Protein 9BCM (pdb70)

B-factor: mean 54.6, std 18.91, range [27.5, 192.97]

Foldseek 3Di:
DAPFEEEEEWDPDPPTPLLRLLVQVLLCVVRHQYEYEEAQVCVVVDDVCSPVVDNSGYYDHQHDDVVCPSVLVSVLVVLVPDPDDQGLAYEYELVRLVSVVSVVVVVHAYEYEYLFALLQVLQQQQQQVQQCVPDDAPDWAARPQDDRLSIDHPVQQDFLVDTGNDDDSSLVSCPRHQEYEYLAFCLQCVSRQVSVCVVNVHHYAYQHVSDDPVLLDDKPDDQVVVVVLLVVADFLQEEEEDAPEDDDDDPVQVQLVLVLVLPDQTQYEHEDEPDDSPPSCVSCPSSYHYMYDDDPLLVQLQRRSHQEYAYLQGRVSLVSNLLRLRAYAHDHRHRSSVSSQSSRCPPLNLYYYQDPVHDGSVSNNVRVVCRSPPVVSSVSSVVSNVQNNPHTRPRSSVRSVVVVVVSSD

Sequence (409 aa):
KATGEIFVVPFFGQGHLFPAMELCKNISAHNYNVTLIIPSHLSSSIPSTFSNHSSFIHVTEISVAAQNLQMGKGIKSFLSARSGTRPTCVVIDVMMSWSKEIFVDHEIPVVSFSTSGATASAVGYGMWKAEVGNMKPGEIREIPGLPKEMAVTFADLSRGSPGPGQKPRWVDEVDGSIALLINTCDDLEHVFINYMAEQTKLPVWGVGPLLPEQFWHKSNYTEDEVVQWLESKPRESVIYISFGSEVGPTIEEYKELAKALEESDQPFIWVIQPYYPDGLDVTVGNRGLIITGWAPQLLILSHPSTGGFLSHCGWNSTAEAIGRGVPILGWPIRGDQFDNAKLVAYHLKIGHVMSRGKFTKDDITSGIEKLMKDEKVHKQAKELSKEFEGGFPVSSVKALGAFVEFISQ

InterPro domains:
  IPR002213 UDP-glucuronosyl/UDP-glucosyltransferase [PF00201] (322-519)
  IPR002213 UDP-glucuronosyl/UDP-glucosyltransferase [cd03784] (25-540)
  IPR035595 UDP-glycosyltransferase family, conserved site [PS00375] (419-462)

Structure (mmCIF, N/CA/C/O backbone):
data_9BCM
#
_entry.id   9BCM
#
_cell.length_a   62.518
_cell.length_b   92.221
_cell.length_c   92.643
_cell.angle_alpha   90.000
_cell.angle_beta   90.000
_cell.angle_gamma   90.000
#
_symmetry.space_group_name_H-M   'P 2 21 21'
#
loop_
_entity.id
_entity.type
_entity.pdbx_description
1 polymer Glycosyltransferase
2 water water
#
loop_
_atom_site.group_PDB
_atom_site.id
_atom_site.type_symbol
_atom_site.label_atom_id
_atom_site.label_alt_id
_atom_site.label_comp_id
_atom_site.label_asym_id
_atom_site.label_entity_id
_atom_site.label_seq_id
_atom_site.pdbx_PDB_ins_code
_atom_site.Cartn_x
_atom_site.Cartn_y
_atom_site.Cartn_z
_atom_site.occupancy
_atom_site.B_iso_or_equiv
_atom_site.auth_seq_id
_atom_site.auth_comp_id
_atom_site.auth_asym_id
_atom_site.auth_atom_id
_atom_site.pdbx_PDB_model_num
ATOM 1 N N . LYS A 1 23 ? -7.64000 52.40200 40.14300 1.000 84.56803 23 LYS A N 1
ATOM 2 C CA . LYS A 1 23 ? -7.43300 50.96300 40.01700 1.000 84.39433 23 LYS A CA 1
ATOM 3 C C . LYS A 1 23 ? -7.77700 50.48100 38.60400 1.000 83.08365 23 LYS A C 1
ATOM 4 O O . LYS A 1 23 ? -8.78300 50.89200 38.02400 1.000 86.65513 23 LYS A O 1
ATOM 22 N N . ALA A 1 24 ? -6.93400 49.60100 38.06000 1.000 78.63838 24 ALA A N 1
ATOM 23 C CA . ALA A 1 24 ? -7.13300 49.06200 36.72000 1.000 75.59854 24 ALA A CA 1
ATOM 24 C C . ALA A 1 24 ? -7.25300 50.19200 35.70600 1.000 73.39038 24 ALA A C 1
ATOM 25 O O . ALA A 1 24 ? -8.36100 50.54600 35.28700 1.000 73.60619 24 ALA A O 1
ATOM 32 N N . THR A 1 25 ? -6.11700 50.77700 35.31600 1.000 69.93207 25 THR A N 1
ATOM 33 C CA . THR A 1 25 ? -6.14000 51.82300 34.29900 1.000 68.96880 25 THR A CA 1
ATOM 34 C C . THR A 1 25 ? -6.72700 51.32000 32.98500 1.000 67.99236 25 THR A C 1
ATOM 35 O O . THR A 1 25 ? -7.31400 52.10000 32.22600 1.000 64.35245 25 THR A O 1
ATOM 46 N N . GLY A 1 26 ? -6.56100 50.03800 32.68700 1.000 63.96556 26 GLY A N 1
ATOM 47 C CA . GLY A 1 26 ? -7.10000 49.49100 31.45700 1.000 59.10182 26 GLY A CA 1
ATOM 48 C C . GLY A 1 26 ? -6.86300 48.00000 31.39400 1.000 57.81219 26 GLY A C 1
ATOM 49 O O . GLY A 1 26 ? -6.24900 47.40300 32.28500 1.000 56.13568 26 GLY A O 1
ATOM 53 N N . GLU A 1 27 ? -7.35900 47.40600 30.31300 1.000 54.34862 27 GLU A N 1
ATOM 54 C CA . GLU A 1 27 ? -7.24500 45.97800 30.05800 1.000 50.29814 27 GLU A CA 1
ATOM 55 C C . GLU A 1 27 ? -6.30200 45.77200 28.88300 1.000 51.08507 27 GLU A C 1
ATOM 56 O O . GLU A 1 27 ? -6.44100 46.43100 27.84700 1.000 48.90060 27 GLU A O 1
ATOM 68 N N . ILE A 1 28 ? -5.33200 44.88000 29.05700 1.000 47.73730 28 ILE A N 1
ATOM 69 C CA . ILE A 1 28 ? -4.38500 44.51600 28.01100 1.000 46.53979 28 ILE A CA 1
ATOM 70 C C . ILE A 1 28 ? -4.41500 43.00300 27.88300 1.000 46.19238 28 ILE A C 1
ATOM 71 O O . ILE A 1 28 ? -4.24600 42.29100 28.88100 1.000 45.54230 28 ILE A O 1
ATOM 87 N N . PHE A 1 29 ? -4.65000 42.51300 26.67200 1.000 43.48679 29 PHE A N 1
ATOM 88 C CA . PHE A 1 29 ? -4.66400 41.08000 26.42000 1.000 41.08387 29 PHE A CA 1
ATOM 89 C C . PHE A 1 29 ? -3.29400 40.65700 25.91400 1.000 39.92058 29 PHE A C 1
ATOM 90 O O . PHE A 1 29 ? -2.55600 41.46200 25.34000 1.000 38.78360 29 PHE A O 1
ATOM 107 N N . VAL A 1 30 ? -2.95500 39.38800 26.13300 1.000 37.67294 30 VAL A N 1
ATOM 108 C CA . VAL A 1 30 ? -1.69100 38.82500 25.67100 1.000 36.99654 30 VAL A CA 1
ATOM 109 C C . VAL A 1 30 ? -1.97700 37.45400 25.09300 1.000 37.52818 30 VAL A C 1
ATOM 110 O O . VAL A 1 30 ? -2.66100 36.64800 25.72900 1.000 40.43906 30 VAL A O 1
ATOM 123 N N . VAL A 1 31 ? -1.47000 37.19800 23.89100 1.000 34.15146 31 VAL A N 1
ATOM 124 C CA . VAL A 1 31 ? -1.66100 35.92100 23.20600 1.000 37.08076 31 VAL A CA 1
ATOM 125 C C . VAL A 1 31 ? -0.30200 35.23500 23.09300 1.000 39.64949 31 VAL A C 1
ATOM 126 O O . VAL A 1 31 ? 0.45500 35.51200 22.14700 1.000 36.66755 31 VAL A O 1
ATOM 139 N N . PRO A 1 32 ? 0.05400 34.34900 24.01800 1.000 38.23353 32 PRO A N 1
ATOM 140 C CA . PRO A 1 32 ? 1.36500 33.69200 23.94700 1.000 38.84413 32 PRO A CA 1
ATOM 141 C C . PRO A 1 32 ? 1.39700 32.60500 22.87500 1.000 40.14692 32 PRO A C 1
ATOM 142 O O . PRO A 1 32 ? 0.37600 32.19300 22.32000 1.000 38.92046 32 PRO A O 1
ATOM 153 N N . PHE A 1 33 ? 2.61300 32.15400 22.58300 1.000 38.63095 33 PHE A N 1
ATOM 154 C CA . PHE A 1 33 ? 2.85000 30.96400 21.78000 1.000 40.35221 33 PHE A CA 1
ATOM 155 C C . PHE A 1 33 ? 3.33900 29.87400 22.71400 1.000 40.13376 33 PHE A C 1
ATOM 156 O O . PHE A 1 33 ? 4.20000 30.13500 23.55900 1.000 40.68909 33 PHE A O 1
ATOM 173 N N . PHE A 1 34 ? 2.78300 28.66700 22.56800 1.000 43.41836 34 PHE A N 1
ATOM 174 C CA . PHE A 1 34 ? 3.12600 27.51600 23.40000 1.000 46.77929 34 PHE A CA 1
ATOM 175 C C . PHE A 1 34 ? 4.18300 26.69100 22.67400 1.000 48.16104 34 PHE A C 1
ATOM 176 O O . PHE A 1 34 ? 3.92600 26.14100 21.59600 1.000 53.43535 34 PHE A O 1
ATOM 193 N N . GLY A 1 35 ? 5.36100 26.59800 23.26800 1.000 47.49254 35 GLY A N 1
ATOM 194 C CA . GLY A 1 35 ? 6.42200 25.81300 22.68000 1.000 53.35903 35 GLY A CA 1
ATOM 195 C C . GLY A 1 35 ? 7.64400 26.64300 22.35900 1.000 52.50366 35 GLY A C 1
ATOM 196 O O . GLY A 1 35 ? 7.56100 27.86700 22.26100 1.000 52.74580 35 GLY A O 1
ATOM 200 N N . GLN A 1 36 ? 8.79200 25.98900 22.21700 1.000 56.97262 36 GLN A N 1
ATOM 201 C CA . GLN A 1 36 ? 10.05500 26.64400 21.88700 1.000 60.08878 36 GLN A CA 1
ATOM 202 C C . GLN A 1 36 ? 10.45200 27.68800 22.92100 1.000 54.59076 36 GLN A C 1
ATOM 203 O O . GLN A 1 36 ? 11.32300 28.52000 22.66400 1.000 56.01724 36 GLN A O 1
ATOM 217 N N . GLY A 1 37 ? 9.83900 27.65500 24.09700 1.000 54.18808 37 GLY A N 1
ATOM 218 C CA . GLY A 1 37 ? 10.20700 28.59300 25.13500 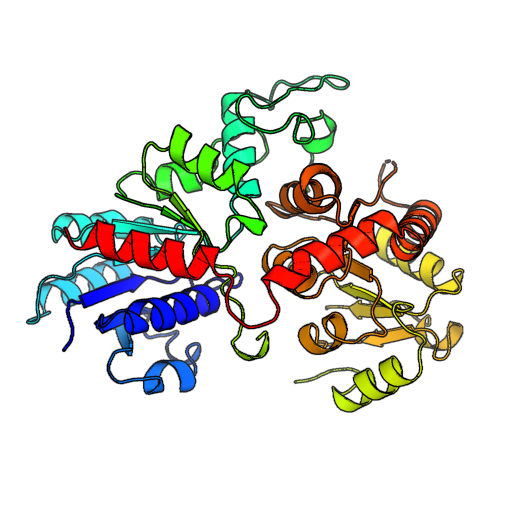1.000 50.56922 37 GLY A CA 1
ATOM 219 C C . GLY A 1 37 ? 9.60500 29.96600 24.97300 1.000 48.80848 37 GLY A C 1
ATOM 220 O O . GLY A 1 37 ? 10.23000 30.95900 25.36200 1.000 50.45342 37 GLY A O 1
ATOM 224 N N . HIS A 1 38 ? 8.40100 30.05500 24.40600 1.000 46.76877 38 HIS A N 1
ATOM 225 C CA . HIS A 1 38 ? 7.72900 31.33500 24.22900 1.000 43.89474 38 HIS A CA 1
ATOM 226 C C . HIS A 1 38 ? 6.75200 31.65600 25.34700 1.000 43.56575 38 HIS A C 1
ATOM 227 O O . HIS A 1 38 ? 6.41600 32.83100 25.53200 1.000 43.74735 38 HIS A O 1
ATOM 241 N N . LEU A 1 39 ? 6.28500 30.64500 26.08300 1.000 40.07059 39 LEU A N 1
ATOM 242 C CA . LEU A 1 39 ? 5.23000 30.85700 27.06600 1.000 42.54457 39 LEU A CA 1
ATOM 243 C C . LEU A 1 39 ? 5.73400 31.64700 28.26300 1.000 43.52627 39 LEU A C 1
ATOM 244 O O . LEU A 1 39 ? 5.13400 32.65500 28.65000 1.000 41.29969 39 LEU A O 1
ATOM 260 N N . PHE A 1 40 ? 6.83000 31.19900 28.87200 1.000 43.99738 40 PHE A N 1
ATOM 261 C CA . PHE A 1 40 ? 7.30300 31.84800 30.09100 1.000 46.80035 40 PHE A CA 1
ATOM 262 C C . PHE A 1 40 ? 7.67200 33.30100 29.86000 1.000 44.81064 40 PHE A C 1
ATOM 263 O O . PHE A 1 40 ? 7.23100 34.15900 30.64600 1.000 41.88397 40 PHE A O 1
ATOM 280 N N . PRO A 1 41 ? 8.45900 33.65400 28.83700 1.000 42.77355 41 PRO A N 1
ATOM 281 C CA . PRO A 1 41 ? 8.65500 35.08800 28.53400 1.000 41.20757 41 PRO A CA 1
ATOM 282 C C . PRO A 1 41 ? 7.35300 35.86300 28.51900 1.000 38.64411 41 PRO A C 1
ATOM 283 O O . PRO A 1 41 ? 7.27300 36.95200 29.09600 1.000 38.38618 41 PRO A O 1
ATOM 294 N N . ALA A 1 42 ? 6.31900 35.31800 27.87900 1.000 38.06772 42 ALA A N 1
ATOM 295 C CA . ALA A 1 42 ? 5.02700 36.00000 27.83600 1.000 40.10218 42 ALA A CA 1
ATOM 296 C C . ALA A 1 42 ? 4.42400 36.15500 29.23200 1.000 41.25231 42 ALA A C 1
ATOM 297 O O . ALA A 1 42 ? 3.85500 37.20500 29.56200 1.000 40.26535 42 ALA A O 1
ATOM 304 N N . MET A 1 43 ? 4.51100 35.11100 30.05700 1.000 42.21032 43 MET A N 1
ATOM 305 C CA . MET A 1 43 ? 4.00000 35.21500 31.42000 1.000 43.92895 43 MET A CA 1
ATOM 306 C C . MET A 1 43 ? 4.75100 36.28000 32.20800 1.000 39.99690 43 MET A C 1
ATOM 307 O O . MET A 1 43 ? 4.15100 37.01200 33.00100 1.000 40.42064 43 MET A O 1
ATOM 321 N N . GLU A 1 44 ? 6.06500 36.38300 32.00600 1.000 39.35998 44 GLU A N 1
ATOM 322 C CA . GLU A 1 44 ? 6.82400 37.42900 32.68600 1.000 41.72606 44 GLU A CA 1
ATOM 323 C C . GLU A 1 44 ? 6.43800 38.81400 32.17200 1.000 41.12072 44 GLU A C 1
ATOM 324 O O . GLU A 1 44 ? 6.32600 39.76400 32.95600 1.000 40.56539 44 GLU A O 1
ATOM 336 N N . LEU A 1 45 ? 6.20900 38.94500 30.86300 1.000 38.69411 45 LEU A N 1
ATOM 337 C CA . LEU A 1 45 ? 5.75000 40.22000 30.32900 1.000 38.34407 45 LEU A CA 1
ATOM 338 C C . LEU A 1 45 ? 4.39200 40.59300 30.90700 1.000 39.77056 45 LEU A C 1
ATOM 339 O O . LEU A 1 45 ? 4.11200 41.77300 31.13300 1.000 39.17049 45 LEU A O 1
ATOM 355 N N . CYS A 1 46 ? 3.52900 39.60300 31.14100 1.000 41.26547 46 CYS A N 1
ATOM 356 C CA . CYS A 1 46 ? 2.24400 39.88400 31.77400 1.000 42.26823 46 CYS A CA 1
ATOM 357 C C . CYS A 1 46 ? 2.44500 40.48900 33.16100 1.000 41.71816 46 CYS A C 1
ATOM 358 O O . CYS A 1 46 ? 1.88300 41.54100 33.48500 1.000 40.80489 46 CYS A O 1
ATOM 366 N N . LYS A 1 47 ? 3.26800 39.84300 33.98900 1.000 42.32350 47 LYS A N 1
ATOM 367 C CA . LYS A 1 47 ? 3.51400 40.35900 35.33400 1.000 45.66074 47 LYS A CA 1
ATOM 368 C C . LYS A 1 47 ? 4.07600 41.77800 35.29700 1.000 44.40796 47 LYS A C 1
ATOM 369 O O . LYS A 1 47 ? 3.66900 42.63700 36.09200 1.000 47.70046 47 LYS A O 1
ATOM 388 N N . ASN A 1 48 ? 5.00100 42.04900 34.37200 1.000 42.47351 48 ASN A N 1
ATOM 389 C CA . ASN A 1 48 ? 5.61000 43.37200 34.31100 1.000 44.33163 48 ASN A CA 1
ATOM 390 C C . ASN A 1 48 ? 4.60600 44.41800 33.85400 1.000 46.14501 48 ASN A C 1
ATOM 391 O O . ASN A 1 48 ? 4.62500 45.55000 34.34400 1.000 49.21643 48 ASN A O 1
ATOM 402 N N . ILE A 1 49 ? 3.72700 44.06400 32.91400 1.000 43.78420 49 ILE A N 1
ATOM 403 C CA . ILE A 1 49 ? 2.72900 45.02100 32.44700 1.000 45.54757 49 ILE A CA 1
ATOM 404 C C . ILE A 1 49 ? 1.72400 45.32100 33.55300 1.000 47.46885 49 ILE A C 1
ATOM 405 O O . ILE A 1 49 ? 1.34200 46.47900 33.76700 1.000 50.96137 49 ILE A O 1
ATOM 421 N N . SER A 1 50 ? 1.28100 44.28600 34.27100 1.000 43.73156 50 SER A N 1
ATOM 422 C CA . SER A 1 50 ? 0.31300 44.49400 35.34300 1.000 48.68478 50 SER A CA 1
ATOM 423 C C . SER A 1 50 ? 0.86900 45.41100 36.42400 1.000 51.01664 50 SER A C 1
ATOM 424 O O . SER A 1 50 ? 0.10400 46.10400 37.10400 1.000 51.05612 50 SER A O 1
ATOM 432 N N . ALA A 1 51 ? 2.19300 45.43100 36.59900 1.000 48.47423 51 ALA A N 1
ATOM 433 C CA . ALA A 1 51 ? 2.79900 46.31500 37.58800 1.000 48.04260 51 ALA A CA 1
ATOM 434 C C . ALA A 1 51 ? 2.55600 47.78200 37.26200 1.000 51.44827 51 ALA A C 1
ATOM 435 O O . ALA A 1 51 ? 2.63300 48.63100 38.15900 1.000 50.58238 51 ALA A O 1
ATOM 442 N N . HIS A 1 52 ? 2.27200 48.10100 36.00100 1.000 50.29287 52 HIS A N 1
ATOM 443 C CA . HIS A 1 52 ? 1.89100 49.44800 35.60400 1.000 50.34814 52 HIS A CA 1
ATOM 444 C C . HIS A 1 52 ? 0.38800 49.70000 35.74200 1.000 53.54589 52 HIS A C 1
ATOM 445 O O . HIS A 1 52 ? -0.15700 50.56000 35.03900 1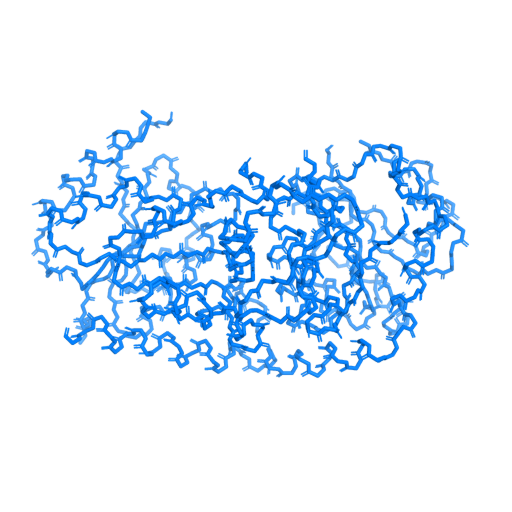.000 49.14800 52 HIS A O 1
ATOM 459 N N . ASN A 1 53 ? -0.29100 48.95400 36.61800 1.000 61.88374 53 ASN A N 1
ATOM 460 C CA . ASN A 1 53 ? -1.71900 49.13500 36.89000 1.000 60.47830 53 ASN A CA 1
ATOM 461 C C . ASN A 1 53 ? -2.56400 48.82900 35.65300 1.000 60.14669 53 ASN A C 1
ATOM 462 O O . ASN A 1 53 ? -3.37900 49.64000 35.20700 1.000 61.96796 53 ASN A O 1
ATOM 473 N N . TYR A 1 54 ? -2.36500 47.63600 35.10000 1.000 55.62509 54 TYR A N 1
ATOM 474 C CA . TYR A 1 54 ? -3.16700 47.13700 33.99300 1.000 54.44600 54 TYR A CA 1
ATOM 475 C C . TYR A 1 54 ? -3.66800 45.74100 34.33000 1.000 56.68574 54 TYR A C 1
ATOM 476 O O . TYR A 1 54 ? -2.94800 44.94300 34.93600 1.000 53.82487 54 TYR A O 1
ATOM 494 N N . ASN A 1 55 ? -4.90800 45.45700 33.94300 1.000 57.16738 55 ASN A N 1
ATOM 495 C CA . ASN A 1 55 ? -5.48400 44.12700 34.08400 1.000 53.07478 55 ASN A CA 1
ATOM 496 C C . ASN A 1 55 ? -5.08000 43.31500 32.86300 1.000 53.01162 55 ASN A C 1
ATOM 497 O O . ASN A 1 55 ? -5.58600 43.55300 31.76100 1.000 53.03004 55 ASN A O 1
ATOM 508 N N . VAL A 1 56 ? -4.15400 42.37600 33.05000 1.000 47.84258 56 VAL A N 1
ATOM 509 C CA . VAL A 1 56 ? -3.57900 41.61000 31.95100 1.000 48.01892 56 VAL A CA 1
ATOM 510 C C . VAL A 1 56 ? -4.23700 40.23900 31.91100 1.000 42.93410 56 VAL A C 1
ATOM 511 O O . VAL A 1 56 ? -4.32500 39.55100 32.93500 1.000 46.42925 56 VAL A O 1
ATOM 524 N N . THR A 1 57 ? -4.69200 39.83800 30.72700 1.000 44.66325 57 THR A N 1
ATOM 525 C CA . THR A 1 57 ? -5.35300 38.55600 30.52000 1.000 42.84724 57 THR A CA 1
ATOM 526 C C . THR A 1 57 ? -4.58000 37.76400 29.47400 1.000 39.38104 57 THR A C 1
ATOM 527 O O . THR A 1 57 ? -4.37000 38.24500 28.35700 1.000 38.75991 57 THR A O 1
ATOM 538 N N . LEU A 1 58 ? -4.14600 36.56500 29.84000 1.000 38.03877 58 LEU A N 1
ATOM 539 C CA . LEU A 1 58 ? -3.47800 35.66000 28.91500 1.000 38.66779 58 LEU A CA 1
ATOM 540 C C . LEU A 1 58 ? -4.52300 34.79500 28.21800 1.000 41.29179 58 LEU A C 1
ATOM 541 O O . LEU A 1 58 ? -5.33700 34.13700 28.87900 1.000 42.34192 58 LEU A O 1
ATOM 557 N N . ILE A 1 59 ? -4.50300 34.79700 26.88900 1.000 39.61528 59 ILE A N 1
ATOM 558 C CA . ILE A 1 59 ? -5.48500 34.07500 26.08900 1.000 44.92381 59 ILE A CA 1
ATOM 559 C C . ILE A 1 59 ? -4.83300 32.80200 25.58200 1.000 47.49254 59 ILE A C 1
ATOM 560 O O . ILE A 1 59 ? -3.85500 32.86100 24.82700 1.000 47.01880 59 ILE A O 1
ATOM 576 N N . ILE A 1 60 ? -5.37500 31.65300 25.98300 1.000 48.22683 60 ILE A N 1
ATOM 577 C CA . ILE A 1 60 ? -4.73000 30.37100 25.72100 1.000 49.39803 60 ILE A CA 1
ATOM 578 C C . ILE A 1 60 ? -5.77200 29.37500 25.20400 1.000 50.15075 60 ILE A C 1
ATOM 579 O O . ILE A 1 60 ? -6.98300 29.59000 25.34800 1.000 51.61408 60 ILE A O 1
ATOM 595 N N . PRO A 1 61 ? -5.31000 28.26800 24.62000 1.000 51.21404 61 PRO A N 1
ATOM 596 C CA . PRO A 1 61 ? -6.22900 27.15300 24.33400 1.000 56.42519 61 PRO A CA 1
ATOM 597 C C . PRO A 1 61 ? -6.49100 26.33800 25.59100 1.000 56.62258 61 PRO A C 1
ATOM 598 O O . PRO A 1 61 ? -5.58200 26.05300 26.37600 1.000 55.29610 61 PRO A O 1
ATOM 609 N N . SER A 1 62 ? -7.75700 25.95900 25.77800 1.000 60.75465 62 SER A N 1
ATOM 610 C CA . SER A 1 62 ? -8.14800 25.28900 27.01600 1.000 63.02071 62 SER A CA 1
ATOM 611 C C . SER A 1 62 ? -7.32100 24.03000 27.25900 1.000 59.36501 62 SER A C 1
ATOM 612 O O . SER A 1 62 ? -6.92600 23.75100 28.39800 1.000 56.56994 62 SER A O 1
ATOM 620 N N . HIS A 1 63 ? -7.03400 23.26600 26.20200 1.000 61.02311 63 HIS A N 1
ATOM 621 C CA . HIS A 1 63 ? -6.34400 21.99000 26.37400 1.000 63.91819 63 HIS A CA 1
ATOM 622 C C . HIS A 1 63 ? -4.90400 22.14800 26.85400 1.000 60.66780 63 HIS A C 1
ATOM 623 O O . HIS A 1 63 ? -4.26200 21.13800 27.16100 1.000 54.40916 63 HIS A O 1
ATOM 637 N N . LEU A 1 64 ? -4.38800 23.37400 26.93900 1.000 59.49134 64 LEU A N 1
ATOM 638 C CA . LEU A 1 64 ? -3.05400 23.63300 27.46900 1.000 57.44373 64 LEU A CA 1
ATOM 639 C C . LEU A 1 64 ? -3.09600 24.33700 28.82100 1.000 56.58310 64 LEU A C 1
ATOM 640 O O . LEU A 1 64 ? -2.07200 24.85300 29.28000 1.000 56.16726 64 LEU A O 1
ATOM 656 N N . SER A 1 65 ? -4.26100 24.36700 29.46900 1.000 58.62282 65 SER A N 1
ATOM 657 C CA . SER A 1 65 ? -4.40000 25.04900 30.75200 1.000 61.32051 65 SER A CA 1
ATOM 658 C C . SER A 1 65 ? -3.40000 24.54000 31.78300 1.000 61.34157 65 SER A C 1
ATOM 659 O O . SER A 1 65 ? -3.00600 25.28500 32.68900 1.000 63.69185 65 SER A O 1
ATOM 667 N N . SER A 1 66 ? -2.98900 23.27600 31.67500 1.000 58.14908 66 SER A N 1
ATOM 668 C CA . SER A 1 66 ? -2.08300 22.70900 32.66300 1.000 62.73910 66 SER A CA 1
ATOM 669 C C . SER A 1 66 ? -0.66900 23.25000 32.51900 1.000 62.16008 66 SER A C 1
ATOM 670 O O . SER A 1 66 ? 0.11000 23.16300 33.47300 1.000 64.62091 66 SER A O 1
ATOM 678 N N . SER A 1 67 ? -0.31700 23.80000 31.35200 1.000 60.10721 67 SER A N 1
ATOM 679 C CA . SER A 1 67 ? 1.03500 24.31000 31.15100 1.000 63.01808 67 SER A CA 1
ATOM 680 C C . SER A 1 67 ? 1.28900 25.62700 31.87100 1.000 60.04141 67 SER A C 1
ATOM 681 O O . SER A 1 67 ? 2.43400 26.08800 31.88000 1.000 63.73659 67 SER A O 1
ATOM 689 N N . ILE A 1 68 ? 0.27300 26.23500 32.46800 1.000 61.17576 68 ILE A N 1
ATOM 690 C CA . ILE A 1 68 ? 0.42100 27.48700 33.20600 1.000 64.04452 68 ILE A CA 1
ATOM 691 C C . ILE A 1 68 ? 0.48600 27.15700 34.69300 1.000 64.88146 68 ILE A C 1
ATOM 692 O O . ILE A 1 68 ? -0.48500 26.60600 35.23400 1.000 65.27888 68 ILE A O 1
ATOM 708 N N . PRO A 1 69 ? 1.57700 27.47500 35.38500 1.000 68.17660 69 PRO A N 1
ATOM 709 C CA . PRO A 1 69 ? 1.64200 27.17300 36.81900 1.000 71.54542 69 PRO A CA 1
ATOM 710 C C . PRO A 1 69 ? 0.67300 28.03500 37.61700 1.000 73.21141 69 PRO A C 1
ATOM 711 O O . PRO A 1 69 ? 0.28000 29.13200 37.20900 1.000 70.22947 69 PRO A O 1
ATOM 722 N N . SER A 1 70 ? 0.28700 27.51200 38.78600 1.000 69.41885 70 SER A N 1
ATOM 723 C CA . SER A 1 70 ? -0.56600 28.27300 39.69100 1.000 73.74832 70 SER A CA 1
ATOM 724 C C . SER A 1 70 ? 0.10400 29.55400 40.16700 1.000 71.61385 70 SER A C 1
ATOM 725 O O . SER A 1 70 ? -0.57700 30.44200 40.68900 1.000 70.76112 70 SER A O 1
ATOM 733 N N . THR A 1 71 ? 1.42100 29.67200 39.99800 1.000 71.01904 71 THR A N 1
ATOM 734 C CA . THR A 1 71 ? 2.10000 30.90900 40.36600 1.000 71.29802 71 THR A CA 1
ATOM 735 C C . THR A 1 71 ? 1.63200 32.07500 39.50200 1.000 71.77703 71 THR A C 1
ATOM 736 O O . THR A 1 71 ? 1.48800 33.20300 39.98700 1.000 72.73504 71 THR A O 1
ATOM 747 N N . PHE A 1 72 ? 1.39600 31.82300 38.21400 1.000 70.90061 72 PHE A N 1
ATOM 748 C CA . PHE A 1 72 ? 0.93100 32.88600 37.32800 1.000 64.03663 72 PHE A CA 1
ATOM 749 C C . PHE A 1 72 ? -0.52800 33.23700 37.59700 1.000 67.46335 72 PHE A C 1
ATOM 750 O O . PHE A 1 72 ? -0.88300 34.41700 37.68200 1.000 66.15267 72 PHE A O 1
ATOM 767 N N . SER A 1 73 ? -1.38400 32.22500 37.74900 1.000 68.86615 73 SER A N 1
ATOM 768 C CA . SER A 1 73 ? -2.80800 32.47600 37.94300 1.000 68.44242 73 SER A CA 1
ATOM 769 C C . SER A 1 73 ? -3.06500 33.24100 39.23300 1.000 73.67725 73 SER A C 1
ATOM 770 O O . SER A 1 73 ? -3.89600 34.15800 39.26500 1.000 74.12468 73 SER A O 1
ATOM 778 N N . ASN A 1 74 ? -2.35600 32.88500 40.30700 1.000 72.04811 74 ASN A N 1
ATOM 779 C CA . ASN A 1 74 ? -2.54600 33.51200 41.60900 1.000 68.99511 74 ASN A CA 1
ATOM 780 C C . ASN A 1 74 ? -1.50300 34.58100 41.91500 1.000 70.20842 74 ASN A C 1
ATOM 781 O O . ASN A 1 74 ? -1.36900 34.98500 43.07500 1.000 74.68264 74 ASN A O 1
ATOM 792 N N . HIS A 1 75 ? -0.76200 35.04600 40.91000 1.000 69.09513 75 HIS A N 1
ATOM 793 C CA . HIS A 1 75 ? 0.23100 36.08800 41.15300 1.000 68.91089 75 HIS A CA 1
ATOM 794 C C . HIS A 1 75 ? -0.41700 37.31900 41.77200 1.000 68.60033 75 HIS A C 1
ATOM 795 O O . HIS A 1 75 ? 0.02600 37.80900 42.81700 1.000 69.60835 75 HIS A O 1
ATOM 809 N N . SER A 1 76 ? -1.47200 37.82900 41.14100 1.000 69.64782 76 SER A N 1
ATOM 810 C CA . SER A 1 76 ? -2.16200 39.01200 41.63600 1.000 65.92896 76 SER A CA 1
ATOM 811 C C . SER A 1 76 ? -3.56200 39.05300 41.04000 1.000 65.73420 76 SER A C 1
ATOM 812 O O . SER A 1 76 ? -3.91600 38.25100 40.17200 1.000 66.04213 76 SER A O 1
ATOM 820 N N . SER A 1 77 ? -4.35600 40.01400 41.51500 1.000 66.15004 77 SER A N 1
ATOM 821 C CA . SER A 1 77 ? -5.67900 40.25600 40.95200 1.000 60.96520 77 SER A CA 1
ATOM 822 C C . SER A 1 77 ? -5.63000 40.98300 39.61300 1.000 61.15470 77 SER A C 1
ATOM 823 O O . SER A 1 77 ? -6.68300 41.19000 38.99800 1.000 59.39923 77 SER A O 1
ATOM 831 N N . PHE A 1 78 ? -4.44600 41.38800 39.15300 1.000 61.61791 78 PHE A N 1
ATOM 832 C CA . PHE A 1 78 ? -4.27800 42.01800 37.85000 1.000 60.34145 78 PHE A CA 1
ATOM 833 C C . PHE A 1 78 ? -3.81400 41.02300 36.78800 1.000 56.49098 78 PHE A C 1
ATOM 834 O O . PHE A 1 78 ? -3.44300 41.43200 35.68200 1.000 53.44062 78 PHE A O 1
ATOM 851 N N . ILE A 1 79 ? -3.81500 39.72900 37.10400 1.000 54.56181 79 ILE A N 1
ATOM 852 C CA . ILE A 1 79 ? -3.35500 38.68300 36.19500 1.000 56.37781 79 ILE A CA 1
ATOM 853 C C . ILE A 1 79 ? -4.47400 37.66100 36.05000 1.000 52.85897 79 ILE A C 1
ATOM 854 O O . ILE A 1 79 ? -4.95300 37.11100 37.04900 1.000 50.56396 79 ILE A O 1
ATOM 870 N N . HIS A 1 80 ? -4.88600 37.40300 34.81200 1.000 49.75597 80 HIS A N 1
ATOM 871 C CA . HIS A 1 80 ? -6.00200 36.51500 34.53900 1.000 44.98697 80 HIS A CA 1
ATOM 872 C C . HIS A 1 80 ? -5.67500 35.64200 33.33800 1.000 44.59482 80 HIS A C 1
ATOM 873 O O . HIS A 1 80 ? -4.83700 35.98400 32.50000 1.000 42.52352 80 HIS A O 1
ATOM 887 N N . VAL A 1 81 ? -6.36500 34.50800 33.26400 1.000 45.30280 81 VAL A N 1
ATOM 888 C CA . VAL A 1 81 ? -6.19500 33.53500 32.19400 1.000 44.53166 81 VAL A CA 1
ATOM 889 C C . VAL A 1 81 ? -7.57000 33.24900 31.61700 1.000 46.47136 81 VAL A C 1
ATOM 890 O O . VAL A 1 81 ? -8.48100 32.84300 32.34800 1.000 47.50043 81 VAL A O 1
ATOM 903 N N . THR A 1 82 ? -7.72100 33.47300 30.31800 1.000 46.27923 82 THR A N 1
ATOM 904 C CA . THR A 1 82 ? -8.92000 33.11400 29.58000 1.000 48.25052 82 THR A CA 1
ATOM 905 C C . THR A 1 82 ? -8.61400 31.89600 28.71600 1.000 50.81399 82 THR A C 1
ATOM 906 O O . THR A 1 82 ? -7.64600 31.89900 27.94500 1.000 49.08746 82 THR A O 1
ATOM 917 N N . GLU A 1 83 ? -9.44800 30.86900 28.83000 1.000 49.88493 83 GLU A N 1
ATOM 918 C CA . GLU A 1 83 ? -9.26300 29.62000 28.10200 1.000 53.73802 83 GLU A CA 1
ATOM 919 C C . GLU A 1 83 ? -10.25900 29.55500 26.94800 1.000 55.59614 83 GLU A C 1
ATOM 920 O O . GLU A 1 83 ? -11.47000 29.45000 27.16300 1.000 62.16008 83 GLU A O 1
ATOM 932 N N . ILE A 1 84 ? -9.74700 29.61000 25.73000 1.000 57.22791 84 ILE A N 1
ATOM 933 C CA . ILE A 1 84 ? -10.56400 29.37700 24.54800 1.000 59.30711 84 ILE A CA 1
ATOM 934 C C . ILE A 1 84 ? -10.67100 27.87500 24.32700 1.000 63.49182 84 ILE A C 1
ATOM 935 O O . ILE A 1 84 ? -9.65600 27.16700 24.28400 1.000 63.27601 84 ILE A O 1
ATOM 951 N N . SER A 1 85 ? -11.90000 27.38200 24.18800 1.000 66.96856 85 SER A N 1
ATOM 952 C CA . SER A 1 85 ? -12.13300 25.94600 24.07200 1.000 69.61098 85 SER A CA 1
ATOM 953 C C . SER A 1 85 ? -11.57700 25.42900 22.75200 1.000 70.35844 85 SER A C 1
ATOM 954 O O . SER A 1 85 ? -12.08200 25.77400 21.67800 1.000 69.70046 85 SER A O 1
ATOM 962 N N . VAL A 1 86 ? -10.54400 24.59200 22.83400 1.000 70.11104 86 VAL A N 1
ATOM 963 C CA . VAL A 1 86 ? -9.92000 23.97400 21.67100 1.000 77.05398 86 VAL A CA 1
ATOM 964 C C . VAL A 1 86 ? -9.71100 22.49700 21.96400 1.000 80.76495 86 VAL A C 1
ATOM 965 O O . VAL A 1 86 ? -9.37100 22.12100 23.09200 1.000 78.00409 86 VAL A O 1
ATOM 978 N N . ALA A 1 87 ? -9.90200 21.66100 20.94100 1.000 82.20459 87 ALA A N 1
ATOM 979 C CA . ALA A 1 87 ? -9.77000 20.21800 21.09700 1.000 89.01857 87 ALA A CA 1
ATOM 980 C C . ALA A 1 87 ? -8.33000 19.82900 21.41800 1.000 94.07970 87 ALA A C 1
ATOM 981 O O . ALA A 1 87 ? -8.00300 19.55100 22.57700 1.000 94.82979 87 ALA A O 1
ATOM 988 N N . ALA A 1 88 ? -7.47100 19.79700 20.40100 1.000 97.26166 88 ALA A N 1
ATOM 989 C CA . ALA A 1 88 ? -6.07400 19.41100 20.57100 1.000 100.19886 88 ALA A CA 1
ATOM 990 C C . ALA A 1 88 ? -5.38200 19.31300 19.20800 1.000 98.96976 88 ALA A C 1
ATOM 991 O O . ALA A 1 88 ? -5.62200 18.37500 18.43800 1.000 91.49781 88 ALA A O 1
ATOM 998 N N . GLN A 1 117 ? -7.26700 23.39000 12.49100 1.000 99.10662 117 GLN A N 1
ATOM 999 C CA . GLN A 1 117 ? -6.02500 23.42600 13.25700 1.000 97.83805 117 GLN A CA 1
ATOM 1000 C C . GLN A 1 117 ? -6.13800 24.44200 14.38100 1.000 90.72667 117 GLN A C 1
ATOM 1001 O O . GLN A 1 117 ? -6.52200 24.08600 15.50200 1.000 91.42149 117 GLN A O 1
ATOM 1014 N N . ASN A 1 118 ? -5.77500 25.69700 14.08900 1.000 83.18366 118 ASN A N 1
ATOM 1015 C CA . ASN A 1 118 ? -6.03900 26.81100 14.99500 1.000 73.82990 118 ASN A CA 1
ATOM 1016 C C . ASN A 1 118 ? -7.29900 27.58600 14.60100 1.000 72.93243 118 ASN A C 1
ATOM 1017 O O . ASN A 1 118 ? -7.54600 28.67900 15.12700 1.000 67.35808 118 ASN A O 1
ATOM 1028 N N . LEU A 1 119 ? -8.12800 27.01500 13.72100 1.000 78.53310 119 LEU A N 1
ATOM 1029 C CA . LEU A 1 119 ? -9.39800 27.64700 13.37500 1.000 75.72750 119 LEU A CA 1
ATOM 1030 C C . LEU A 1 119 ? -10.34000 27.70100 14.57300 1.000 73.44302 119 LEU A C 1
ATOM 1031 O O . LEU A 1 119 ? -11.05100 28.69300 14.76700 1.000 71.82966 119 LEU A O 1
ATOM 1047 N N . GLN A 1 120 ? -10.37100 26.63900 15.38200 1.000 71.91652 120 GLN A N 1
ATOM 1048 C CA . GLN A 1 120 ? -11.15600 26.68100 16.61300 1.000 70.64531 120 GLN A CA 1
ATOM 1049 C C . GLN A 1 120 ? -10.74200 27.85000 17.50400 1.000 67.07383 120 GLN A C 1
ATOM 1050 O O . GLN A 1 120 ? -11.60000 28.53000 18.08100 1.000 62.25483 120 GLN A O 1
ATOM 1064 N N . MET A 1 121 ? -9.43200 28.08700 17.64500 1.000 65.94212 121 MET A N 1
ATOM 1065 C CA . MET A 1 121 ? -8.95300 29.21700 18.43500 1.000 62.91017 121 MET A CA 1
ATOM 1066 C C . MET A 1 121 ? -9.60500 30.51000 17.97100 1.000 59.70453 121 MET A C 1
ATOM 1067 O O . MET A 1 121 ? -10.25300 31.21200 18.75400 1.000 57.49900 121 MET A O 1
ATOM 1081 N N . GLY A 1 122 ? -9.44400 30.83100 16.68400 1.000 61.85742 122 GLY A N 1
ATOM 1082 C CA . GLY A 1 122 ? -9.98300 32.07400 16.16400 1.000 59.13077 122 GLY A CA 1
ATOM 1083 C C . GLY A 1 122 ? -11.46700 32.20600 16.41500 1.000 58.60176 122 GLY A C 1
ATOM 1084 O O . GLY A 1 122 ? -11.95400 33.28300 16.76300 1.000 58.37279 122 GLY A O 1
ATOM 1088 N N . LYS A 1 123 ? -12.20700 31.10900 16.24200 1.000 61.15733 123 LYS A N 1
ATOM 1089 C CA . LYS A 1 123 ? -13.62900 31.11000 16.57000 1.000 62.84964 123 LYS A CA 1
ATOM 1090 C C . LYS A 1 123 ? -13.85200 31.48300 18.03300 1.000 58.02275 123 LYS A C 1
ATOM 1091 O O . LYS A 1 123 ? -14.62800 32.39300 18.34700 1.000 54.42758 123 LYS A O 1
ATOM 1110 N N . GLY A 1 124 ? -13.17300 30.78600 18.94600 1.000 57.43847 124 GLY A N 1
ATOM 1111 C CA . GLY A 1 124 ? -13.33900 31.07900 20.36000 1.000 54.87763 124 GLY A CA 1
ATOM 1112 C C . GLY A 1 124 ? -12.90500 32.48500 20.72700 1.000 54.54338 124 GLY A C 1
ATOM 1113 O O . GLY A 1 124 ? -13.54100 33.14600 21.55100 1.000 57.72008 124 GLY A O 1
ATOM 1117 N N . ILE A 1 125 ? -11.81000 32.95900 20.13500 1.000 55.14345 125 ILE A N 1
ATOM 1118 C CA . ILE A 1 125 ? -11.38200 34.33100 20.38500 1.000 55.53561 125 ILE A CA 1
ATOM 1119 C C . ILE A 1 125 ? -12.45800 35.30800 19.93200 1.000 52.69316 125 ILE A C 1
ATOM 1120 O O . ILE A 1 125 ? -12.71700 36.32000 20.59000 1.000 49.69806 125 ILE A O 1
ATOM 1136 N N . LYS A 1 126 ? -13.10700 35.02000 18.80500 1.000 52.40102 126 LYS A N 1
ATOM 1137 C CA . LYS A 1 126 ? -14.20200 35.86700 18.34600 1.000 58.37542 126 LYS A CA 1
ATOM 1138 C C . LYS A 1 126 ? -15.32500 35.91500 19.37900 1.000 54.84079 126 LYS A C 1
ATOM 1139 O O . LYS A 1 126 ? -15.78200 36.99400 19.77300 1.000 53.22480 126 LYS A O 1
ATOM 1158 N N . SER A 1 127 ? -15.78200 34.74700 19.83100 1.000 51.87201 127 SER A N 1
ATOM 1159 C CA . SER A 1 127 ? -16.86600 34.71500 20.80800 1.000 55.06186 127 SER A CA 1
ATOM 1160 C C . SER A 1 127 ? -16.44700 35.36500 22.11900 1.000 52.21942 127 SER A C 1
ATOM 1161 O O . SER A 1 127 ? -17.26000 36.01700 22.78600 1.000 51.51407 127 SER A O 1
ATOM 1169 N N . PHE A 1 128 ? -15.18500 35.19300 22.51100 1.000 50.13233 128 PHE A N 1
ATOM 1170 C CA . PHE A 1 128 ? -14.72400 35.77900 23.76400 1.000 51.94833 128 PHE A CA 1
ATOM 1171 C C . PHE A 1 128 ? -14.73100 37.30400 23.69800 1.000 52.04308 128 PHE A C 1
ATOM 1172 O O . PHE A 1 128 ? -15.20000 37.97200 24.62800 1.000 53.83277 128 PHE A O 1
ATOM 1189 N N . LEU A 1 129 ? -14.22000 37.87300 22.60200 1.000 47.38989 129 LEU A N 1
ATOM 1190 C CA . LEU A 1 129 ? -14.22200 39.32300 22.46000 1.000 49.70859 129 LEU A CA 1
ATOM 1191 C C . LEU A 1 129 ? -15.64000 39.87000 22.37500 1.000 50.61923 129 LEU A C 1
ATOM 1192 O O . LEU A 1 129 ? -15.91200 40.95900 22.89000 1.000 50.70608 129 LEU A O 1
ATOM 1208 N N . SER A 1 130 ? -16.55900 39.12700 21.73900 1.000 50.85083 130 SER A N 1
ATOM 1209 C CA . SER A 1 130 ? -17.92800 39.60900 21.56900 1.000 53.08531 130 SER A CA 1
ATOM 1210 C C . SER A 1 130 ? -18.74800 39.45400 22.84100 1.000 52.36154 130 SER A C 1
ATOM 1211 O O . SER A 1 130 ? -19.71800 40.19300 23.03800 1.000 56.20937 130 SER A O 1
ATOM 1219 N N . ALA A 1 131 ? -18.38400 38.50800 23.70700 1.000 55.34611 131 ALA A N 1
ATOM 1220 C CA . ALA A 1 131 ? -19.11500 38.31000 24.95100 1.000 51.51670 131 ALA A CA 1
ATOM 1221 C C . ALA A 1 131 ? -18.63300 39.23100 26.06300 1.000 51.91675 131 ALA A C 1
ATOM 1222 O O . ALA A 1 131 ? -19.37700 39.44900 27.02400 1.000 49.00061 131 ALA A O 1
ATOM 1229 N N . ARG A 1 132 ? -17.42100 39.77800 25.94300 1.000 53.49326 132 ARG A N 1
ATOM 1230 C CA . ARG A 1 132 ? -16.87100 40.64900 26.97200 1.000 52.25363 132 ARG A CA 1
ATOM 1231 C C . ARG A 1 132 ? -17.81100 41.81200 27.25300 1.000 56.90156 132 ARG A C 1
ATOM 1232 O O . ARG A 1 132 ? -18.32300 42.45300 26.32900 1.000 59.49924 132 ARG A O 1
ATOM 1253 N N . SER A 1 133 ? -18.03100 42.08400 28.53800 1.000 56.95946 133 SER A N 1
ATOM 1254 C CA . SER A 1 133 ? -18.81000 43.23600 28.96900 1.000 55.57772 133 SER A CA 1
ATOM 1255 C C . SER A 1 133 ? -17.95400 44.29900 29.64600 1.000 56.56204 133 SER A C 1
ATOM 1256 O O . SER A 1 133 ? -18.49500 45.24900 30.22200 1.000 57.28318 133 SER A O 1
ATOM 1264 N N . GLY A 1 134 ? -16.63800 44.16700 29.59200 1.000 59.06234 134 GLY A N 1
ATOM 1265 C CA . GLY A 1 134 ? -15.74200 45.08700 30.25600 1.000 62.40485 134 GLY A CA 1
ATOM 1266 C C . GLY A 1 134 ? -15.41900 46.30500 29.42000 1.000 63.79975 134 GLY A C 1
ATOM 1267 O O . GLY A 1 134 ? -16.15900 46.68800 28.51000 1.000 62.14692 134 GLY A O 1
ATOM 1271 N N . THR A 1 135 ? -14.29800 46.93700 29.75800 1.000 67.41598 135 THR A N 1
ATOM 1272 C CA . THR A 1 135 ? -13.81700 48.08600 29.00800 1.000 68.61612 135 THR A CA 1
ATOM 1273 C C . THR A 1 135 ? -13.06400 47.60700 27.77400 1.000 66.76853 135 THR A C 1
ATOM 1274 O O . THR A 1 135 ? -12.45400 46.53500 27.77800 1.000 64.42351 135 THR A O 1
ATOM 1285 N N . ARG A 1 136 ? -13.11700 48.40300 26.70800 1.000 66.48166 136 ARG A N 1
ATOM 1286 C CA . ARG A 1 136 ? -12.35100 48.07500 25.51500 1.000 67.75286 136 ARG A CA 1
ATOM 1287 C C . ARG A 1 136 ? -10.88100 47.93400 25.88200 1.000 60.02825 136 ARG A C 1
ATOM 1288 O O . ARG A 1 136 ? -10.32400 48.82400 26.53600 1.000 61.63897 136 ARG A O 1
ATOM 1309 N N . PRO A 1 137 ? -10.22600 46.83800 25.51500 1.000 54.74077 137 PRO A N 1
ATOM 1310 C CA . PRO A 1 137 ? -8.81200 46.68200 25.87900 1.000 54.15649 137 PRO A CA 1
ATOM 1311 C C . PRO A 1 137 ? -7.94400 47.74000 25.20500 1.000 49.83755 137 PRO A C 1
ATOM 1312 O O . PRO A 1 137 ? -8.19700 48.15700 24.07100 1.000 43.71840 137 PRO A O 1
ATOM 1323 N N . THR A 1 138 ? -6.92900 48.19800 25.94000 1.000 50.76135 138 THR A N 1
ATOM 1324 C CA . THR A 1 138 ? -6.02400 49.20600 25.40000 1.000 46.68191 138 THR A CA 1
ATOM 1325 C C . THR A 1 138 ? -5.24600 48.65000 24.22000 1.000 44.14740 138 THR A C 1
ATOM 1326 O O . THR A 1 138 ? -4.97500 49.36600 23.25300 1.000 44.70536 138 THR A O 1
ATOM 1337 N N . CYS A 1 139 ? -4.88500 47.37300 24.27800 1.000 46.07921 139 CYS A N 1
ATOM 1338 C CA . CYS A 1 139 ? -4.18300 46.72200 23.18200 1.000 40.61540 139 CYS A CA 1
ATOM 1339 C C . CYS A 1 139 ? -4.13600 45.23100 23.47100 1.000 40.86279 139 CYS A C 1
ATOM 1340 O O . CYS A 1 139 ? -4.51100 44.77800 24.55500 1.000 44.29215 139 CYS A O 1
ATOM 1348 N N . VAL A 1 140 ? -3.68600 44.47400 22.48000 1.000 38.97309 140 VAL A N 1
ATOM 1349 C CA . VAL A 1 140 ? -3.35500 43.06800 22.64500 1.000 37.19920 140 VAL A CA 1
ATOM 1350 C C . VAL A 1 140 ? -1.90100 42.88300 22.23700 1.000 37.87559 140 VAL A C 1
ATOM 1351 O O . VAL A 1 140 ? -1.45900 43.44200 21.22800 1.000 35.17790 140 VAL A O 1
ATOM 1364 N N . VAL A 1 141 ? -1.15700 42.12200 23.03400 1.000 35.12790 141 VAL A N 1
ATOM 1365 C CA . VAL A 1 141 ? 0.22200 41.76500 22.72600 1.000 36.30435 141 VAL A CA 1
ATOM 1366 C C . VAL A 1 141 ? 0.21500 40.35300 22.16800 1.000 36.01748 141 VAL A C 1
ATOM 1367 O O . VAL A 1 141 ? -0.18200 39.41200 22.86400 1.000 36.75441 141 VAL A O 1
ATOM 1380 N N . ILE A 1 142 ? 0.64100 40.20000 20.91600 1.000 34.45939 142 ILE A N 1
ATOM 1381 C CA . ILE A 1 142 ? 0.59000 38.92400 20.21400 1.000 35.01736 142 ILE A CA 1
ATOM 1382 C C . ILE A 1 142 ? 2.01100 38.50100 19.89500 1.000 34.04092 142 ILE A C 1
ATOM 1383 O O . ILE A 1 142 ? 2.74900 39.25100 19.24500 1.000 35.34108 142 ILE A O 1
ATOM 1399 N N . ASP A 1 143 ? 2.39600 37.30900 20.35600 1.000 33.79616 143 ASP A N 1
ATOM 1400 C CA . ASP A 1 143 ? 3.63200 36.69300 19.89900 1.000 36.33330 143 ASP A CA 1
ATOM 1401 C C . ASP A 1 143 ? 3.60500 36.63700 18.37900 1.000 36.74125 143 ASP A C 1
ATOM 1402 O O . ASP A 1 143 ? 2.58000 36.29700 17.78400 1.000 35.17001 143 ASP A O 1
ATOM 1411 N N . VAL A 1 144 ? 4.73000 36.99000 17.74600 1.000 34.68837 144 VAL A N 1
ATOM 1412 C CA . VAL A 1 144 ? 4.76100 37.03700 16.28400 1.000 36.86231 144 VAL A CA 1
ATOM 1413 C C . VAL A 1 144 ? 4.35100 35.69300 15.69400 1.000 39.06521 144 VAL A C 1
ATOM 1414 O O . VAL A 1 144 ? 3.81200 35.63200 14.58000 1.000 39.88636 144 VAL A O 1
ATOM 1427 N N . MET A 1 145 ? 4.58200 34.59700 16.42400 1.000 38.13878 145 MET A N 1
ATOM 1428 C CA . MET A 1 145 ? 4.20600 33.27100 15.93400 1.000 42.99200 145 MET A CA 1
ATOM 1429 C C . MET A 1 145 ? 2.71500 32.99700 16.07700 1.000 39.64949 145 MET A C 1
ATOM 1430 O O . MET A 1 145 ? 2.24600 31.94700 15.62600 1.000 45.06856 145 MET A O 1
ATOM 1444 N N . MET A 1 146 ? 1.96300 33.90800 16.69200 1.000 41.13125 146 MET A N 1
ATOM 1445 C CA . MET A 1 146 ? 0.51300 33.81800 16.77300 1.000 39.98901 146 MET A CA 1
ATOM 1446 C C . MET A 1 146 ? -0.16100 34.89700 15.93800 1.000 41.92345 146 MET A C 1
ATOM 1447 O O . MET A 1 146 ? -1.33800 35.19800 16.15700 1.000 41.34969 146 MET A O 1
ATOM 1461 N N . SER A 1 147 ? 0.57200 35.49200 14.98800 1.000 43.79736 147 SER A N 1
ATOM 1462 C CA . SER A 1 147 ? 0.06300 36.63800 14.24200 1.000 44.14740 147 SER A CA 1
ATOM 1463 C C . SER A 1 147 ? -1.09400 36.27300 13.31800 1.000 43.63418 147 SER A C 1
ATOM 1464 O O . SER A 1 147 ? -1.80400 37.17200 12.85300 1.000 45.99236 147 SER A O 1
ATOM 1472 N N . TRP A 1 148 ? -1.30100 34.98400 13.03600 1.000 44.38690 148 TRP A N 1
ATOM 1473 C CA . TRP A 1 148 ? -2.46100 34.58700 12.24300 1.000 47.16355 148 TRP A CA 1
ATOM 1474 C C . TRP A 1 148 ? -3.76000 35.11900 12.84500 1.000 49.08746 148 TRP A C 1
ATOM 1475 O O . TRP A 1 148 ? -4.72800 35.36400 12.11600 1.000 52.91687 148 TRP A O 1
ATOM 1496 N N . SER A 1 149 ? -3.79800 35.32400 14.16200 1.000 45.87919 149 SER A N 1
ATOM 1497 C CA . SER A 1 149 ? -5.00700 35.80100 14.82700 1.000 47.85837 149 SER A CA 1
ATOM 1498 C C . SER A 1 149 ? -5.14100 37.31600 14.80600 1.000 46.94247 149 SER A C 1
ATOM 1499 O O . SER A 1 149 ? -6.13600 37.84300 15.31300 1.000 44.38164 149 SER A O 1
ATOM 1507 N N . LYS A 1 150 ? -4.17500 38.02500 14.22900 1.000 47.28198 150 LYS A N 1
ATOM 1508 C CA . LYS A 1 150 ? -4.20500 39.48200 14.26800 1.000 48.34527 150 LYS A CA 1
ATOM 1509 C C . LYS A 1 150 ? -5.52000 40.03200 13.72500 1.000 49.61648 150 LYS A C 1
ATOM 1510 O O . LYS A 1 150 ? -6.13600 40.91000 14.33700 1.000 50.64291 150 LYS A O 1
ATOM 1529 N N . GLU A 1 151 ? -5.97600 39.51600 12.58000 1.000 50.66660 151 GLU A N 1
ATOM 1530 C CA . GLU A 1 151 ? -7.16000 40.09200 11.94700 1.000 53.88804 151 GLU A CA 1
ATOM 1531 C C . GLU A 1 151 ? -8.38600 40.01500 12.85200 1.000 52.96161 151 GLU A C 1
ATOM 1532 O O . GLU A 1 151 ? -9.30800 40.82500 12.71200 1.000 54.93290 151 GLU A O 1
ATOM 1544 N N . ILE A 1 152 ? -8.42000 39.06800 13.78800 1.000 52.58262 152 ILE A N 1
ATOM 1545 C CA . ILE A 1 152 ? -9.56900 38.96900 14.68500 1.000 50.17707 152 ILE A CA 1
ATOM 1546 C C . ILE A 1 152 ? -9.62700 40.17700 15.61500 1.000 52.17204 152 ILE A C 1
ATOM 1547 O O . ILE A 1 152 ? -10.68700 40.78400 15.80700 1.000 56.12515 152 ILE A O 1
ATOM 1563 N N . PHE A 1 153 ? -8.48800 40.54500 16.21100 1.000 47.07670 153 PHE A N 1
ATOM 1564 C CA . PHE A 1 153 ? -8.45200 41.70000 17.10000 1.000 46.98458 153 PHE A CA 1
ATOM 1565 C C . PHE A 1 153 ? -8.57100 43.01300 16.33600 1.000 50.94032 153 PHE A C 1
ATOM 1566 O O . PHE A 1 153 ? -8.99700 44.01900 16.91200 1.000 49.44014 153 PHE A O 1
ATOM 1583 N N . VAL A 1 154 ? -8.21800 43.02400 15.05000 1.000 53.90646 154 VAL A N 1
ATOM 1584 C CA . VAL A 1 154 ? -8.35800 44.24100 14.25700 1.000 52.67474 154 VAL A CA 1
ATOM 1585 C C . VAL A 1 154 ? -9.82900 44.52400 13.97100 1.000 55.84354 154 VAL A C 1
ATOM 1586 O O . VAL A 1 154 ? -10.26000 45.68600 13.93400 1.000 54.69077 154 VAL A O 1
ATOM 1599 N N . ASP A 1 155 ? -10.62100 43.47100 13.74700 1.000 54.15386 155 ASP A N 1
ATOM 1600 C CA . ASP A 1 155 ? -12.04500 43.67300 13.50200 1.000 60.96784 155 ASP A CA 1
ATOM 1601 C C . ASP A 1 155 ? -12.72000 44.27200 14.72700 1.000 59.38080 155 ASP A C 1
ATOM 1602 O O . ASP A 1 155 ? -13.63900 45.08900 14.60100 1.000 60.94678 155 ASP A O 1
ATOM 1611 N N . HIS A 1 156 ? -12.27500 43.88400 15.91900 1.000 57.13843 156 HIS A N 1
ATOM 1612 C CA . HIS A 1 156 ? -12.79800 44.44300 17.16000 1.000 57.71745 156 HIS A CA 1
ATOM 1613 C C . HIS A 1 156 ? -12.14500 45.77100 17.53600 1.000 54.32757 156 HIS A C 1
ATOM 1614 O O . HIS A 1 156 ? -12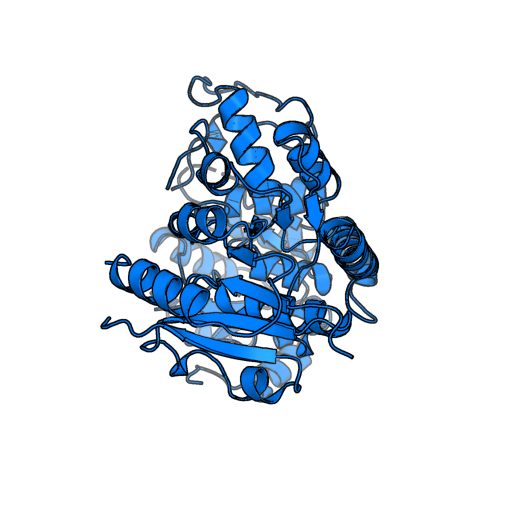.39400 46.29200 18.63000 1.000 56.63047 156 HIS A O 1
ATOM 1628 N N . GLU A 1 157 ? -11.31600 46.32300 16.65700 1.000 58.50438 157 GLU A N 1
ATOM 1629 C CA . GLU A 1 157 ? -10.72700 47.64400 16.85500 1.000 59.05445 157 GLU A CA 1
ATOM 1630 C C . GLU A 1 157 ? -9.84800 47.68700 18.10000 1.000 52.58525 157 GLU A C 1
ATOM 1631 O O . GLU A 1 157 ? -9.90800 48.63300 18.88600 1.000 56.21463 157 GLU A O 1
ATOM 1643 N N . ILE A 1 158 ? -9.02100 46.66500 18.27200 1.000 48.80585 158 ILE A N 1
ATOM 1644 C CA . ILE A 1 158 ? -8.08100 46.57000 19.38600 1.000 44.45533 158 ILE A CA 1
ATOM 1645 C C . ILE A 1 158 ? -6.68100 46.75600 18.82200 1.000 43.95264 158 ILE A C 1
ATOM 1646 O O . ILE A 1 158 ? -6.24400 45.94000 17.99700 1.000 46.30555 158 ILE A O 1
ATOM 1662 N N . PRO A 1 159 ? -5.94000 47.79600 19.21900 1.000 47.18197 159 PRO A N 1
ATOM 1663 C CA . PRO A 1 159 ? -4.57900 47.96300 18.68500 1.000 42.41824 159 PRO A CA 1
ATOM 1664 C C . PRO A 1 159 ? -3.74400 46.72900 18.98200 1.000 44.25004 159 PRO A C 1
ATOM 1665 O O . PRO A 1 159 ? -3.80100 46.16400 20.07800 1.000 39.16259 159 PRO A O 1
ATOM 1676 N N . VAL A 1 160 ? -2.96100 46.31300 17.99200 1.000 43.03937 160 VAL A N 1
ATOM 1677 C CA . VAL A 1 160 ? -2.17300 45.09200 18.06800 1.000 40.63382 160 VAL A CA 1
ATOM 1678 C C . VAL A 1 160 ? -0.71100 45.47300 18.22800 1.000 38.82834 160 VAL A C 1
ATOM 1679 O O . VAL A 1 160 ? -0.16500 46.24400 17.42900 1.000 38.91519 160 VAL A O 1
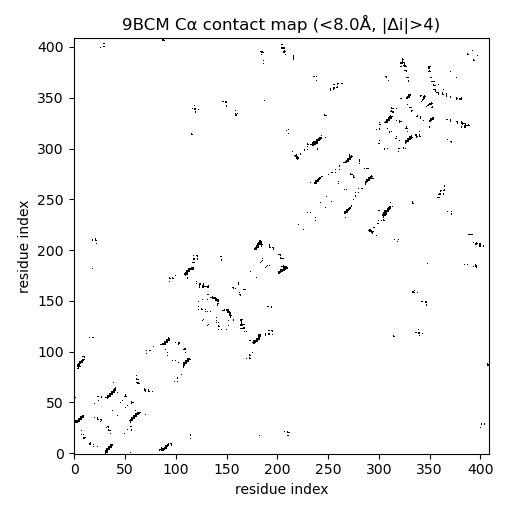ATOM 1692 N N . VAL A 1 161 ? -0.08500 44.92600 19.26300 1.000 38.24669 161 VAL A N 1
ATOM 1693 C CA . VAL A 1 161 ? 1.33700 45.07100 19.52500 1.000 34.29359 161 VAL A CA 1
ATOM 1694 C C . VAL A 1 161 ? 1.98300 43.70800 19.31700 1.000 36.92022 161 VAL A C 1
ATOM 1695 O O . VAL A 1 161 ? 1.49400 42.69900 19.84100 1.000 35.17527 161 VAL A O 1
ATOM 1708 N N . SER A 1 162 ? 3.07500 43.67600 18.56100 1.000 35.34371 162 SER A N 1
ATOM 1709 C CA . SER A 1 162 ? 3.79000 42.43300 18.31500 1.000 34.29095 162 SER A CA 1
ATOM 1710 C C . SER A 1 162 ? 4.82000 42.18100 19.41100 1.000 31.93804 162 SER A C 1
ATOM 1711 O O . SER A 1 162 ? 5.35700 43.10900 20.02100 1.000 30.73263 162 SER A O 1
ATOM 1719 N N . PHE A 1 163 ? 5.08000 40.90200 19.66600 1.000 32.16701 163 PHE A N 1
ATOM 1720 C CA . PHE A 1 163 ? 6.01700 40.49400 20.70300 1.000 32.79341 163 PHE A CA 1
ATOM 1721 C C . PHE A 1 163 ? 6.90400 39.39400 20.14600 1.000 34.86734 163 PHE A C 1
ATOM 1722 O O . PHE A 1 163 ? 6.39900 38.36500 19.68200 1.000 37.58082 163 PHE A O 1
ATOM 1739 N N . SER A 1 164 ? 8.21700 39.61900 20.18800 1.000 32.30387 164 SER A N 1
ATOM 1740 C CA . SER A 1 164 ? 9.21600 38.62800 19.80800 1.000 33.23293 164 SER A CA 1
ATOM 1741 C C . SER A 1 164 ? 9.91800 38.13500 21.06500 1.000 33.23820 164 SER A C 1
ATOM 1742 O O . SER A 1 164 ? 10.38100 38.94800 21.87400 1.000 33.48559 164 SER A O 1
ATOM 1750 N N . THR A 1 165 ? 9.99700 36.81300 21.23200 1.000 30.69579 165 THR A N 1
ATOM 1751 C CA . THR A 1 165 ? 10.59900 36.23300 22.42900 1.000 34.70416 165 THR A CA 1
ATOM 1752 C C . THR A 1 165 ? 12.10200 36.03400 22.27400 1.000 32.80393 165 THR A C 1
ATOM 1753 O O . THR A 1 165 ? 12.76400 35.60000 23.22100 1.000 32.16175 165 THR A O 1
ATOM 1764 N N . SER A 1 166 ? 12.65100 36.31900 21.10400 1.000 35.09105 166 SER A N 1
ATOM 1765 C CA . SER A 1 166 ? 14.07200 36.14900 20.83700 1.000 36.64650 166 SER A CA 1
ATOM 1766 C C . SER A 1 166 ? 14.74400 37.52300 20.76300 1.000 35.11210 166 SER A C 1
ATOM 1767 O O . SER A 1 166 ? 14.10300 38.56800 20.92600 1.000 33.74615 166 SER A O 1
ATOM 1775 N N . GLY A 1 167 ? 16.05800 37.51400 20.53500 1.000 33.14871 167 GLY A N 1
ATOM 1776 C CA . GLY A 1 167 ? 16.81300 38.74900 20.47300 1.000 32.57233 167 GLY A CA 1
ATOM 1777 C C . GLY A 1 167 ? 16.48700 39.58600 19.24300 1.000 31.40113 167 GLY A C 1
ATOM 1778 O O . GLY A 1 167 ? 15.85000 39.15500 18.28700 1.000 32.51706 167 GLY A O 1
ATOM 1782 N N . ALA A 1 168 ? 16.96900 40.82200 19.26200 1.000 28.46394 168 ALA A N 1
ATOM 1783 C CA . ALA A 1 168 ? 16.77600 41.70500 18.11800 1.000 30.55893 168 ALA A CA 1
ATOM 1784 C C . ALA A 1 168 ? 17.82400 41.47300 17.03600 1.000 32.08806 168 ALA A C 1
ATOM 1785 O O . ALA A 1 168 ? 17.57000 41.75000 15.85500 1.000 27.82965 168 ALA A O 1
ATOM 1792 N N . THR A 1 169 ? 19.01800 41.01200 17.42300 1.000 31.14058 169 THR A N 1
ATOM 1793 C CA . THR A 1 169 ? 20.09000 40.86300 16.44700 1.000 30.79317 169 THR A CA 1
ATOM 1794 C C . THR A 1 169 ? 19.67600 39.90700 15.34000 1.000 31.85908 169 THR A C 1
ATOM 1795 O O . THR A 1 169 ? 19.91300 40.17800 14.15800 1.000 34.09356 169 THR A O 1
ATOM 1806 N N . ALA A 1 170 ? 19.04400 38.78300 15.70100 1.000 27.84808 170 ALA A N 1
ATOM 1807 C CA . ALA A 1 170 ? 18.70800 37.78500 14.68900 1.000 34.07251 170 ALA A CA 1
ATOM 1808 C C . ALA A 1 170 ? 17.63200 38.29400 13.74000 1.000 30.55366 170 ALA A C 1
ATOM 1809 O O . ALA A 1 170 ? 17.71200 38.07100 12.52700 1.000 29.45090 170 ALA A O 1
ATOM 1816 N N . SER A 1 171 ? 16.61300 38.96900 14.27600 1.000 28.44552 171 SER A N 1
ATOM 1817 C CA . SER A 1 171 ? 15.59700 39.57400 13.42200 1.000 31.46430 171 SER A CA 1
ATOM 1818 C C . SER A 1 171 ? 16.20200 40.64100 12.51500 1.000 33.35400 171 SER A C 1
ATOM 1819 O O . SER A 1 171 ? 15.86800 40.71500 11.32600 1.000 33.63824 171 SER A O 1
ATOM 1827 N N . ALA A 1 172 ? 17.08200 41.48900 13.05900 1.000 29.49827 172 ALA A N 1
ATOM 1828 C CA . ALA A 1 172 ? 17.61400 42.59900 12.27200 1.000 32.65918 172 ALA A CA 1
ATOM 1829 C C . ALA A 1 172 ? 18.55600 42.09700 11.18700 1.000 32.04595 172 ALA A C 1
ATOM 1830 O O . ALA A 1 172 ? 18.44700 42.49700 10.02500 1.000 30.37206 172 ALA A O 1
ATOM 1837 N N . VAL A 1 173 ? 19.48500 41.21200 11.55000 1.000 29.44564 173 VAL A N 1
ATOM 1838 C CA . VAL A 1 173 ? 20.40900 40.65300 10.56700 1.000 31.49062 173 VAL A CA 1
ATOM 1839 C C . VAL A 1 173 ? 19.65500 39.84200 9.52000 1.000 34.48571 173 VAL A C 1
ATOM 1840 O O . VAL A 1 173 ? 19.99900 39.86100 8.33200 1.000 32.85131 173 VAL A O 1
ATOM 1853 N N . GLY A 1 174 ? 18.62600 39.10900 9.93800 1.000 33.14345 174 GLY A N 1
ATOM 1854 C CA . GLY A 1 174 ? 17.82700 38.38500 8.96200 1.000 35.50952 174 GLY A CA 1
ATOM 1855 C C . GLY A 1 174 ? 17.20000 39.31300 7.93700 1.000 35.49373 174 GLY A C 1
ATOM 1856 O O . GLY A 1 174 ? 17.23100 39.04700 6.73200 1.000 31.70907 174 GLY A O 1
ATOM 1860 N N . TYR A 1 175 ? 16.62900 40.42200 8.40600 1.000 36.01484 175 TYR A N 1
ATOM 1861 C CA . TYR A 1 175 ? 16.04300 41.40300 7.49700 1.000 34.18041 175 TYR A CA 1
ATOM 1862 C C . TYR A 1 175 ? 17.11400 42.00100 6.59600 1.000 35.79377 175 TYR A C 1
ATOM 1863 O O . TYR A 1 175 ? 16.93200 42.10900 5.37600 1.000 36.97285 175 TYR A O 1
ATOM 1881 N N . GLY A 1 176 ? 18.25700 42.36800 7.18200 1.000 33.18819 176 GLY A N 1
ATOM 1882 C CA . GLY A 1 176 ? 19.31600 42.97900 6.40000 1.000 32.79077 176 GLY A CA 1
ATOM 1883 C C . GLY A 1 176 ? 19.83800 42.05200 5.32500 1.000 33.99092 176 GLY A C 1
ATOM 1884 O O . GLY A 1 176 ? 20.07000 42.47200 4.18600 1.000 34.84892 176 GLY A O 1
ATOM 1888 N N . MET A 1 177 ? 20.02800 40.77600 5.67200 1.000 32.40915 177 MET A N 1
ATOM 1889 C CA . MET A 1 177 ? 20.51000 39.81900 4.68900 1.000 33.57508 177 MET A CA 1
ATOM 1890 C C . MET A 1 177 ? 19.54600 39.73100 3.52000 1.000 35.66743 177 MET A C 1
ATOM 1891 O O . MET A 1 177 ? 19.97200 39.60400 2.36700 1.000 33.28294 177 MET A O 1
ATOM 1905 N N . TRP A 1 178 ? 18.23900 39.81200 3.80200 1.000 35.86483 178 TRP A N 1
ATOM 1906 C CA . TRP A 1 178 ? 17.23300 39.72900 2.75000 1.000 37.18341 178 TRP A CA 1
ATOM 1907 C C . TRP A 1 178 ? 17.27200 40.96500 1.86300 1.000 36.40436 178 TRP A C 1
ATOM 1908 O O . TRP A 1 178 ? 17.12800 40.86300 0.63900 1.000 32.18807 178 TRP A O 1
ATOM 1929 N N . LYS A 1 179 ? 17.47700 42.14100 2.46000 1.000 37.10182 179 LYS A N 1
ATOM 1930 C CA . LYS A 1 179 ? 17.52700 43.36300 1.67000 1.000 35.49636 179 LYS A CA 1
ATOM 1931 C C . LYS A 1 179 ? 18.82300 43.45800 0.88000 1.000 33.60403 179 LYS A C 1
ATOM 1932 O O . LYS A 1 179 ? 18.83800 44.06300 -0.19800 1.000 33.34874 179 LYS A O 1
ATOM 1951 N N . ALA A 1 180 ? 19.91300 42.87200 1.39500 1.000 34.40149 180 ALA A N 1
ATOM 1952 C CA . ALA A 1 180 ? 21.21100 42.85500 0.72400 1.000 34.82523 180 ALA A CA 1
ATOM 1953 C C . ALA A 1 180 ? 21.37300 41.68600 -0.24400 1.000 35.31213 180 ALA A C 1
ATOM 1954 O O . ALA A 1 180 ? 22.46400 41.49700 -0.79500 1.000 33.74352 180 ALA A O 1
ATOM 1961 N N . GLU A 1 181 ? 20.32300 40.89300 -0.45000 1.000 34.38044 181 GLU A N 1
ATOM 1962 C CA . GLU A 1 181 ? 20.31700 39.84500 -1.46700 1.000 37.29131 181 GLU A CA 1
ATOM 1963 C C . GLU A 1 181 ? 21.51400 38.91300 -1.31900 1.000 36.93864 181 GLU A C 1
ATOM 1964 O O . GLU A 1 181 ? 22.12900 38.50400 -2.30800 1.000 35.97010 181 GLU A O 1
ATOM 1976 N N . VAL A 1 182 ? 21.82300 38.53600 -0.07300 1.000 35.30950 182 VAL A N 1
ATOM 1977 C CA . VAL A 1 182 ? 23.00400 37.71000 0.17600 1.000 36.20171 182 VAL A CA 1
ATOM 1978 C C . VAL A 1 182 ? 22.88500 36.35600 -0.50500 1.000 39.89163 182 VAL A C 1
ATOM 1979 O O . VAL A 1 182 ? 23.89000 35.65900 -0.69300 1.000 39.62054 182 VAL A O 1
ATOM 1992 N N . GLY A 1 183 ? 21.67800 35.97600 -0.90200 1.000 41.17073 183 GLY A N 1
ATOM 1993 C CA . GLY A 1 183 ? 21.50700 34.71500 -1.58600 1.000 41.47603 183 GLY A CA 1
ATOM 1994 C C . GLY A 1 183 ? 22.39300 34.56600 -2.80200 1.000 40.04691 183 GLY A C 1
ATOM 1995 O O . GLY A 1 183 ? 22.79300 33.45300 -3.13900 1.000 44.86327 183 GLY A O 1
ATOM 1999 N N . ASN A 1 184 ? 22.70700 35.67300 -3.48200 1.000 43.89737 184 ASN A N 1
ATOM 2000 C CA . ASN A 1 184 ? 23.48300 35.63300 -4.71400 1.000 43.88421 184 ASN A CA 1
ATOM 2001 C C . ASN A 1 184 ? 24.96800 35.83000 -4.47400 1.000 43.78683 184 ASN A C 1
ATOM 2002 O O . ASN A 1 184 ? 25.72700 35.96200 -5.44400 1.000 46.91089 184 ASN A O 1
ATOM 2013 N N . MET A 1 185 ? 25.39800 35.81400 -3.21200 1.000 42.52352 185 MET A N 1
ATOM 2014 C CA . MET A 1 185 ? 26.80300 36.02200 -2.89200 1.000 47.10038 185 MET A CA 1
ATOM 2015 C C . MET A 1 185 ? 27.66100 34.91200 -3.47900 1.000 47.43200 185 MET A C 1
ATOM 2016 O O . MET A 1 185 ? 27.22900 33.76500 -3.60300 1.000 46.66086 185 MET A O 1
ATOM 2030 N N . LYS A 1 186 ? 28.89900 35.26700 -3.83300 1.000 48.39528 186 LYS A N 1
ATOM 2031 C CA . LYS A 1 186 ? 29.90500 34.32500 -4.29400 1.000 48.84270 186 LYS A CA 1
ATOM 2032 C C . LYS A 1 186 ? 30.93300 34.06700 -3.20300 1.000 46.79245 186 LYS A C 1
ATOM 2033 O O . LYS A 1 186 ? 31.12300 34.88900 -2.30300 1.000 49.98757 186 LYS A O 1
ATOM 2052 N N . PRO A 1 187 ? 31.60600 32.92000 -3.23600 1.000 48.38475 187 PRO A N 1
ATOM 2053 C CA . PRO A 1 187 ? 32.61000 32.64000 -2.19900 1.000 46.04763 187 PRO A CA 1
ATOM 2054 C C . PRO A 1 187 ? 33.72700 33.67200 -2.23200 1.000 49.15326 187 PRO A C 1
ATOM 2055 O O . PRO A 1 187 ? 34.13200 34.14600 -3.29700 1.000 45.64758 187 PRO A O 1
ATOM 2066 N N . GLY A 1 188 ? 34.21500 34.02200 -1.03900 1.000 52.23784 188 GLY A N 1
ATOM 2067 C CA . GLY A 1 188 ? 35.18100 35.08500 -0.87400 1.000 48.75848 188 GLY A CA 1
ATOM 2068 C C . GLY A 1 188 ? 34.59100 36.47400 -0.79500 1.000 49.42961 188 GLY A C 1
ATOM 2069 O O . GLY A 1 188 ? 35.28100 37.40300 -0.35700 1.000 52.78791 188 GLY A O 1
ATOM 2073 N N . GLU A 1 189 ? 33.34200 36.64700 -1.20200 1.000 50.06653 189 GLU A N 1
ATOM 2074 C CA . GLU A 1 189 ? 32.67300 37.93100 -1.11800 1.000 45.48440 189 GLU A CA 1
ATOM 2075 C C . GLU A 1 189 ? 32.24300 38.20500 0.31700 1.000 44.85011 189 GLU A C 1
ATOM 2076 O O . GLU A 1 189 ? 31.92100 37.28800 1.07700 1.000 44.62114 189 GLU A O 1
ATOM 2088 N N . ILE A 1 190 ? 32.28000 39.48000 0.69600 1.000 46.68191 190 ILE A N 1
ATOM 2089 C CA . ILE A 1 190 ? 31.84000 39.93000 2.01300 1.000 44.95013 190 ILE A CA 1
ATOM 2090 C C . ILE A 1 190 ? 30.87100 41.08300 1.80500 1.000 42.57616 190 ILE A C 1
ATOM 2091 O O . ILE A 1 190 ? 31.23800 42.10300 1.21100 1.000 41.66289 190 ILE A O 1
ATOM 2107 N N . ARG A 1 191 ? 29.63900 40.92600 2.28900 1.000 46.39504 191 ARG A N 1
ATOM 2108 C CA . ARG A 1 191 ? 28.57800 41.90500 2.06200 1.000 43.26571 191 ARG A CA 1
ATOM 2109 C C . ARG A 1 191 ? 28.18700 42.51200 3.40100 1.000 40.35484 191 ARG A C 1
ATOM 2110 O O . ARG A 1 191 ? 27.56000 41.84700 4.23400 1.000 40.69172 191 ARG A O 1
ATOM 2131 N N . GLU A 1 192 ? 28.58500 43.76200 3.61600 1.000 40.52065 192 GLU A N 1
ATOM 2132 C CA . GLU A 1 192 ? 28.14600 44.49300 4.79300 1.000 37.22025 192 GLU A CA 1
ATOM 2133 C C . GLU A 1 192 ? 26.66300 44.81500 4.67300 1.000 36.33330 192 GLU A C 1
ATOM 2134 O O . GLU A 1 192 ? 26.15600 45.07500 3.57900 1.000 39.56264 192 GLU A O 1
ATOM 2146 N N . ILE A 1 193 ? 25.96400 44.77800 5.79800 1.000 31.14321 193 ILE A N 1
ATOM 2147 C CA . ILE A 1 193 ? 24.55300 45.16800 5.85700 1.000 31.76170 193 ILE A CA 1
ATOM 2148 C C . ILE A 1 193 ? 24.50000 46.65200 6.18500 1.000 35.41740 193 ILE A C 1
ATOM 2149 O O . ILE A 1 193 ? 24.91100 47.05500 7.29900 1.000 34.98577 193 ILE A O 1
ATOM 2165 N N . PRO A 1 194 ? 24.02300 47.51200 5.27400 1.000 33.48033 194 PRO A N 1
ATOM 2166 C CA . PRO A 1 194 ? 23.86300 48.93000 5.62300 1.000 33.50139 194 PRO A CA 1
ATOM 2167 C C . PRO A 1 194 ? 23.01000 49.09600 6.87100 1.000 31.91962 194 PRO A C 1
ATOM 2168 O O . PRO A 1 194 ? 22.02500 48.38400 7.08200 1.000 30.46944 194 PRO A O 1
ATOM 2179 N N . GLY A 1 195 ? 23.41700 50.03800 7.71100 1.000 29.85095 195 GLY A N 1
ATOM 2180 C CA . GLY A 1 195 ? 22.75700 50.28000 8.96500 1.000 31.97489 195 GLY A CA 1
ATOM 2181 C C . GLY A 1 195 ? 23.21100 49.41200 10.11900 1.000 37.14130 195 GLY A C 1
ATOM 2182 O O . GLY A 1 195 ? 22.89200 49.73600 11.27000 1.000 41.13388 195 GLY A O 1
ATOM 2186 N N . LEU A 1 196 ? 23.92200 48.31900 9.86300 1.000 35.27791 196 LEU A N 1
ATOM 2187 C CA . LEU A 1 196 ? 24.40800 47.45000 10.92200 1.000 34.44360 196 LEU A CA 1
ATOM 2188 C C . LEU A 1 196 ? 25.93000 47.48200 11.02600 1.000 31.56957 196 LEU A C 1
ATOM 2189 O O . LEU A 1 196 ? 26.63000 47.85000 10.08000 1.000 31.32218 196 LEU A O 1
ATOM 2205 N N . PRO A 1 197 ? 26.48000 47.09100 12.16100 1.000 34.44360 197 PRO A N 1
ATOM 2206 C CA . PRO A 1 197 ? 27.93700 47.16800 12.32000 1.000 35.81745 197 PRO A CA 1
ATOM 2207 C C . PRO A 1 197 ? 28.67800 46.31300 11.29700 1.000 34.66731 197 PRO A C 1
ATOM 2208 O O . PRO A 1 197 ? 28.22500 45.23900 10.88900 1.000 32.02752 197 PRO A O 1
ATOM 2219 N N . LYS A 1 198 ? 29.86200 46.78900 10.91900 1.000 33.91459 198 LYS A N 1
ATOM 2220 C CA . LYS A 1 198 ? 30.65400 46.08800 9.91800 1.000 36.94917 198 LYS A CA 1
ATOM 2221 C C . LYS A 1 198 ? 31.00500 44.67300 10.35600 1.000 37.58345 198 LYS A C 1
ATOM 2222 O O . LYS A 1 198 ? 31.11900 43.77700 9.51200 1.000 37.04655 198 LYS A O 1
ATOM 2241 N N . GLU A 1 199 ? 31.17500 44.44100 11.65900 1.000 39.49421 199 GLU A N 1
ATOM 2242 C CA . GLU A 1 199 ? 31.54300 43.10100 12.10800 1.000 36.38331 199 GLU A CA 1
ATOM 2243 C C . GLU A 1 199 ? 30.42700 42.08400 11.89500 1.000 34.53572 199 GLU A C 1
ATOM 2244 O O . GLU A 1 199 ? 30.68500 40.87800 11.98700 1.000 38.37829 199 GLU A O 1
ATOM 2256 N N . MET A 1 200 ? 29.20000 42.53100 11.64500 1.000 34.31201 200 MET A N 1
ATOM 2257 C CA . MET A 1 200 ? 28.09900 41.64200 11.30400 1.000 34.99367 200 MET A CA 1
ATOM 2258 C C . MET A 1 200 ? 28.02400 41.34600 9.81200 1.000 37.11761 200 MET A C 1
ATOM 2259 O O . MET A 1 200 ? 27.04900 40.73200 9.37100 1.000 39.96005 200 MET A O 1
ATOM 2273 N N . ALA A 1 201 ? 29.02400 41.76400 9.03500 1.000 36.78073 201 ALA A N 1
ATOM 2274 C CA . ALA A 1 201 ? 29.01000 41.54900 7.59400 1.000 38.15721 201 ALA A CA 1
ATOM 2275 C C . ALA A 1 201 ? 28.86900 40.06500 7.27600 1.000 38.14668 201 ALA A C 1
ATOM 2276 O O . ALA A 1 201 ? 29.35300 39.19700 8.01100 1.000 35.62006 201 ALA A O 1
ATOM 2283 N N . VAL A 1 202 ? 28.19300 39.77700 6.16700 1.000 36.01221 202 VAL A N 1
ATOM 2284 C CA . VAL A 1 202 ? 27.86300 38.40500 5.79900 1.000 39.77319 202 VAL A CA 1
ATOM 2285 C C . VAL A 1 202 ? 28.97400 37.83000 4.93000 1.000 41.56025 202 VAL A C 1
ATOM 2286 O O . VAL A 1 202 ? 29.43500 38.47400 3.97700 1.000 40.55749 202 VAL A O 1
ATOM 2299 N N . THR A 1 203 ? 29.42100 36.62800 5.27600 1.000 40.96281 203 THR A N 1
ATOM 2300 C CA . THR A 1 203 ? 30.35800 35.87000 4.46600 1.000 44.35269 203 THR A CA 1
ATOM 2301 C C . THR A 1 203 ? 29.62600 34.76600 3.71000 1.000 43.37099 203 THR A C 1
ATOM 2302 O O . THR A 1 203 ? 28.49700 34.39200 4.03900 1.000 45.91077 203 THR A O 1
ATOM 2313 N N . PHE A 1 204 ? 30.28300 34.24300 2.67600 1.000 40.82858 204 PHE A N 1
ATOM 2314 C CA . PHE A 1 204 ? 29.66100 33.15700 1.92700 1.000 47.49780 204 PHE A CA 1
ATOM 2315 C C . PHE A 1 204 ? 29.45400 31.93200 2.81000 1.000 48.09261 204 PHE A C 1
ATOM 2316 O O . PHE A 1 204 ? 28.54400 31.13000 2.56100 1.000 48.34001 204 PHE A O 1
ATOM 2333 N N . ALA A 1 205 ? 30.28300 31.77400 3.84600 1.000 48.21368 205 ALA A N 1
ATOM 2334 C CA . ALA A 1 205 ? 30.11100 30.65500 4.76400 1.000 50.31919 205 ALA A CA 1
ATOM 2335 C C . ALA A 1 205 ? 28.84100 30.80200 5.58800 1.000 49.89019 205 ALA A C 1
ATOM 2336 O O . ALA A 1 205 ? 28.21100 29.79800 5.93400 1.000 52.70106 205 ALA A O 1
ATOM 2343 N N . ASP A 1 206 ? 28.43700 32.03800 5.89100 1.000 47.40568 206 ASP A N 1
ATOM 2344 C CA . ASP A 1 206 ? 27.21900 32.24900 6.66000 1.000 47.31620 206 ASP A CA 1
ATOM 2345 C C . ASP A 1 206 ? 25.99100 31.73400 5.92700 1.000 50.40868 206 ASP A C 1
ATOM 2346 O O . ASP A 1 206 ? 24.96300 31.49300 6.56000 1.000 54.55391 206 ASP A O 1
ATOM 2355 N N . LEU A 1 207 ? 26.06700 31.56600 4.61000 1.000 52.81686 207 LEU A N 1
ATOM 2356 C CA . LEU A 1 207 ? 24.91500 31.09800 3.84900 1.000 55.54350 207 LEU A CA 1
ATOM 2357 C C . LEU A 1 207 ? 24.54400 29.64900 4.15400 1.000 58.15171 207 LEU A C 1
ATOM 2358 O O . LEU A 1 207 ? 23.52200 29.16800 3.64900 1.000 56.82523 207 LEU A O 1
ATOM 2374 N N . SER A 1 208 ? 25.34800 28.94500 4.94600 1.000 62.29957 208 SER A N 1
ATOM 2375 C CA . SER A 1 208 ? 25.07700 27.56900 5.34600 1.000 62.58119 208 SER A CA 1
ATOM 2376 C C . SER A 1 208 ? 24.79500 27.54200 6.84100 1.000 65.54470 208 SER A C 1
ATOM 2377 O O . SER A 1 208 ? 25.66100 27.89600 7.64900 1.000 64.87620 208 SER A O 1
ATOM 2385 N N . ARG A 1 209 ? 23.58500 27.13000 7.20400 1.000 67.53968 209 ARG A N 1
ATOM 2386 C CA . ARG A 1 209 ? 23.15900 27.13200 8.59700 1.000 67.93183 209 ARG A CA 1
ATOM 2387 C C . ARG A 1 209 ? 22.37000 25.87700 8.92100 1.000 86.61828 209 ARG A C 1
ATOM 2388 O O . ARG A 1 209 ? 21.33600 25.92700 9.59600 1.000 77.65405 209 ARG A O 1
ATOM 2409 N N . GLY A 1 210 ? 22.86200 24.73100 8.46500 1.000 85.31549 210 GLY A N 1
ATOM 2410 C CA . GLY A 1 210 ? 22.22400 23.46200 8.74600 1.000 86.05769 210 GLY A CA 1
ATOM 2411 C C . GLY A 1 210 ? 20.77300 23.40400 8.31800 1.000 89.34755 210 GLY A C 1
ATOM 2412 O O . GLY A 1 210 ? 20.34400 22.42700 7.70100 1.000 96.28523 210 GLY A O 1
ATOM 2416 N N . SER A 1 247 ? 13.40800 28.32500 9.56600 1.000 128.00482 247 SER A N 1
ATOM 2417 C CA . SER A 1 247 ? 13.06500 27.65000 8.32200 1.000 107.16285 247 SER A CA 1
ATOM 2418 C C . SER A 1 247 ? 13.51900 28.42600 7.08400 1.000 103.52294 247 SER A C 1
ATOM 2419 O O . SER A 1 247 ? 14.01000 27.82000 6.12700 1.000 98.48812 247 SER A O 1
ATOM 2426 N N . PRO A 1 248 ? 13.35200 29.75400 7.08400 1.000 102.74916 248 PRO A N 1
ATOM 2427 C CA . PRO A 1 248 ? 13.85200 30.55400 5.94800 1.000 88.80012 248 PRO A CA 1
ATOM 2428 C C . PRO A 1 248 ? 15.35700 30.75100 6.06100 1.000 76.94080 248 PRO A C 1
ATOM 2429 O O . PRO A 1 248 ? 15.86900 31.10800 7.12400 1.000 78.83577 248 PRO A O 1
ATOM 2440 N N . GLY A 1 249 ? 16.06200 30.52200 4.96000 1.000 68.13185 249 GLY A N 1
ATOM 2441 C CA . GLY A 1 249 ? 17.50100 30.65400 4.94000 1.000 63.01545 249 GLY A CA 1
ATOM 2442 C C . GLY A 1 249 ? 17.94800 32.09000 4.77700 1.000 58.17540 249 GLY A C 1
ATOM 2443 O O . GLY A 1 249 ? 17.15000 33.01500 4.52400 1.000 51.54302 249 GLY A O 1
ATOM 2447 N N . PRO A 1 250 ? 19.25800 32.30700 4.93200 1.000 53.74855 250 PRO A N 1
ATOM 2448 C CA . PRO A 1 250 ? 19.79600 33.66400 4.74700 1.000 47.36094 250 PRO A CA 1
ATOM 2449 C C . PRO A 1 250 ? 19.47800 34.19000 3.35600 1.000 48.51371 250 PRO A C 1
ATOM 2450 O O . PRO A 1 250 ? 19.51900 33.45600 2.36700 1.000 51.51144 250 PRO A O 1
ATOM 2461 N N . GLY A 1 251 ? 19.14900 35.47600 3.28700 1.000 45.37123 251 GLY A N 1
ATOM 2462 C CA . GLY A 1 251 ? 18.71100 36.08400 2.05200 1.000 42.27612 251 GLY A CA 1
ATOM 2463 C C . GLY A 1 251 ? 17.23000 35.96900 1.76700 1.000 40.99702 251 GLY A C 1
ATOM 2464 O O . GLY A 1 251 ? 16.74400 36.63000 0.84400 1.000 43.37889 251 GLY A O 1
ATOM 2468 N N . GLN A 1 252 ? 16.50000 35.16400 2.52400 1.000 44.78432 252 GLN A N 1
ATOM 2469 C CA . GLN A 1 252 ? 15.06600 35.01400 2.35800 1.000 45.92919 252 GLN A CA 1
ATOM 2470 C C . GLN A 1 252 ? 14.33300 35.99500 3.26500 1.000 41.84975 252 GLN A C 1
ATOM 2471 O O . GLN A 1 252 ? 14.85100 36.42800 4.29800 1.000 36.70177 252 GLN A O 1
ATOM 2485 N N . LYS A 1 253 ? 13.11300 36.33500 2.86900 1.000 39.88899 253 LYS A N 1
ATOM 2486 C CA . LYS A 1 253 ? 12.27400 37.20700 3.67600 1.000 40.30746 253 LYS A CA 1
ATOM 2487 C C . LYS A 1 253 ? 12.02200 36.57100 5.04000 1.000 41.12335 253 LYS A C 1
ATOM 2488 O O . LYS A 1 253 ? 11.38600 35.51000 5.11100 1.000 42.51826 253 LYS A O 1
ATOM 2507 N N . PRO A 1 254 ? 12.48500 37.16800 6.13300 1.000 40.41800 254 PRO A N 1
ATOM 2508 C CA . PRO A 1 254 ? 12.20800 36.58300 7.45000 1.000 40.80489 254 PRO A CA 1
ATOM 2509 C C . PRO A 1 254 ? 10.72200 36.59800 7.77200 1.000 40.91543 254 PRO A C 1
ATOM 2510 O O . PRO A 1 254 ? 9.96100 37.44900 7.30200 1.000 40.32062 254 PRO A O 1
ATOM 2521 N N . ARG A 1 255 ? 10.31200 35.61700 8.58000 1.000 43.09201 255 ARG A N 1
ATOM 2522 C CA . ARG A 1 255 ? 8.89900 35.43500 8.87400 1.000 42.53668 255 ARG A CA 1
ATOM 2523 C C . ARG A 1 255 ? 8.32700 36.56500 9.71400 1.000 41.70500 255 ARG A C 1
ATOM 2524 O O . ARG A 1 255 ? 7.10800 36.75100 9.71700 1.000 41.70237 255 ARG A O 1
ATOM 2545 N N . TRP A 1 256 ? 9.16200 37.32200 10.42700 1.000 41.02860 256 TRP A N 1
ATOM 2546 C CA . TRP A 1 256 ? 8.62600 38.35500 11.30200 1.000 39.08890 256 TRP A CA 1
ATOM 2547 C C . TRP A 1 256 ? 8.08000 39.54600 10.52900 1.000 39.11522 256 TRP A C 1
ATOM 2548 O O . TRP A 1 256 ? 7.27400 40.30600 11.07600 1.000 40.74962 256 TRP A O 1
ATOM 2569 N N . VAL A 1 257 ? 8.49300 39.73300 9.27700 1.000 38.02824 257 VAL A N 1
ATOM 2570 C CA . VAL A 1 257 ? 8.08700 40.93300 8.55000 1.000 39.25207 257 VAL A CA 1
ATOM 2571 C C . VAL A 1 257 ? 6.57100 40.99000 8.44000 1.000 40.86279 257 VAL A C 1
ATOM 2572 O O . VAL A 1 257 ? 5.93400 41.96900 8.84600 1.000 42.03136 257 VAL A O 1
ATOM 2585 N N . ASP A 1 258 ? 5.97300 39.94700 7.86100 1.000 42.97884 258 ASP A N 1
ATOM 2586 C CA . ASP A 1 258 ? 4.52300 39.92400 7.71200 1.000 45.51862 258 ASP A CA 1
ATOM 2587 C C . ASP A 1 258 ? 3.82500 39.65900 9.03700 1.000 46.14501 258 ASP A C 1
ATOM 2588 O O . ASP A 1 258 ? 2.68500 40.10000 9.23100 1.000 43.57101 258 ASP A O 1
ATOM 2597 N N . GLU A 1 259 ? 4.48400 38.94100 9.95400 1.000 42.69459 259 GLU A N 1
ATOM 2598 C CA . GLU A 1 259 ? 3.89100 38.70700 11.26600 1.000 43.41573 259 GLU A CA 1
ATOM 2599 C C . GLU A 1 259 ? 3.70900 40.01500 12.02200 1.000 45.27911 259 GLU A C 1
ATOM 2600 O O . GLU A 1 259 ? 2.74400 40.16200 12.78500 1.000 49.74544 259 GLU A O 1
ATOM 2612 N N . VAL A 1 260 ? 4.61100 40.97800 11.80900 1.000 42.09452 260 VAL A N 1
ATOM 2613 C CA . VAL A 1 260 ? 4.51600 42.27200 12.47800 1.000 41.18389 260 VAL A CA 1
ATOM 2614 C C . VAL A 1 260 ? 3.67800 43.28200 11.70200 1.000 43.08411 260 VAL A C 1
ATOM 2615 O O . VAL A 1 260 ? 3.18300 44.25100 12.29900 1.000 39.97058 260 VAL A O 1
ATOM 2628 N N . ASP A 1 261 ? 3.51100 43.08900 10.39400 1.000 46.74771 261 ASP A N 1
ATOM 2629 C CA . ASP A 1 261 ? 2.73500 44.02000 9.59000 1.000 43.37362 261 ASP A CA 1
ATOM 2630 C C . ASP A 1 261 ? 1.32200 44.13200 10.13600 1.000 43.63944 261 ASP A C 1
ATOM 2631 O O . ASP A 1 261 ? 0.64000 43.12300 10.34000 1.000 46.90826 261 ASP A O 1
ATOM 2640 N N . GLY A 1 262 ? 0.88700 45.36600 10.37700 1.000 41.22600 262 GLY A N 1
ATOM 2641 C CA . GLY A 1 262 ? -0.39100 45.63500 10.98500 1.000 40.15218 262 GLY A CA 1
ATOM 2642 C C . GLY A 1 262 ? -0.31700 46.04700 12.44000 1.000 40.22588 262 GLY A C 1
ATOM 2643 O O . GLY A 1 262 ? -1.29600 46.58500 12.97200 1.000 41.45234 262 GLY A O 1
ATOM 2647 N N . SER A 1 263 ? 0.80800 45.80700 13.09600 1.000 37.74137 263 SER A N 1
ATOM 2648 C CA . SER A 1 263 ? 0.96100 46.20200 14.48500 1.000 43.06306 263 SER A CA 1
ATOM 2649 C C . SER A 1 263 ? 1.40500 47.65700 14.58300 1.000 38.51778 263 SER A C 1
ATOM 2650 O O . SER A 1 263 ? 1.98300 48.22100 13.64900 1.000 38.50725 263 SER A O 1
ATOM 2658 N N . ILE A 1 264 ? 1.13600 48.26000 15.74900 1.000 34.88839 264 ILE A N 1
ATOM 2659 C CA . ILE A 1 264 ? 1.51800 49.64600 16.01800 1.000 36.72282 264 ILE A CA 1
ATOM 2660 C C . ILE A 1 264 ? 2.82000 49.75700 16.80500 1.000 38.52830 264 ILE A C 1
ATOM 2661 O O . ILE A 1 264 ? 3.30600 50.88100 17.01800 1.000 37.84138 264 ILE A O 1
ATOM 2677 N N . ALA A 1 265 ? 3.40500 48.63900 17.23100 1.000 35.69375 265 ALA A N 1
ATOM 2678 C CA . ALA A 1 265 ? 4.62600 48.65600 18.02600 1.000 36.86758 265 ALA A CA 1
ATOM 2679 C C . ALA A 1 265 ? 5.15800 47.23400 18.11100 1.000 34.89629 265 ALA A C 1
ATOM 2680 O O . ALA A 1 265 ? 4.43400 46.26600 17.86100 1.000 34.79101 265 ALA A O 1
ATOM 2687 N N . LEU A 1 266 ? 6.42700 47.12100 18.48500 1.000 32.65655 266 LEU A N 1
ATOM 2688 C CA . LEU A 1 266 ? 7.09500 45.83400 18.58200 1.000 34.29885 266 LEU A CA 1
ATOM 2689 C C . LEU A 1 266 ? 7.88700 45.79300 19.87600 1.000 34.47782 266 LEU A C 1
ATOM 2690 O O . LEU A 1 266 ? 8.71700 46.67600 20.12000 1.000 36.81757 266 LEU A O 1
ATOM 2706 N N . LEU A 1 267 ? 7.64600 44.76100 20.68300 1.000 32.63812 267 LEU A N 1
ATOM 2707 C CA . LEU A 1 267 ? 8.39600 44.51200 21.90800 1.000 34.54098 267 LEU A CA 1
ATOM 2708 C C . LEU A 1 267 ? 9.29700 43.30100 21.70300 1.000 34.53046 267 LEU A C 1
ATOM 2709 O O . LEU A 1 267 ? 8.84500 42.26800 21.19400 1.000 30.84844 267 LEU A O 1
ATOM 2725 N N . ILE A 1 268 ? 10.57500 43.44300 22.05900 1.000 34.63310 268 ILE A N 1
ATOM 2726 C CA . ILE A 1 268 ? 11.57100 42.39600 21.86400 1.000 31.79329 268 ILE A CA 1
ATOM 2727 C C . ILE A 1 268 ? 12.12400 41.97600 23.21700 1.000 34.35412 268 ILE A C 1
ATOM 2728 O O . ILE A 1 268 ? 12.30700 42.80800 24.11300 1.000 35.02525 268 ILE A O 1
ATOM 2744 N N . ASN A 1 269 ? 12.38800 40.67800 23.35800 1.000 33.51981 269 ASN A N 1
ATOM 2745 C CA . ASN A 1 269 ? 12.86300 40.09400 24.61000 1.000 33.84090 269 ASN A CA 1
ATOM 2746 C C . ASN A 1 269 ? 14.36600 40.33400 24.78500 1.000 34.10672 269 ASN A C 1
ATOM 2747 O O . ASN A 1 269 ? 15.18000 39.41200 24.83500 1.000 31.75381 269 ASN A O 1
ATOM 2758 N N . THR A 1 270 ? 14.72100 41.61100 24.89300 1.000 34.72258 270 THR A N 1
ATOM 2759 C CA . THR A 1 270 ? 16.11300 42.01700 25.04800 1.000 34.73574 270 THR A CA 1
ATOM 2760 C C . THR A 1 270 ? 16.13400 43.40400 25.68600 1.000 33.50665 270 THR A C 1
ATOM 2761 O O . THR A 1 270 ? 15.09100 43.94600 26.06600 1.000 29.09033 270 THR A O 1
ATOM 2772 N N . CYS A 1 271 ? 17.32600 43.98600 25.79900 1.000 35.35687 271 CYS A N 1
ATOM 2773 C CA . CYS A 1 271 ? 17.48700 45.31800 26.36500 1.000 35.83324 271 CYS A CA 1
ATOM 2774 C C . CYS A 1 271 ? 18.60300 46.05700 25.63600 1.000 33.52770 271 CYS A C 1
ATOM 2775 O O . CYS A 1 271 ? 19.45600 45.45000 24.98800 1.000 30.49839 271 CYS A O 1
ATOM 2783 N N . ASP A 1 272 ? 18.59300 47.38800 25.75800 1.000 36.73335 272 ASP A N 1
ATOM 2784 C CA . ASP A 1 272 ? 19.53700 48.20700 25.00000 1.000 37.75716 272 ASP A CA 1
ATOM 2785 C C . ASP A 1 272 ? 20.97200 47.82900 25.32400 1.000 33.76457 272 ASP A C 1
ATOM 2786 O O . ASP A 1 272 ? 21.85200 47.89700 24.46000 1.000 33.75668 272 ASP A O 1
ATOM 2795 N N . ASP A 1 273 ? 21.23500 47.45500 26.57600 1.000 36.16749 273 ASP A N 1
ATOM 2796 C CA . ASP A 1 273 ? 22.59200 47.07100 26.94100 1.000 38.52830 273 ASP A CA 1
ATOM 2797 C C . ASP A 1 273 ? 23.10000 45.94000 26.06000 1.000 37.09655 273 ASP A C 1
ATOM 2798 O O . ASP A 1 273 ? 24.30100 45.85600 25.78500 1.000 36.08854 273 ASP A O 1
ATOM 2807 N N . LEU A 1 274 ? 22.20300 45.07400 25.59700 1.000 35.88325 274 LEU A N 1
ATOM 2808 C CA . LEU A 1 274 ? 22.59100 43.90900 24.81800 1.000 33.43032 274 LEU A CA 1
ATOM 2809 C C . LEU A 1 274 ? 22.62300 44.20800 23.32500 1.000 33.50402 274 LEU A C 1
ATOM 2810 O O . LEU A 1 274 ? 23.58200 43.82800 22.63900 1.000 32.54601 274 LEU A O 1
ATOM 2826 N N . GLU A 1 275 ? 21.56400 44.84900 22.80800 1.000 31.35376 275 GLU A N 1
ATOM 2827 C CA . GLU A 1 275 ? 21.35200 44.92600 21.36500 1.000 33.70930 275 GLU A CA 1
ATOM 2828 C C . GLU A 1 275 ? 20.83100 46.29300 20.93200 1.000 34.47519 275 GLU A C 1
ATOM 2829 O O . GLU A 1 275 ? 19.93500 46.40400 20.08600 1.000 33.83564 275 GLU A O 1
ATOM 2841 N N . HIS A 1 276 ? 21.41700 47.35400 21.47500 1.000 33.75668 276 HIS A N 1
ATOM 2842 C CA . HIS A 1 276 ? 20.95700 48.69500 21.14800 1.000 34.36201 276 HIS A CA 1
ATOM 2843 C C . HIS A 1 276 ? 20.90500 48.92200 19.64600 1.000 31.75644 276 HIS A C 1
ATOM 2844 O O . HIS A 1 276 ? 19.87700 49.33200 19.10400 1.000 30.75369 276 HIS A O 1
ATOM 2858 N N . VAL A 1 277 ? 22.01800 48.67600 18.95700 1.000 32.84868 277 VAL A N 1
ATOM 2859 C CA . VAL A 1 277 ? 22.09300 49.00200 17.53700 1.000 32.34072 277 VAL A CA 1
ATOM 2860 C C . VAL A 1 277 ? 21.04100 48.25000 16.73500 1.000 32.36441 277 VAL A C 1
ATOM 2861 O O . VAL A 1 277 ? 20.54100 48.76200 15.72700 1.000 30.03518 277 VAL A O 1
ATOM 2874 N N . PHE A 1 278 ? 20.70100 47.02700 17.15100 1.000 28.10337 278 PHE A N 1
ATOM 2875 C CA . PHE A 1 278 ? 19.75400 46.21100 16.39700 1.000 31.52483 278 PHE A CA 1
ATOM 2876 C C . PHE A 1 278 ? 18.31200 46.55700 16.73200 1.000 33.34610 278 PHE A C 1
ATOM 2877 O O . PHE A 1 278 ? 17.45000 46.50500 15.85100 1.000 33.11450 278 PHE A O 1
ATOM 2894 N N . ILE A 1 279 ? 18.03100 46.93400 17.97700 1.000 32.78551 279 ILE A N 1
ATOM 2895 C CA . ILE A 1 279 ? 16.72000 47.48500 18.30200 1.000 32.93290 279 ILE A CA 1
ATOM 2896 C C . ILE A 1 279 ? 16.44300 48.71600 17.44500 1.000 32.96711 279 ILE A C 1
ATOM 2897 O O . ILE A 1 279 ? 15.36100 48.87200 16.86600 1.000 34.13304 279 ILE A O 1
ATOM 2913 N N . ASN A 1 280 ? 17.41300 49.62200 17.37000 1.000 35.20159 280 ASN A N 1
ATOM 2914 C CA . ASN A 1 280 ? 17.21300 50.82800 16.57600 1.000 41.05755 280 ASN A CA 1
ATOM 2915 C C . ASN A 1 280 ? 17.02000 50.49000 15.10400 1.000 38.72043 280 ASN A C 1
ATOM 2916 O O . ASN A 1 280 ? 16.11800 51.03100 14.45800 1.000 38.17037 280 ASN A O 1
ATOM 2927 N N . TYR A 1 281 ? 17.84100 49.57900 14.57100 1.000 37.19657 281 TYR A N 1
ATOM 2928 C CA . TYR A 1 281 ? 17.68600 49.11500 13.19500 1.000 34.12778 281 TYR A CA 1
ATOM 2929 C C . TYR A 1 281 ? 16.29000 48.55900 12.95800 1.000 35.25423 281 TYR A C 1
ATOM 2930 O O . TYR A 1 281 ? 15.64500 48.87300 11.95400 1.000 37.58082 281 TYR A O 1
ATOM 2948 N N . MET A 1 282 ? 15.79600 47.73700 13.87700 1.000 35.11474 282 MET A N 1
ATOM 2949 C CA . MET A 1 282 ? 14.43000 47.24700 13.73500 1.000 36.52543 282 MET A CA 1
ATOM 2950 C C . MET A 1 282 ? 13.43300 48.40300 13.66600 1.000 35.69639 282 MET A C 1
ATOM 2951 O O . MET A 1 282 ? 12.46400 48.35900 12.89600 1.000 33.34610 282 MET A O 1
ATOM 2965 N N . ALA A 1 283 ? 13.62900 49.43300 14.48700 1.000 37.80190 283 ALA A N 1
ATOM 2966 C CA . ALA A 1 283 ? 12.67800 50.53800 14.48200 1.000 37.37290 283 ALA A CA 1
ATOM 2967 C C . ALA A 1 283 ? 12.74900 51.31700 13.17400 1.000 40.34431 283 ALA A C 1
ATOM 2968 O O . ALA A 1 283 ? 11.71800 51.78200 12.67300 1.000 39.96269 283 ALA A O 1
ATOM 2975 N N . GLU A 1 284 ? 13.95700 51.46600 12.60800 1.000 37.13077 284 GLU A N 1
ATOM 2976 C CA . GLU A 1 284 ? 14.12900 52.27900 11.40600 1.000 43.50522 284 GLU A CA 1
ATOM 2977 C C . GLU A 1 284 ? 13.56400 51.58200 10.17800 1.000 45.68442 284 GLU A C 1
ATOM 2978 O O . GLU A 1 284 ? 13.13000 52.25000 9.23400 1.000 45.31596 284 GLU A O 1
ATOM 2990 N N . GLN A 1 285 ? 13.56200 50.24800 10.17100 1.000 41.44444 285 GLN A N 1
ATOM 2991 C CA . GLN A 1 285 ? 13.11400 49.48100 9.01600 1.000 42.56037 285 GLN A CA 1
ATOM 2992 C C . GLN A 1 285 ? 11.61000 49.25100 9.04200 1.000 39.93637 285 GLN A C 1
ATOM 2993 O O . GLN A 1 285 ? 10.95400 49.32700 7.99800 1.000 41.32338 285 GLN A O 1
ATOM 3007 N N . THR A 1 286 ? 11.04400 48.97700 10.21600 1.000 38.93098 286 THR A N 1
ATOM 3008 C CA . THR A 1 286 ? 9.59700 48.81600 10.30800 1.000 38.29670 286 THR A CA 1
ATOM 3009 C C . THR A 1 286 ? 8.85300 50.14800 10.35900 1.000 40.35747 286 THR A C 1
ATOM 3010 O O . THR A 1 286 ? 7.66800 50.20100 10.00400 1.000 41.88660 286 THR A O 1
ATOM 3021 N N . LYS A 1 287 ? 9.52600 51.21900 10.77900 1.000 40.30746 287 LYS A N 1
ATOM 3022 C CA . LYS A 1 287 ? 8.89500 52.51200 11.03100 1.000 40.19692 287 LYS A CA 1
ATOM 3023 C C . LYS A 1 287 ? 7.84600 52.43100 12.13900 1.000 40.58118 287 LYS A C 1
ATOM 3024 O O . LYS A 1 287 ? 6.86200 53.15900 12.13000 1.000 42.57879 287 LYS A O 1
ATOM 3043 N N . LEU A 1 288 ? 8.04700 51.54200 13.10100 1.000 38.50725 288 LEU A N 1
ATOM 3044 C CA . LEU A 1 288 ? 7.25500 51.40900 14.30900 1.000 37.12814 288 LEU A CA 1
ATOM 3045 C C . LEU A 1 288 ? 8.16600 51.63800 15.51000 1.000 36.89390 288 LEU A C 1
ATOM 3046 O O . LEU A 1 288 ? 9.37900 51.37900 15.44900 1.000 34.48835 288 LEU A O 1
ATOM 3062 N N . PRO A 1 289 ? 7.62000 52.08200 16.64000 1.000 32.51179 289 PRO A N 1
ATOM 3063 C CA . PRO A 1 289 ? 8.41300 52.08500 17.87500 1.000 35.04894 289 PRO A CA 1
ATOM 3064 C C . PRO A 1 289 ? 8.75000 50.65700 18.27900 1.000 36.96496 289 PRO A C 1
ATOM 3065 O O . PRO A 1 289 ? 7.87700 49.78300 18.28700 1.000 36.25171 289 PRO A O 1
ATOM 3076 N N . VAL A 1 290 ? 10.03500 50.42000 18.55900 1.000 35.28581 290 VAL A N 1
ATOM 3077 C CA . VAL A 1 290 ? 10.54400 49.12400 18.99600 1.000 34.24358 290 VAL A CA 1
ATOM 3078 C C . VAL A 1 290 ? 11.18100 49.29500 20.37100 1.000 34.33043 290 VAL A C 1
ATOM 3079 O O . VAL A 1 290 ? 12.07800 50.12600 20.54500 1.000 31.85119 290 VAL A O 1
ATOM 3092 N N . TRP A 1 291 ? 10.73300 48.49400 21.33900 1.000 32.96711 291 TRP A N 1
ATOM 3093 C CA . TRP A 1 291 ? 11.23300 48.57900 22.70500 1.000 35.97273 291 TRP A CA 1
ATOM 3094 C C . TRP A 1 291 ? 11.76700 47.23200 23.16000 1.000 33.60929 291 TRP A C 1
ATOM 3095 O O . TRP A 1 291 ? 11.15600 46.18900 22.90300 1.000 33.41980 291 TRP A O 1
ATOM 3116 N N . GLY A 1 292 ? 12.92100 47.26400 23.82400 1.000 34.97525 292 GLY A N 1
ATOM 3117 C CA . GLY A 1 292 ? 13.46000 46.07800 24.45200 1.000 33.26978 292 GLY A CA 1
ATOM 3118 C C . GLY A 1 292 ? 12.99400 46.00300 25.88700 1.000 34.07251 292 GLY A C 1
ATOM 3119 O O . GLY A 1 292 ? 13.40400 46.81900 26.72200 1.000 37.16498 292 GLY A O 1
ATOM 3123 N N . VAL A 1 293 ? 12.13700 45.03200 26.18400 1.000 31.43008 293 VAL A N 1
ATOM 3124 C CA . VAL A 1 293 ? 11.54100 44.91800 27.50500 1.000 35.46741 293 VAL A CA 1
ATOM 3125 C C . VAL A 1 293 ? 12.02700 43.67500 28.25000 1.000 33.75142 293 VAL A C 1
ATOM 3126 O O . VAL A 1 293 ? 11.36400 43.22400 29.19300 1.000 36.46490 293 VAL A O 1
ATOM 3139 N N . GLY A 1 294 ? 13.17700 43.12900 27.85900 1.000 34.36991 294 GLY A N 1
ATOM 3140 C CA . GLY A 1 294 ? 13.71500 41.94100 28.48000 1.000 37.02812 294 GLY A CA 1
ATOM 3141 C C . GLY A 1 294 ? 15.15500 42.11000 28.92400 1.000 35.10947 294 GLY A C 1
ATOM 3142 O O . GLY A 1 294 ? 15.61300 43.22000 29.20000 1.000 31.38534 294 GLY A O 1
ATOM 3146 N N . PRO A 1 295 ? 15.90200 41.00100 29.02400 1.000 35.57005 295 PRO A N 1
ATOM 3147 C CA . PRO A 1 295 ? 15.46400 39.61800 28.77600 1.000 37.17814 295 PRO A CA 1
ATOM 3148 C C . PRO A 1 295 ? 14.52000 39.14800 29.87600 1.000 39.18628 295 PRO A C 1
ATOM 3149 O O . PRO A 1 295 ? 14.78800 39.38100 31.04600 1.000 42.18137 295 PRO A O 1
ATOM 3160 N N . LEU A 1 296 ? 13.42300 38.49600 29.49700 1.000 37.88612 296 LEU A N 1
ATOM 3161 C CA . LEU A 1 296 ? 12.39000 38.09900 30.45200 1.000 40.65751 296 LEU A CA 1
ATOM 3162 C C . LEU A 1 296 ? 12.76100 36.73000 31.00200 1.000 44.47112 296 LEU A C 1
ATOM 3163 O O . LEU A 1 296 ? 12.28400 35.69100 30.54500 1.000 46.11342 296 LEU A O 1
ATOM 3179 N N . LEU A 1 297 ? 13.64300 36.74100 31.98700 1.000 45.60810 297 LEU A N 1
ATOM 3180 C CA . LEU A 1 297 ? 14.16100 35.55300 32.63800 1.000 50.32709 297 LEU A CA 1
ATOM 3181 C C . LEU A 1 297 ? 13.40600 35.29400 33.92300 1.000 57.01473 297 LEU A C 1
ATOM 3182 O O . LEU A 1 297 ? 12.68200 36.16200 34.42200 1.000 59.90718 297 LEU A O 1
ATOM 3198 N N . PRO A 1 298 ? 13.54400 34.09600 34.49300 1.000 57.65165 298 PRO A N 1
ATOM 3199 C CA . PRO A 1 298 ? 12.84400 33.79000 35.75100 1.000 63.41023 298 PRO A CA 1
ATOM 3200 C C . PRO A 1 298 ? 13.25300 34.73900 36.86700 1.000 67.69759 298 PRO A C 1
ATOM 3201 O O . PRO A 1 298 ? 1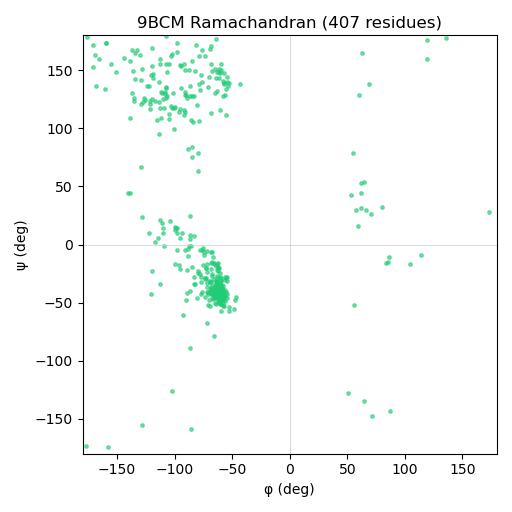4.34400 35.31200 36.87100 1.000 64.52616 298 PRO A O 1
ATOM 3212 N N . GLU A 1 299 ? 12.35800 34.88200 37.84500 1.000 74.46156 299 GLU A N 1
ATOM 3213 C CA . GLU A 1 299 ? 12.61700 35.80900 38.94000 1.000 79.38057 299 GLU A CA 1
ATOM 3214 C C . GLU A 1 299 ? 13.83400 35.39500 39.75500 1.000 72.37710 299 GLU A C 1
ATOM 3215 O O . GLU A 1 299 ? 14.54300 36.25500 40.29000 1.000 72.32446 299 GLU A O 1
ATOM 3227 N N . GLN A 1 300 ? 14.10000 34.09100 39.86000 1.000 72.05601 300 GLN A N 1
ATOM 3228 C CA . GLN A 1 300 ? 15.28800 33.64900 40.58300 1.000 76.16703 300 GLN A CA 1
ATOM 3229 C C . GLN A 1 300 ? 16.57300 34.17000 39.94700 1.000 71.57174 300 GLN A C 1
ATOM 3230 O O . GLN A 1 300 ? 17.61300 34.21700 40.61400 1.000 73.20878 300 GLN A O 1
ATOM 3244 N N . PHE A 1 301 ? 16.53000 34.55900 38.67300 1.000 67.58705 301 PHE A N 1
ATOM 3245 C CA . PHE A 1 301 ? 17.72000 35.10300 38.03700 1.000 64.53405 301 PHE A CA 1
ATOM 3246 C C . PHE A 1 301 ? 18.17000 36.40700 38.67600 1.000 65.90790 301 PHE A C 1
ATOM 3247 O O . PHE A 1 301 ? 19.32700 36.80100 38.49800 1.000 68.86878 301 PHE A O 1
ATOM 3264 N N . TRP A 1 302 ? 17.29200 37.07700 39.41800 1.000 68.89247 302 TRP A N 1
ATOM 3265 C CA . TRP A 1 302 ? 17.65500 38.30600 40.12000 1.000 70.03208 302 TRP A CA 1
ATOM 3266 C C . TRP A 1 302 ? 17.40300 38.15900 41.62100 1.000 70.64005 302 TRP A C 1
ATOM 3267 O O . TRP A 1 302 ? 17.7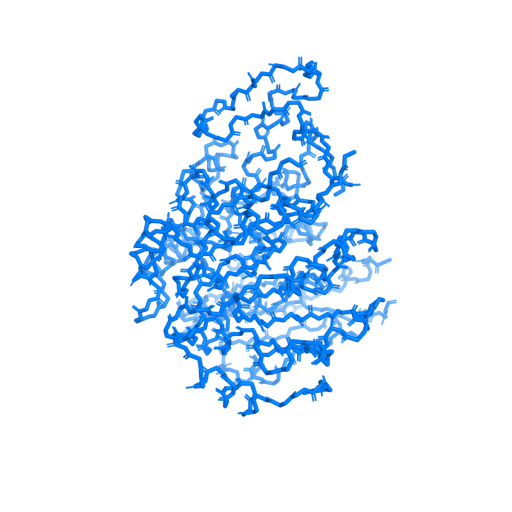6900 39.02900 42.41300 1.000 78.82787 302 TRP A O 1
ATOM 3288 N N . HIS A 1 318 ? 14.02200 17.00100 38.79800 1.000 109.62367 318 HIS A N 1
ATOM 3289 C CA . HIS A 1 318 ? 13.63800 16.01600 37.79500 1.000 108.08664 318 HIS A CA 1
ATOM 3290 C C . HIS A 1 318 ? 14.76300 14.99800 37.60500 1.000 106.65226 318 HIS A C 1
ATOM 3291 O O . HIS A 1 318 ? 15.83200 15.13100 38.20200 1.000 105.05996 318 HIS A O 1
ATOM 3304 N N . LYS A 1 319 ? 14.51800 13.98800 36.77300 1.000 108.71040 319 LYS A N 1
ATOM 3305 C CA . LYS A 1 319 ? 15.49400 12.92600 36.57800 1.000 112.56350 319 LYS A CA 1
ATOM 3306 C C . LYS A 1 319 ? 16.82400 13.50400 36.11500 1.000 98.65920 319 LYS A C 1
ATOM 3307 O O . LYS A 1 319 ? 16.87100 14.42100 35.28900 1.000 92.93746 319 LYS A O 1
ATOM 3326 N N . SER A 1 320 ? 17.91100 12.97000 36.66800 1.000 88.94487 320 SER A N 1
ATOM 3327 C CA . SER A 1 320 ? 19.23700 13.43900 36.29500 1.000 78.61469 320 SER A CA 1
ATOM 3328 C C . SER A 1 320 ? 20.30200 12.52600 36.88600 1.000 70.00050 320 SER A C 1
ATOM 3329 O O . SER A 1 320 ? 20.09600 11.89000 37.92100 1.000 57.43847 320 SER A O 1
ATOM 3337 N N . ASN A 1 321 ? 21.44600 12.48100 36.20100 1.000 70.17420 321 ASN A N 1
ATOM 3338 C CA . ASN A 1 321 ? 22.63100 11.80900 36.71800 1.000 65.05517 321 ASN A CA 1
ATOM 3339 C C . ASN A 1 321 ? 22.90800 12.22700 38.15800 1.000 57.04895 321 ASN A C 1
ATOM 3340 O O . ASN A 1 321 ? 23.02900 11.39100 39.05600 1.000 54.02753 321 ASN A O 1
ATOM 3351 N N . TYR A 1 322 ? 23.03800 13.52900 38.38400 1.000 63.11809 322 TYR A N 1
ATOM 3352 C CA . TYR A 1 322 ? 23.39300 14.09800 39.67300 1.000 54.57760 322 TYR A CA 1
ATOM 3353 C C . TYR A 1 322 ? 22.27400 15.01000 40.15400 1.000 54.30651 322 TYR A C 1
ATOM 3354 O O . TYR A 1 322 ? 21.35600 15.35500 39.40600 1.000 54.06701 322 TYR A O 1
ATOM 3372 N N . THR A 1 323 ? 22.37700 15.41600 41.41400 1.000 52.46682 323 THR A N 1
ATOM 3373 C CA . THR A 1 323 ? 21.43200 16.33300 42.02900 1.000 50.81399 323 THR A CA 1
ATOM 3374 C C . THR A 1 323 ? 22.03300 17.73100 42.09300 1.000 52.11414 323 THR A C 1
ATOM 3375 O O . THR A 1 323 ? 23.24300 17.91500 41.93800 1.000 55.26189 323 THR A O 1
ATOM 3386 N N . GLU A 1 324 ? 21.16600 18.72100 42.32600 1.000 52.53788 324 GLU A N 1
ATOM 3387 C CA . GLU A 1 324 ? 21.63000 20.10400 42.41100 1.000 52.71685 324 GLU A CA 1
ATOM 3388 C C . GLU A 1 324 ? 22.71800 20.25400 43.46600 1.000 51.22456 324 GLU A C 1
ATOM 3389 O O . GLU A 1 324 ? 23.76200 20.86200 43.21100 1.000 52.10888 324 GLU A O 1
ATOM 3401 N N . ASP A 1 325 ? 22.48800 19.71800 44.66700 1.000 50.61660 325 ASP A N 1
ATOM 3402 C CA . ASP A 1 325 ? 23.48900 19.82900 45.72200 1.000 54.99344 325 ASP A CA 1
ATOM 3403 C C . ASP A 1 325 ? 24.77500 19.10100 45.35300 1.000 54.23019 325 ASP A C 1
ATOM 3404 O O . ASP A 1 325 ? 25.85900 19.50900 45.78300 1.000 53.01425 325 ASP A O 1
ATOM 3413 N N . GLU A 1 326 ? 24.67800 18.02000 44.57900 1.000 53.92752 326 GLU A N 1
ATOM 3414 C CA . GLU A 1 326 ? 25.87700 17.29100 44.19000 1.000 49.75333 326 GLU A CA 1
ATOM 3415 C C . GLU A 1 326 ? 26.69000 18.08400 43.18400 1.000 46.48715 326 GLU A C 1
ATOM 3416 O O . GLU A 1 326 ? 27.92300 18.10100 43.25400 1.000 44.00264 326 GLU A O 1
ATOM 3428 N N . VAL A 1 327 ? 26.01500 18.73400 42.23100 1.000 48.47423 327 VAL A N 1
ATOM 3429 C CA . VAL A 1 327 ? 26.71000 19.55900 41.24600 1.000 43.39994 327 VAL A CA 1
ATOM 3430 C C . VAL A 1 327 ? 27.40000 20.74300 41.92300 1.000 44.09476 327 VAL A C 1
ATOM 3431 O O . VAL A 1 327 ? 28.54500 21.09100 41.59300 1.000 40.68383 327 VAL A O 1
ATOM 3444 N N . VAL A 1 328 ? 26.70900 21.39800 42.85900 1.000 43.30256 328 VAL A N 1
ATOM 3445 C CA . VAL A 1 328 ? 27.31000 22.51800 43.57900 1.000 46.58980 328 VAL A CA 1
ATOM 3446 C C . VAL A 1 328 ? 28.51700 22.03700 44.37300 1.000 46.75561 328 VAL A C 1
ATOM 3447 O O . VAL A 1 328 ? 29.58400 22.66400 44.36100 1.000 45.82655 328 VAL A O 1
ATOM 3460 N N . GLN A 1 329 ? 28.36000 20.91400 45.08000 1.000 44.54481 329 GLN A N 1
ATOM 3461 C CA . GLN A 1 329 ? 29.48600 20.30100 45.77400 1.000 46.16606 329 GLN A CA 1
ATOM 3462 C C . GLN A 1 329 ? 30.69200 20.20400 44.85300 1.000 43.08674 329 GLN A C 1
ATOM 3463 O O . GLN A 1 329 ? 31.80900 20.56800 45.23500 1.000 43.76051 329 GLN A O 1
ATOM 3477 N N . TRP A 1 330 ? 30.47800 19.70300 43.63100 1.000 39.89689 330 TRP A N 1
ATOM 3478 C CA . TRP A 1 330 ? 31.57100 19.56200 42.67400 1.000 41.01808 330 TRP A CA 1
ATOM 3479 C C . TRP A 1 330 ? 32.15500 20.92600 42.32500 1.000 41.87344 330 TRP A C 1
ATOM 3480 O O . TRP A 1 330 ? 33.37300 21.13100 42.39700 1.000 41.47603 330 TRP A O 1
ATOM 3501 N N . LEU A 1 331 ? 31.28900 21.88200 41.97200 1.000 40.90754 331 LEU A N 1
ATOM 3502 C CA . LEU A 1 331 ? 31.75700 23.22300 41.63100 1.000 43.84473 331 LEU A CA 1
ATOM 3503 C C . LEU A 1 331 ? 32.53800 23.84200 42.78400 1.000 43.25782 331 LEU A C 1
ATOM 3504 O O . LEU A 1 331 ? 33.55500 24.51100 42.56400 1.000 37.77295 331 LEU A O 1
ATOM 3520 N N . GLU A 1 332 ? 32.08100 23.62500 44.02300 1.000 43.13412 332 GLU A N 1
ATOM 3521 C CA . GLU A 1 332 ? 32.79600 24.15800 45.17800 1.000 45.77917 332 GLU A CA 1
ATOM 3522 C C . GLU A 1 332 ? 34.20300 23.58800 45.29500 1.000 45.59494 332 GLU A C 1
ATOM 3523 O O . GLU A 1 332 ? 35.03900 24.18100 45.98500 1.000 50.36130 332 GLU A O 1
ATOM 3535 N N . SER A 1 333 ? 34.48500 22.45700 44.64400 1.000 42.48667 333 SER A N 1
ATOM 3536 C CA . SER A 1 333 ? 35.78800 21.80600 44.74000 1.000 43.33151 333 SER A CA 1
ATOM 3537 C C . SER A 1 333 ? 36.76200 22.26200 43.65900 1.000 45.48440 333 SER A C 1
ATOM 3538 O O . SER A 1 333 ? 37.92000 21.83300 43.67200 1.000 46.10026 333 SER A O 1
ATOM 3546 N N . LYS A 1 334 ? 36.31900 23.10300 42.71100 1.000 43.90263 334 LYS A N 1
ATOM 3547 C CA . LYS A 1 334 ? 37.17600 23.59200 41.64100 1.000 40.37853 334 LYS A CA 1
ATOM 3548 C C . LYS A 1 334 ? 37.54400 25.06400 41.83900 1.000 39.96005 334 LYS A C 1
ATOM 3549 O O . LYS A 1 334 ? 36.81400 25.81300 42.50000 1.000 36.72809 334 LYS A O 1
ATOM 3568 N N . PRO A 1 335 ? 38.66800 25.51200 41.27800 1.000 42.46299 335 PRO A N 1
ATOM 3569 C CA . PRO A 1 335 ? 39.07700 26.91100 41.46400 1.000 43.96843 335 PRO A CA 1
ATOM 3570 C C . PRO A 1 335 ? 38.13000 27.86200 40.74700 1.000 42.33402 335 PRO A C 1
ATOM 3571 O O . PRO A 1 335 ? 37.27200 27.46400 39.95700 1.000 40.68909 335 PRO A O 1
ATOM 3582 N N . ARG A 1 336 ? 38.31500 29.15100 41.02700 1.000 47.75573 336 ARG A N 1
ATOM 3583 C CA . ARG A 1 336 ? 37.45600 30.17300 40.44600 1.000 47.47938 336 ARG A CA 1
ATOM 3584 C C . ARG A 1 336 ? 37.59900 30.18200 38.93000 1.000 44.63693 336 ARG A C 1
ATOM 3585 O O . ARG A 1 336 ? 38.71200 30.16600 38.39800 1.000 44.17635 336 ARG A O 1
ATOM 3606 N N . GLU A 1 337 ? 36.46100 30.18800 38.23700 1.000 44.16845 337 GLU A N 1
ATOM 3607 C CA . GLU A 1 337 ? 36.41100 30.39300 36.79000 1.000 42.19716 337 GLU A CA 1
ATOM 3608 C C . GLU A 1 337 ? 37.23900 29.35900 36.04000 1.000 39.58369 337 GLU A C 1
ATOM 3609 O O . GLU A 1 337 ? 37.75600 29.63300 34.95100 1.000 40.78121 337 GLU A O 1
ATOM 3621 N N . SER A 1 338 ? 37.36100 28.16400 36.61400 1.000 38.71517 338 SER A N 1
ATOM 3622 C CA . SER A 1 338 ? 38.11200 27.09700 35.97600 1.000 40.07059 338 SER A CA 1
ATOM 3623 C C . SER A 1 338 ? 37.24500 26.13000 35.18900 1.000 40.37589 338 SER A C 1
ATOM 3624 O O . SER A 1 338 ? 37.78600 25.38800 34.36300 1.000 39.28103 338 SER A O 1
ATOM 3632 N N . VAL A 1 339 ? 35.93300 26.11600 35.43200 1.000 37.74137 339 VAL A N 1
ATOM 3633 C CA . VAL A 1 339 ? 35.03000 25.12900 34.85100 1.000 36.87547 339 VAL A CA 1
ATOM 3634 C C . VAL A 1 339 ? 34.42000 25.69600 33.57800 1.000 39.20996 339 VAL A C 1
ATOM 3635 O O . VAL A 1 339 ? 33.94800 26.84000 33.55500 1.000 36.08327 339 VAL A O 1
ATOM 3648 N N . ILE A 1 340 ? 34.39200 24.88300 32.52600 1.000 34.94893 340 ILE A N 1
ATOM 3649 C CA . ILE A 1 340 ? 33.65600 25.22000 31.31400 1.000 38.33354 340 ILE A CA 1
ATOM 3650 C C . ILE A 1 340 ? 32.36000 24.40800 31.30000 1.000 36.85705 340 ILE A C 1
ATOM 3651 O O . ILE A 1 340 ? 32.38700 23.17000 31.31400 1.000 36.10170 340 ILE A O 1
ATOM 3667 N N . TYR A 1 341 ? 31.22400 25.10700 31.29100 1.000 34.38570 341 TYR A N 1
ATOM 3668 C CA . TYR A 1 341 ? 29.91100 24.48400 31.20800 1.000 34.83049 341 TYR A CA 1
ATOM 3669 C C . TYR A 1 341 ? 29.57700 24.27300 29.74000 1.000 37.59661 341 TYR A C 1
ATOM 3670 O O . TYR A 1 341 ? 29.70400 25.20000 28.93000 1.000 35.71481 341 TYR A O 1
ATOM 3688 N N . ILE A 1 342 ? 29.20600 23.03900 29.39800 1.000 38.17300 342 ILE A N 1
ATOM 3689 C CA . ILE A 1 342 ? 28.94000 22.62900 28.02500 1.000 37.23868 342 ILE A CA 1
ATOM 3690 C C . ILE A 1 342 ? 27.50900 22.11800 27.93800 1.000 40.31536 342 ILE A C 1
ATOM 3691 O O . ILE A 1 342 ? 27.14100 21.15700 28.62600 1.000 38.67569 342 ILE A O 1
ATOM 3707 N N . SER A 1 343 ? 26.70700 22.74900 27.08500 1.000 37.06760 343 SER A N 1
ATOM 3708 C CA . SER A 1 343 ? 25.32200 22.33000 26.91600 1.000 42.65248 343 SER A CA 1
ATOM 3709 C C . SER A 1 343 ? 24.79500 22.86600 25.59500 1.000 39.44947 343 SER A C 1
ATOM 3710 O O . SER A 1 343 ? 25.00000 24.03800 25.26900 1.000 39.09679 343 SER A O 1
ATOM 3718 N N . PHE A 1 344 ? 24.12700 22.00400 24.83900 1.000 43.31046 344 PHE A N 1
ATOM 3719 C CA . PHE A 1 344 ? 23.48100 22.39600 23.59700 1.000 48.17683 344 PHE A CA 1
ATOM 3720 C C . PHE A 1 344 ? 21.97300 22.50400 23.75200 1.000 50.35341 344 PHE A C 1
ATOM 3721 O O . PHE A 1 344 ? 21.24300 22.48100 22.75500 1.000 54.17492 344 PHE A O 1
ATOM 3738 N N . GLY A 1 345 ? 21.49800 22.65300 24.98400 1.000 54.46969 345 GLY A N 1
ATOM 3739 C CA . GLY A 1 345 ? 20.07800 22.76000 25.21000 1.000 65.49469 345 GLY A CA 1
ATOM 3740 C C . GLY A 1 345 ? 19.39100 21.42900 24.98500 1.000 74.08783 345 GLY A C 1
ATOM 3741 O O . GLY A 1 345 ? 19.95200 20.35400 25.22000 1.000 73.46407 345 GLY A O 1
ATOM 3745 N N . SER A 1 346 ? 18.15300 21.51200 24.50000 1.000 89.33703 346 SER A N 1
ATOM 3746 C CA . SER A 1 346 ? 17.33200 20.33800 24.26500 1.000 93.20591 346 SER A CA 1
ATOM 3747 C C . SER A 1 346 ? 16.91100 20.16500 22.81900 1.000 94.30341 346 SER A C 1
ATOM 3748 O O . SER A 1 346 ? 16.60800 19.03800 22.41800 1.000 96.76687 346 SER A O 1
ATOM 3756 N N . GLU A 1 347 ? 16.89700 21.23100 22.02600 1.000 96.06415 347 GLU A N 1
ATOM 3757 C CA . GLU A 1 347 ? 16.37300 21.14900 20.67100 1.000 101.61482 347 GLU A CA 1
ATOM 3758 C C . GLU A 1 347 ? 17.30800 20.37200 19.75500 1.000 92.53741 347 GLU A C 1
ATOM 3759 O O . GLU A 1 347 ? 16.96200 19.28200 19.28900 1.000 85.46025 347 GLU A O 1
ATOM 3771 N N . VAL A 1 348 ? 18.48800 20.92600 19.48000 1.000 91.23725 348 VAL A N 1
ATOM 3772 C CA . VAL A 1 348 ? 19.39400 20.38000 18.48100 1.000 82.32566 348 VAL A CA 1
ATOM 3773 C C . VAL A 1 348 ? 20.79500 20.30400 19.06800 1.000 77.80143 348 VAL A C 1
ATOM 3774 O O . VAL A 1 348 ? 21.09100 20.88300 20.11500 1.000 77.22505 348 VAL A O 1
ATOM 3787 N N . GLY A 1 349 ? 21.66400 19.58000 18.36100 1.000 72.36920 349 GLY A N 1
ATOM 3788 C CA . GLY A 1 349 ? 23.03700 19.41600 18.76700 1.000 63.04703 349 GLY A CA 1
ATOM 3789 C C . GLY A 1 349 ? 23.93600 19.01000 17.62100 1.000 58.50965 349 GLY A C 1
ATOM 3790 O O . GLY A 1 349 ? 23.48000 18.72700 16.50600 1.000 62.55750 349 GLY A O 1
ATOM 3794 N N . PRO A 1 350 ? 25.24500 18.96200 17.88000 1.000 53.84067 350 PRO A N 1
ATOM 3795 C CA . PRO A 1 350 ? 26.18700 18.59700 16.80900 1.000 53.54063 350 PRO A CA 1
ATOM 3796 C C . PRO A 1 350 ? 25.99100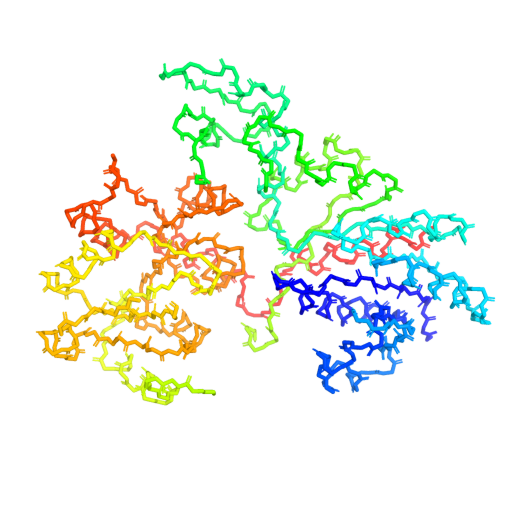 17.17700 16.30100 1.000 59.86244 350 PRO A C 1
ATOM 3797 O O . PRO A 1 350 ? 25.16100 16.42900 16.83000 1.000 61.14417 350 PRO A O 1
ATOM 3808 N N . THR A 1 351 ? 26.76700 16.79000 15.28800 1.000 57.28845 351 THR A N 1
ATOM 3809 C CA . THR A 1 351 ? 26.70400 15.42500 14.78700 1.000 61.79425 351 THR A CA 1
ATOM 3810 C C . THR A 1 351 ? 27.38100 14.45700 15.76200 1.000 59.76769 351 THR A C 1
ATOM 3811 O O . THR A 1 351 ? 28.16700 14.84500 16.62800 1.000 57.82799 351 THR A O 1
ATOM 3822 N N . ILE A 1 352 ? 27.06800 13.17200 15.60900 1.000 61.16786 352 ILE A N 1
ATOM 3823 C CA . ILE A 1 352 ? 27.72100 12.14700 16.42100 1.000 60.22038 352 ILE A CA 1
ATOM 3824 C C . ILE A 1 352 ? 29.23500 12.19100 16.22200 1.000 57.85167 352 ILE A C 1
ATOM 3825 O O . ILE A 1 352 ? 30.01300 12.11300 17.18100 1.000 54.56970 352 ILE A O 1
ATOM 3841 N N . GLU A 1 353 ? 29.67200 12.28100 14.96600 1.000 59.62820 353 GLU A N 1
ATOM 3842 C CA . GLU A 1 353 ? 31.10000 12.36800 14.68200 1.000 59.88876 353 GLU A CA 1
ATOM 3843 C C . GLU A 1 353 ? 31.74200 13.51700 15.44800 1.000 58.23330 353 GLU A C 1
ATOM 3844 O O . GLU A 1 353 ? 32.83500 13.36600 16.00800 1.000 54.84605 353 GLU A O 1
ATOM 3856 N N . GLU A 1 354 ? 31.07400 14.67300 15.49400 1.000 55.39348 354 GLU A N 1
ATOM 3857 C CA . GLU A 1 354 ? 31.64200 15.82300 16.18900 1.000 56.17779 354 GLU A CA 1
ATOM 3858 C C . GLU A 1 354 ? 31.61900 15.63700 17.70100 1.000 52.98793 354 GLU A C 1
ATOM 3859 O O . GLU A 1 354 ? 32.51000 16.13700 18.40000 1.000 45.23437 354 GLU A O 1
ATOM 3871 N N . TYR A 1 355 ? 30.60800 14.94100 18.22300 1.000 51.81674 355 TYR A N 1
ATOM 3872 C CA . TYR A 1 355 ? 30.55900 14.67500 19.65400 1.000 50.16391 355 TYR A CA 1
ATOM 3873 C C . TYR A 1 355 ? 31.75700 13.84300 20.09000 1.000 47.53201 355 TYR A C 1
ATOM 3874 O O . TYR A 1 355 ? 32.32500 14.07800 21.16000 1.000 46.31345 355 TYR A O 1
ATOM 3892 N N . LYS A 1 356 ? 32.16800 12.87300 19.26900 1.000 51.76936 356 LYS A N 1
ATOM 3893 C CA . LYS A 1 356 ? 33.35700 12.09000 19.59600 1.000 51.23509 356 LYS A CA 1
ATOM 3894 C C . LYS A 1 356 ? 34.59000 12.98000 19.66300 1.000 49.44803 356 LYS A C 1
ATOM 3895 O O . LYS A 1 356 ? 35.44100 12.81700 20.54600 1.000 48.44002 356 LYS A O 1
ATOM 3914 N N . GLU A 1 357 ? 34.70400 13.93200 18.73500 1.000 47.30304 357 GLU A N 1
ATOM 3915 C CA . GLU A 1 357 ? 35.80500 14.88700 18.80200 1.000 48.05050 357 GLU A CA 1
ATOM 3916 C C . GLU A 1 357 ? 35.77700 15.66300 20.11100 1.000 45.10278 357 GLU A C 1
ATOM 3917 O O . GLU A 1 357 ? 36.81800 15.85300 20.75200 1.000 47.18724 357 GLU A O 1
ATOM 3929 N N . LEU A 1 358 ? 34.59500 16.11900 20.52500 1.000 42.73144 358 LEU A N 1
ATOM 3930 C CA . LEU A 1 358 ? 34.48100 16.80400 21.80400 1.000 43.98685 358 LEU A CA 1
ATOM 3931 C C . LEU A 1 358 ? 34.97000 15.91000 22.93300 1.000 45.11330 358 LEU A C 1
ATOM 3932 O O . LEU A 1 358 ? 35.74200 16.34500 23.79500 1.000 43.39731 358 LEU A O 1
ATOM 3948 N N . ALA A 1 359 ? 34.56300 14.64300 22.92000 1.000 46.80561 359 ALA A N 1
ATOM 3949 C CA . ALA A 1 359 ? 34.99100 13.72100 23.96400 1.000 44.88433 359 ALA A CA 1
ATOM 3950 C C . ALA A 1 359 ? 36.51000 13.61800 24.02400 1.000 44.08686 359 ALA A C 1
ATOM 3951 O O . ALA A 1 359 ? 37.10600 13.75100 25.10100 1.000 40.56013 359 ALA A O 1
ATOM 3958 N N . LYS A 1 360 ? 37.15200 13.37200 22.87400 1.000 44.84748 360 LYS A N 1
ATOM 3959 C CA . LYS A 1 360 ? 38.60900 13.28900 22.83300 1.000 43.47890 360 LYS A CA 1
ATOM 3960 C C . LYS A 1 360 ? 39.24800 14.57900 23.33300 1.000 45.60284 360 LYS A C 1
ATOM 3961 O O . LYS A 1 360 ? 40.29100 14.54600 23.99800 1.000 44.82643 360 LYS A O 1
ATOM 3980 N N . ALA A 1 361 ? 38.63200 15.72800 23.03700 1.000 40.91017 361 ALA A N 1
ATOM 3981 C CA . ALA A 1 361 ? 39.21600 16.99800 23.45600 1.000 44.72642 361 ALA A CA 1
ATOM 3982 C C . ALA A 1 361 ? 39.19500 17.12400 24.96900 1.000 41.18915 361 ALA A C 1
ATOM 3983 O O . ALA A 1 361 ? 40.20200 17.48500 25.59400 1.000 41.05755 361 ALA A O 1
ATOM 3990 N N . LEU A 1 362 ? 38.05000 16.82100 25.57500 1.000 40.86543 362 LEU A N 1
ATOM 3991 C CA . LEU A 1 362 ? 37.94600 16.90900 27.02200 1.000 40.01006 362 LEU A CA 1
ATOM 3992 C C . LEU A 1 362 ? 38.86500 15.91200 27.71000 1.000 41.95503 362 LEU A C 1
ATOM 3993 O O . LEU A 1 362 ? 39.35300 16.18800 28.80900 1.000 43.14465 362 LEU A O 1
ATOM 4009 N N . GLU A 1 363 ? 39.10400 14.74800 27.09600 1.000 43.56575 363 GLU A N 1
ATOM 4010 C CA . GLU A 1 363 ? 39.99300 13.76300 27.70700 1.000 41.64183 363 GLU A CA 1
ATOM 4011 C C . GLU A 1 363 ? 41.43300 14.25700 27.70400 1.000 43.00779 363 GLU A C 1
ATOM 4012 O O . GLU A 1 363 ? 42.16700 14.06700 28.67800 1.000 44.51323 363 GLU A O 1
ATOM 4024 N N . GLU A 1 364 ? 41.85400 14.90400 26.62200 1.000 43.67366 364 GLU A N 1
ATOM 4025 C CA . GLU A 1 364 ? 43.23800 15.35400 26.53400 1.000 46.50031 364 GLU A CA 1
ATOM 4026 C C . GLU A 1 364 ? 43.49700 16.60500 27.36900 1.000 47.50306 364 GLU A C 1
ATOM 4027 O O . GLU A 1 364 ? 44.60800 16.78800 27.88400 1.000 50.15865 364 GLU A O 1
ATOM 4039 N N . SER A 1 365 ? 42.50300 17.47300 27.50700 1.000 45.98709 365 SER A N 1
ATOM 4040 C CA . SER A 1 365 ? 42.71800 18.75500 28.15300 1.000 50.00336 365 SER A CA 1
ATOM 4041 C C . SER A 1 365 ? 42.74300 18.59200 29.66900 1.000 51.01664 365 SER A C 1
ATOM 4042 O O . SER A 1 365 ? 42.28400 17.58700 30.22100 1.000 50.14285 365 SER A O 1
ATOM 4050 N N . ASP A 1 366 ? 43.29800 19.60700 30.33800 1.000 52.96161 366 ASP A N 1
ATOM 4051 C CA . ASP A 1 366 ? 43.39000 19.66300 31.79100 1.000 49.22959 366 ASP A CA 1
ATOM 4052 C C . ASP A 1 366 ? 42.29000 20.51800 32.40700 1.000 49.46909 366 ASP A C 1
ATOM 4053 O O . ASP A 1 366 ? 42.39400 20.90100 33.58200 1.000 45.80812 366 ASP A O 1
ATOM 4062 N N . GLN A 1 367 ? 41.23000 20.85400 31.61400 1.000 46.25818 367 GLN A N 1
ATOM 4063 C CA . GLN A 1 367 ? 40.22800 21.81600 32.04800 1.000 45.44755 367 GLN A CA 1
ATOM 4064 C C . GLN A 1 367 ? 39.09200 21.09800 32.75800 1.000 42.76565 367 GLN A C 1
ATOM 4065 O O . GLN A 1 367 ? 38.54700 20.13400 32.21100 1.000 43.52364 367 GLN A O 1
ATOM 4079 N N . PRO A 1 368 ? 38.70500 21.52600 33.96000 1.000 42.09978 368 PRO A N 1
ATOM 4080 C CA . PRO A 1 368 ? 37.45900 21.01000 34.54800 1.000 39.51000 368 PRO A CA 1
ATOM 4081 C C . PRO A 1 368 ? 36.27700 21.38100 33.67100 1.000 36.28856 368 PRO A C 1
ATOM 4082 O O . PRO A 1 368 ? 36.26800 22.43300 33.03000 1.000 40.90227 368 PRO A O 1
ATOM 4093 N N . PHE A 1 369 ? 35.26000 20.52000 33.66200 1.000 35.72007 369 PHE A N 1
ATOM 4094 C CA . PHE A 1 369 ? 34.12400 20.76500 32.78700 1.000 37.72294 369 PHE A CA 1
ATOM 4095 C C . PHE A 1 369 ? 32.87600 20.07600 33.31800 1.000 39.12311 369 PHE A C 1
ATOM 4096 O O . PHE A 1 369 ? 32.95300 19.08400 34.04500 1.000 36.76493 369 PHE A O 1
ATOM 4113 N N . ILE A 1 370 ? 31.72800 20.62500 32.93300 1.000 39.61791 370 ILE A N 1
ATOM 4114 C CA . ILE A 1 370 ? 30.42800 19.99300 33.10200 1.000 39.48105 370 ILE A CA 1
ATOM 4115 C C . ILE A 1 370 ? 29.83000 19.85800 31.71500 1.000 38.60463 370 ILE A C 1
ATOM 4116 O O . ILE A 1 370 ? 29.56600 20.86900 31.05500 1.000 39.50474 370 ILE A O 1
ATOM 4132 N N . TRP A 1 371 ? 29.61900 18.62400 31.27200 1.000 41.41812 371 TRP A N 1
ATOM 4133 C CA . TRP A 1 371 ? 29.06800 18.33400 29.95200 1.000 42.53142 371 TRP A CA 1
ATOM 4134 C C . TRP A 1 371 ? 27.67900 17.73500 30.13500 1.000 43.53943 371 TRP A C 1
ATOM 4135 O O . TRP A 1 371 ? 27.54700 16.58700 30.56900 1.000 44.83169 371 TRP A O 1
ATOM 4156 N N . VAL A 1 372 ? 26.65200 18.50600 29.78900 1.000 43.18676 372 VAL A N 1
ATOM 4157 C CA . VAL A 1 372 ? 25.27200 18.03900 29.82500 1.000 47.31883 372 VAL A CA 1
ATOM 4158 C C . VAL A 1 372 ? 24.93400 17.43900 28.47100 1.000 51.10613 372 VAL A C 1
ATOM 4159 O O . VAL A 1 372 ? 25.16700 18.06500 27.43000 1.000 48.33211 372 VAL A O 1
ATOM 4172 N N . ILE A 1 373 ? 24.40000 16.22200 28.48300 1.000 56.64627 373 ILE A N 1
ATOM 4173 C CA . ILE A 1 373 ? 24.03100 15.51000 27.26900 1.000 64.70513 373 ILE A CA 1
ATOM 4174 C C . ILE A 1 373 ? 22.53000 15.23100 27.28500 1.000 73.61146 373 ILE A C 1
ATOM 4175 O O . ILE A 1 373 ? 21.93400 15.00200 28.34000 1.000 69.92154 373 ILE A O 1
ATOM 4191 N N . GLN A 1 374 ? 21.92100 15.24000 26.09600 1.000 81.14657 374 GLN A N 1
ATOM 4192 C CA . GLN A 1 374 ? 20.48900 15.05700 25.92500 1.000 90.60297 374 GLN A CA 1
ATOM 4193 C C . GLN A 1 374 ? 20.19900 13.84400 25.04800 1.000 97.52748 374 GLN A C 1
ATOM 4194 O O . GLN A 1 374 ? 20.96400 13.54300 24.12400 1.000 97.00374 374 GLN A O 1
ATOM 4208 N N . PRO A 1 375 ? 19.10500 13.11500 25.32300 1.000 102.40702 375 PRO A N 1
ATOM 4209 C CA . PRO A 1 375 ? 18.74800 11.98400 24.44800 1.000 104.69676 375 PRO A CA 1
ATOM 4210 C C . PRO A 1 375 ? 18.61000 12.38900 22.98200 1.000 105.38895 375 PRO A C 1
ATOM 4211 O O . PRO A 1 375 ? 19.22600 11.74400 22.13500 1.000 192.96787 375 PRO A O 1
ATOM 4222 N N . TYR A 1 403 ? 23.14400 9.41100 21.88400 1.000 70.08998 403 TYR A N 1
ATOM 4223 C CA . TYR A 1 403 ? 24.59200 9.43500 22.12200 1.000 70.82691 403 TYR A CA 1
ATOM 4224 C C . TYR A 1 403 ? 24.94800 9.36500 23.61500 1.000 67.95552 403 TYR A C 1
ATOM 4225 O O . TYR A 1 403 ? 24.08400 9.52300 24.47500 1.000 75.75382 403 TYR A O 1
ATOM 4242 N N . TYR A 1 404 ? 26.21500 9.06400 23.92700 1.000 62.74700 404 TYR A N 1
ATOM 4243 C CA . TYR A 1 404 ? 26.75700 9.11100 25.31200 1.000 61.73109 404 TYR A CA 1
ATOM 4244 C C . TYR A 1 404 ? 28.28200 8.98800 25.16200 1.000 58.69914 404 TYR A C 1
ATOM 4245 O O . TYR A 1 404 ? 28.70600 8.16400 24.34500 1.000 56.54625 404 TYR A O 1
ATOM 4263 N N . PRO A 1 405 ? 29.11000 9.78300 25.88200 1.000 56.56731 405 PRO A N 1
ATOM 4264 C CA . PRO A 1 405 ? 30.55800 9.69400 25.78000 1.000 54.86974 405 PRO A CA 1
ATOM 4265 C C . PRO A 1 405 ? 31.08900 8.59400 26.70900 1.000 55.17767 405 PRO A C 1
ATOM 4266 O O . PRO A 1 405 ? 31.47300 8.90700 27.80500 1.000 56.72522 405 PRO A O 1
ATOM 4277 N N . ASP A 1 406 ? 31.08500 7.34100 26.25800 1.000 57.54901 406 ASP A N 1
ATOM 4278 C CA . ASP A 1 406 ? 31.54800 6.19700 27.09000 1.000 58.41490 406 ASP A CA 1
ATOM 4279 C C . ASP A 1 406 ? 33.04300 6.00600 26.83000 1.000 59.23605 406 ASP A C 1
ATOM 4280 O O . ASP A 1 406 ? 33.48000 6.31800 25.71700 1.000 66.40270 406 ASP A O 1
ATOM 4289 N N . GLY A 1 407 ? 33.79200 5.51500 27.81500 1.000 59.37028 407 GLY A N 1
ATOM 4290 C CA . GLY A 1 407 ? 33.72600 5.88900 29.23800 1.000 52.43523 407 GLY A CA 1
ATOM 4291 C C . GLY A 1 407 ? 34.56000 7.11300 29.54100 1.000 51.79568 407 GLY A C 1
ATOM 4292 O O . GLY A 1 407 ? 35.62800 6.94300 30.12100 1.000 47.81626 407 GLY A O 1
ATOM 4296 N N . LEU A 1 408 ? 34.09100 8.30000 29.15900 1.000 53.28007 408 LEU A N 1
ATOM 4297 C CA . LEU A 1 408 ? 34.78500 9.57000 29.47500 1.000 47.99260 408 LEU A CA 1
ATOM 4298 C C . LEU A 1 408 ? 34.68600 9.77600 30.98200 1.000 48.68215 408 LEU A C 1
ATOM 4299 O O . LEU A 1 408 ? 35.68100 10.18600 31.53900 1.000 45.09225 408 LEU A O 1
ATOM 4315 N N . ASP A 1 409 ? 33.54300 9.48600 31.61200 1.000 47.85574 409 ASP A N 1
ATOM 4316 C CA . ASP A 1 409 ? 33.39900 9.78000 33.03300 1.000 47.31883 409 ASP A CA 1
ATOM 4317 C C . ASP A 1 409 ? 34.44600 9.04400 33.84800 1.000 46.62664 409 ASP A C 1
ATOM 4318 O O . ASP A 1 409 ? 34.86200 9.53000 34.90400 1.000 44.43427 409 ASP A O 1
ATOM 4327 N N . VAL A 1 410 ? 34.90000 7.88800 33.36700 1.000 47.18987 410 VAL A N 1
ATOM 4328 C CA . VAL A 1 410 ? 35.91500 7.13300 34.09100 1.000 47.93996 410 VAL A CA 1
ATOM 4329 C C . VAL A 1 410 ? 37.30900 7.68800 33.83100 1.000 46.23712 410 VAL A C 1
ATOM 4330 O O . VAL A 1 410 ? 38.10100 7.86300 34.76200 1.000 46.45820 410 VAL A O 1
ATOM 4343 N N . THR A 1 411 ? 37.63700 7.95300 32.56800 1.000 47.49254 411 THR A N 1
ATOM 4344 C CA . THR A 1 411 ? 38.98300 8.40500 32.22700 1.000 47.78994 411 THR A CA 1
ATOM 4345 C C . THR A 1 411 ? 39.35000 9.72300 32.91000 1.000 46.49505 411 THR A C 1
ATOM 4346 O O . THR A 1 411 ? 40.52000 9.93300 33.26400 1.000 47.13197 411 THR A O 1
ATOM 4357 N N . VAL A 1 412 ? 38.38600 10.62900 33.08500 1.000 42.88146 412 VAL A N 1
ATOM 4358 C CA . VAL A 1 412 ? 38.69100 11.95600 33.60200 1.000 42.57089 412 VAL A CA 1
ATOM 4359 C C . VAL A 1 412 ? 38.48700 12.04700 35.10100 1.000 43.09201 412 VAL A C 1
ATOM 4360 O O . VAL A 1 412 ? 38.64000 13.13400 35.66400 1.000 36.35962 412 VAL A O 1
ATOM 4373 N N . GLY A 1 413 ? 38.17700 10.93900 35.77200 1.000 40.93386 413 GLY A N 1
ATOM 4374 C CA . GLY A 1 413 ? 37.93100 11.01400 37.20300 1.000 39.57580 413 GLY A CA 1
ATOM 4375 C C . GLY A 1 413 ? 36.93800 12.11000 37.55200 1.000 44.90538 413 GLY A C 1
ATOM 4376 O O . GLY A 1 413 ? 35.83100 12.17900 36.99800 1.000 44.66062 413 GLY A O 1
ATOM 4380 N N . ASN A 1 414 ? 37.31600 12.98100 38.49400 1.000 40.84963 414 ASN A N 1
ATOM 4381 C CA . ASN A 1 414 ? 36.43500 14.05700 38.93800 1.000 44.75800 414 ASN A CA 1
ATOM 4382 C C . ASN A 1 414 ? 36.77600 15.39700 38.29500 1.000 44.70273 414 ASN A C 1
ATOM 4383 O O . ASN A 1 414 ? 36.27700 16.43800 38.74000 1.000 39.60475 414 ASN A O 1
ATOM 4394 N N . ARG A 1 415 ? 37.61600 15.39700 37.26000 1.000 42.20243 415 ARG A N 1
ATOM 4395 C CA . ARG A 1 415 ? 37.83600 16.62300 36.51100 1.000 42.52878 415 ARG A CA 1
ATOM 4396 C C . ARG A 1 415 ? 36.58300 17.02900 35.74200 1.000 41.24442 415 ARG A C 1
ATOM 4397 O O . ARG A 1 415 ? 36.38400 18.21500 35.47100 1.000 37.13340 415 ARG A O 1
ATOM 4418 N N . GLY A 1 416 ? 35.71600 16.08400 35.41700 1.000 39.29418 416 GLY A N 1
ATOM 4419 C CA . GLY A 1 416 ? 34.54000 16.39400 34.62600 1.000 41.63657 416 GLY A CA 1
ATOM 4420 C C . GLY A 1 416 ? 33.30400 15.72400 35.17800 1.000 42.24980 416 GLY A C 1
ATOM 4421 O O . GLY A 1 416 ? 33.36200 14.64300 35.76400 1.000 41.09440 416 GLY A O 1
ATOM 4425 N N . LEU A 1 417 ? 32.16900 16.38600 34.97500 1.000 44.06055 417 LEU A N 1
ATOM 4426 C CA . LEU A 1 417 ? 30.85500 15.81700 35.24600 1.000 42.95252 417 LEU A CA 1
ATOM 4427 C C . LEU A 1 417 ? 30.12300 15.65000 33.92500 1.000 42.76829 417 LEU A C 1
ATOM 4428 O O . LEU A 1 417 ? 29.96300 16.62300 33.18300 1.000 41.38128 417 LEU A O 1
ATOM 4444 N N . ILE A 1 418 ? 29.70400 14.42600 33.62300 1.000 43.91316 418 ILE A N 1
ATOM 4445 C CA . ILE A 1 418 ? 28.84200 14.14100 32.48300 1.000 43.93685 418 ILE A CA 1
ATOM 4446 C C . ILE A 1 418 ? 27.43400 13.98600 33.04800 1.000 47.82942 418 ILE A C 1
ATOM 4447 O O . ILE A 1 418 ? 27.07800 12.93600 33.59600 1.000 47.59255 418 ILE A O 1
ATOM 4463 N N . ILE A 1 419 ? 26.63700 15.04200 32.93500 1.000 47.74783 419 ILE A N 1
ATOM 4464 C CA . ILE A 1 419 ? 25.29200 15.06600 33.49000 1.000 48.19525 419 ILE A CA 1
ATOM 4465 C C . ILE A 1 419 ? 24.33700 14.59800 32.40000 1.000 53.53010 419 ILE A C 1
ATOM 4466 O O . ILE A 1 419 ? 24.18300 15.26300 31.37200 1.000 55.34348 419 ILE A O 1
ATOM 4482 N N . THR A 1 420 ? 23.68100 13.46900 32.63400 1.000 53.14321 420 THR A N 1
ATOM 4483 C CA . THR A 1 420 ? 22.57300 13.02400 31.80400 1.000 57.88852 420 THR A CA 1
ATOM 4484 C C . THR A 1 420 ? 21.27300 13.50500 32.43600 1.000 62.29431 420 THR A C 1
ATOM 4485 O O . THR A 1 420 ? 21.18600 13.70300 33.65000 1.000 64.18401 420 THR A O 1
ATOM 4496 N N . GLY A 1 421 ? 20.25600 13.68300 31.60400 1.000 60.83624 421 GLY A N 1
ATOM 4497 C CA . GLY A 1 421 ? 19.03600 14.30400 32.06800 1.000 67.93446 421 GLY A CA 1
ATOM 4498 C C . GLY A 1 421 ? 19.14700 15.80600 31.93800 1.000 70.50845 421 GLY A C 1
ATOM 4499 O O . GLY A 1 421 ? 19.75300 16.30300 30.98500 1.000 73.55882 421 GLY A O 1
ATOM 4503 N N . TRP A 1 422 ? 18.57900 16.54100 32.88700 1.000 68.65034 422 TRP A N 1
ATOM 4504 C CA . TRP A 1 422 ? 18.65600 17.99400 32.90000 1.000 73.89833 422 TRP A CA 1
ATOM 4505 C C . TRP A 1 422 ? 19.61500 18.44600 33.99700 1.000 67.21332 422 TRP A C 1
ATOM 4506 O O . TRP A 1 422 ? 19.74600 17.79800 35.03800 1.000 63.27864 422 TRP A O 1
ATOM 4527 N N . ALA A 1 423 ? 20.28800 19.56100 33.75300 1.000 68.16607 423 ALA A N 1
ATOM 4528 C CA . ALA A 1 423 ? 21.24200 20.13700 34.68100 1.000 57.90694 423 ALA A CA 1
ATOM 4529 C C . ALA A 1 423 ? 20.71900 21.46300 35.21500 1.000 52.46682 423 ALA A C 1
ATOM 4530 O O . ALA A 1 423 ? 19.87800 22.11200 34.58300 1.000 51.09297 423 ALA A O 1
ATOM 4537 N N . PRO A 1 424 ? 21.16700 21.88000 36.40500 1.000 51.80095 424 PRO A N 1
ATOM 4538 C CA . PRO A 1 424 ? 20.76100 23.20900 36.94100 1.000 46.58190 424 PRO A CA 1
ATOM 4539 C C . PRO A 1 424 ? 21.57700 24.32600 36.29600 1.000 41.08651 424 PRO A C 1
ATOM 4540 O O . PRO A 1 424 ? 22.52500 24.86300 36.85900 1.000 42.43404 424 PRO A O 1
ATOM 4551 N N . GLN A 1 425 ? 21.19000 24.68500 35.06900 1.000 42.61564 425 GLN A N 1
ATOM 4552 C CA . GLN A 1 425 ? 21.97200 25.63400 34.27900 1.000 39.37841 425 GLN A CA 1
ATOM 4553 C C . GLN A 1 425 ? 22.14800 26.96700 34.99700 1.000 40.24430 425 GLN A C 1
ATOM 4554 O O . GLN A 1 425 ? 23.25200 27.52200 35.02700 1.000 37.81506 425 GLN A O 1
ATOM 4568 N N . LEU A 1 426 ? 21.07900 27.49000 35.59600 1.000 41.84449 426 LEU A N 1
ATOM 4569 C CA . LEU A 1 426 ? 21.18400 28.77300 36.27900 1.000 43.73682 426 LEU A CA 1
ATOM 4570 C C . LEU A 1 426 ? 22.15100 28.69800 37.45300 1.000 43.86842 426 LEU A C 1
ATOM 4571 O O . LEU A 1 426 ? 22.95200 29.61600 37.66000 1.000 43.77104 426 LEU A O 1
ATOM 4587 N N . LEU A 1 427 ? 22.09400 27.62000 38.24000 1.000 43.48942 427 LEU A N 1
ATOM 4588 C CA . LEU A 1 427 ? 23.05800 27.46600 39.32700 1.000 42.53931 427 LEU A CA 1
ATOM 4589 C C . LEU A 1 427 ? 24.48500 27.41500 38.78900 1.000 39.10206 427 LEU A C 1
ATOM 4590 O O . LEU A 1 427 ? 25.38800 28.09100 39.30000 1.000 39.56790 427 LEU A O 1
ATOM 4606 N N . ILE A 1 428 ? 24.70600 26.61900 37.74600 1.000 37.48607 428 ILE A N 1
ATOM 4607 C CA . ILE A 1 428 ? 26.05600 26.46400 37.21100 1.000 37.49923 428 ILE A CA 1
ATOM 4608 C C . ILE A 1 428 ? 26.59300 27.80500 36.72500 1.000 35.59637 428 ILE A C 1
ATOM 4609 O O . ILE A 1 428 ? 27.70200 28.22100 37.09000 1.000 35.23317 428 ILE A O 1
ATOM 4625 N N . LEU A 1 429 ? 25.80200 28.51700 35.91700 1.000 35.09368 429 LEU A N 1
ATOM 4626 C CA . LEU A 1 429 ? 26.29800 29.74100 35.29700 1.000 36.69124 429 LEU A CA 1
ATOM 4627 C C . LEU A 1 429 ? 26.58500 30.80700 36.33900 1.000 38.38881 429 LEU A C 1
ATOM 4628 O O . LEU A 1 429 ? 27.48500 31.63600 36.15500 1.000 37.56503 429 LEU A O 1
ATOM 4644 N N . SER A 1 430 ? 25.85300 30.79300 37.44500 1.000 34.57257 430 SER A N 1
ATOM 4645 C CA . SER A 1 430 ? 26.02700 31.81200 38.46500 1.000 39.35472 430 SER A CA 1
ATOM 4646 C C . SER A 1 430 ? 27.10800 31.47100 39.48300 1.000 35.72007 430 SER A C 1
ATOM 4647 O O . SER A 1 430 ? 27.37200 32.28600 40.36400 1.000 32.18544 430 SER A O 1
ATOM 4655 N N . HIS A 1 431 ? 27.75100 30.31200 39.38000 1.000 35.52794 431 HIS A N 1
ATOM 4656 C CA . HIS A 1 431 ? 28.74800 29.86600 40.34700 1.000 35.14369 431 HIS A CA 1
ATOM 4657 C C . HIS A 1 431 ? 30.13000 30.41400 39.99200 1.000 35.10947 431 HIS A C 1
ATOM 4658 O O . HIS A 1 431 ? 30.53100 30.38800 38.82000 1.000 34.35412 431 HIS A O 1
ATOM 4672 N N . PRO A 1 432 ? 30.87900 30.89900 40.98500 1.000 36.14381 432 PRO A N 1
ATOM 4673 C CA . PRO A 1 432 ? 32.18000 31.51400 40.66800 1.000 36.62018 432 PRO A CA 1
ATOM 4674 C C . PRO A 1 432 ? 33.20200 30.54300 40.09800 1.000 36.20434 432 PRO A C 1
ATOM 4675 O O . PRO A 1 432 ? 34.20400 30.99700 39.54000 1.000 40.87859 432 PRO A O 1
ATOM 4686 N N . SER A 1 433 ? 33.00700 29.23300 40.22900 1.000 37.96508 433 SER A N 1
ATOM 4687 C CA . SER A 1 433 ? 33.90800 28.28100 39.58900 1.000 37.43080 433 SER A CA 1
ATOM 4688 C C . SER A 1 433 ? 33.69500 28.16900 38.08200 1.000 37.14656 433 SER A C 1
ATOM 4689 O O . SER A 1 433 ? 34.58000 27.65400 37.38300 1.000 36.64913 433 SER A O 1
ATOM 4697 N N . THR A 1 434 ? 32.54600 28.61800 37.57000 1.000 37.27552 434 THR A N 1
ATOM 4698 C CA . THR A 1 434 ? 32.26600 28.56200 36.13800 1.000 36.70703 434 THR A CA 1
ATOM 4699 C C . THR A 1 434 ? 32.95300 29.72800 35.43200 1.000 36.33330 434 THR A C 1
ATOM 4700 O O . THR A 1 434 ? 32.67800 30.89600 35.72800 1.000 36.29646 434 THR A O 1
ATOM 4711 N N . GLY A 1 435 ? 33.84400 29.41100 34.50000 1.000 35.47794 435 GLY A N 1
ATOM 4712 C CA . GLY A 1 435 ? 34.57100 30.43400 33.77400 1.000 38.26248 435 GLY A CA 1
ATOM 4713 C C . GLY A 1 435 ? 34.30600 30.46800 32.28100 1.000 36.54912 435 GLY A C 1
ATOM 4714 O O . GLY A 1 435 ? 34.88800 31.29200 31.57000 1.000 37.02549 435 GLY A O 1
ATOM 4718 N N . GLY A 1 436 ? 33.42400 29.60000 31.79600 1.000 36.34383 436 GLY A N 1
ATOM 4719 C CA . GLY A 1 436 ? 33.11300 29.55800 30.38000 1.000 32.95132 436 GLY A CA 1
ATOM 4720 C C . GLY A 1 436 ? 31.86300 28.75000 30.12700 1.000 34.16462 436 GLY A C 1
ATOM 4721 O O . GLY A 1 436 ? 31.46100 27.91400 30.94200 1.000 35.50163 436 GLY A O 1
ATOM 4725 N N . PHE A 1 437 ? 31.26200 28.99600 28.96700 1.000 32.73814 437 PHE A N 1
ATOM 4726 C CA . PHE A 1 437 ? 30.01600 28.34600 28.57500 1.000 34.20673 437 PHE A CA 1
ATOM 4727 C C . PHE A 1 437 ? 30.11700 27.97600 27.10600 1.000 36.09117 437 PHE A C 1
ATOM 4728 O O . PHE A 1 437 ? 30.07600 28.86400 26.24700 1.000 35.73060 437 PHE A O 1
ATOM 4745 N N . LEU A 1 438 ? 30.24100 26.68100 26.81800 1.000 33.59087 438 LEU A N 1
ATOM 4746 C CA . LEU A 1 438 ? 30.14900 26.17900 25.44900 1.000 35.45162 438 LEU A CA 1
ATOM 4747 C C . LEU A 1 438 ? 28.67600 25.97900 25.10100 1.000 37.27026 438 LEU A C 1
ATOM 4748 O O . LEU A 1 438 ? 28.03900 25.02800 25.56900 1.000 36.97812 438 LEU A O 1
ATOM 4764 N N . SER A 1 439 ? 28.12700 26.87900 24.28700 1.000 37.39659 439 SER A N 1
ATOM 4765 C CA . SER A 1 439 ? 26.68900 26.97400 24.09000 1.000 35.19106 439 SER A CA 1
ATOM 4766 C C . SER A 1 439 ? 26.35800 26.95000 22.60800 1.000 36.82020 439 SER A C 1
ATOM 4767 O O . SER A 1 439 ? 27.16300 27.36700 21.76900 1.000 35.90430 439 SER A O 1
ATOM 4775 N N . HIS A 1 440 ? 25.16100 26.43900 22.29800 1.000 39.09679 440 HIS A N 1
ATOM 4776 C CA . HIS A 1 440 ? 24.61200 26.55000 20.95300 1.000 38.94414 440 HIS A CA 1
ATOM 4777 C C . HIS A 1 440 ? 24.10400 27.95300 20.67300 1.000 38.78886 440 HIS A C 1
ATOM 4778 O O . HIS A 1 440 ? 23.65400 28.22000 19.55700 1.000 38.45198 440 HIS A O 1
ATOM 4792 N N . CYS A 1 441 ? 24.16200 28.84700 21.66300 1.000 38.33618 441 CYS A N 1
ATOM 4793 C CA . CYS A 1 441 ? 23.80700 30.25500 21.50200 1.000 37.73874 441 CYS A CA 1
ATOM 4794 C C . CYS A 1 441 ? 22.32700 30.46600 21.19900 1.000 35.12790 441 CYS A C 1
ATOM 4795 O O . CYS A 1 441 ? 21.95000 31.42400 20.52300 1.000 32.91447 441 CYS A O 1
ATOM 4803 N N . GLY A 1 442 ? 21.46200 29.58600 21.68400 1.000 38.07035 442 GLY A N 1
ATOM 4804 C CA . GLY A 1 442 ? 20.06200 29.93900 21.76100 1.000 37.82559 442 GLY A CA 1
ATOM 4805 C C . GLY A 1 442 ? 19.87500 31.16600 22.63200 1.000 33.53560 442 GLY A C 1
ATOM 4806 O O . GLY A 1 442 ? 20.64200 31.41600 23.56500 1.000 32.84341 442 GLY A O 1
ATOM 4810 N N . TRP A 1 443 ? 18.83800 31.93900 22.32400 1.000 31.70643 443 TRP A N 1
ATOM 4811 C CA . TRP A 1 443 ? 18.70900 33.25600 22.93600 1.000 31.54852 443 TRP A CA 1
ATOM 4812 C C . TRP A 1 443 ? 18.64200 33.16700 24.45600 1.000 32.90395 443 TRP A C 1
ATOM 4813 O O . TRP A 1 443 ? 19.32700 33.91500 25.16500 1.000 31.06425 443 TRP A O 1
ATOM 4834 N N . ASN A 1 444 ? 17.81800 32.25800 24.97600 1.000 30.19046 444 ASN A N 1
ATOM 4835 C CA . ASN A 1 444 ? 17.69200 32.12500 26.42400 1.000 36.38594 444 ASN A CA 1
ATOM 4836 C C . ASN A 1 444 ? 19.04100 31.82100 27.07800 1.000 33.03291 444 ASN A C 1
ATOM 4837 O O . ASN A 1 444 ? 19.42100 32.45500 28.06900 1.000 34.62520 444 ASN A O 1
ATOM 4848 N N . SER A 1 445 ? 19.78700 30.85700 26.53200 1.000 33.72510 445 SER A N 1
ATOM 4849 C CA . SER A 1 445 ? 21.08100 30.53000 27.12300 1.000 33.34610 445 SER A CA 1
ATOM 4850 C C . SER A 1 445 ? 22.03000 31.70700 27.01200 1.000 33.53297 445 SER A C 1
ATOM 4851 O O . SER A 1 445 ? 22.78600 31.99700 27.94600 1.000 34.49624 445 SER A O 1
ATOM 4859 N N . THR A 1 446 ? 21.99300 32.41000 25.87800 1.000 31.43272 446 THR A N 1
ATOM 4860 C CA . THR A 1 446 ? 22.87700 33.55400 25.68800 1.000 33.87511 446 THR A CA 1
ATOM 4861 C C . THR A 1 446 ? 22.59300 34.62500 26.73400 1.000 32.45389 446 THR A C 1
ATOM 4862 O O . THR A 1 446 ? 23.51300 35.14600 27.37800 1.000 33.28031 446 THR A O 1
ATOM 4873 N N . ALA A 1 447 ? 21.31600 34.96400 26.91600 1.000 31.19585 447 ALA A N 1
ATOM 4874 C CA . ALA A 1 447 ? 20.96900 36.04400 27.82900 1.000 34.16725 447 ALA A CA 1
ATOM 4875 C C . ALA A 1 447 ? 21.33700 35.67700 29.25600 1.000 36.10959 447 ALA A C 1
ATOM 4876 O O . ALA A 1 447 ? 21.82700 36.52200 30.01300 1.000 37.44133 447 ALA A O 1
ATOM 4883 N N . GLU A 1 448 ? 21.12000 34.41700 29.64200 1.000 36.91758 448 GLU A N 1
ATOM 4884 C CA . GLU A 1 448 ? 21.46700 33.99200 30.99500 1.000 37.11761 448 GLU A CA 1
ATOM 4885 C C . GLU A 1 448 ? 22.96800 34.11900 31.23200 1.000 35.65954 448 GLU A C 1
ATOM 4886 O O . GLU A 1 448 ? 23.40800 34.59400 32.28600 1.000 39.48368 448 GLU A O 1
ATOM 4898 N N . ALA A 1 449 ? 23.77500 33.67400 30.26600 1.000 34.11725 449 ALA A N 1
ATOM 4899 C CA . ALA A 1 449 ? 25.22400 33.75500 30.43300 1.000 36.20171 449 ALA A CA 1
ATOM 4900 C C . ALA A 1 449 ? 25.68800 35.20600 30.51100 1.000 33.72510 449 ALA A C 1
ATOM 4901 O O . ALA A 1 449 ? 26.55900 35.55200 31.32000 1.000 34.35938 449 ALA A O 1
ATOM 4908 N N . ILE A 1 450 ? 25.12500 36.06700 29.66800 1.000 35.08052 450 ILE A N 1
ATOM 4909 C CA . ILE A 1 450 ? 25.54100 37.46200 29.67600 1.000 36.71493 450 ILE A CA 1
ATOM 4910 C C . ILE A 1 450 ? 25.19500 38.09000 31.01000 1.000 35.29634 450 ILE A C 1
ATOM 4911 O O . ILE A 1 450 ? 25.98400 38.85300 31.57800 1.000 34.23568 450 ILE A O 1
ATOM 4927 N N . GLY A 1 451 ? 24.01300 37.77300 31.53900 1.000 36.02800 451 GLY A N 1
ATOM 4928 C CA . GLY A 1 451 ? 23.61000 38.32900 32.81200 1.000 38.31775 451 GLY A CA 1
ATOM 4929 C C . GLY A 1 451 ? 24.46500 37.87200 33.96800 1.000 40.82595 451 GLY A C 1
ATOM 4930 O O . GLY A 1 451 ? 24.42400 38.48600 35.03900 1.000 44.60535 451 GLY A O 1
ATOM 4934 N N . ARG A 1 452 ? 25.23900 36.81100 33.78000 1.000 37.49923 452 ARG A N 1
ATOM 4935 C CA . ARG A 1 452 ? 26.09600 36.28900 34.82800 1.000 41.05492 452 ARG A CA 1
ATOM 4936 C C . ARG A 1 452 ? 27.57500 36.53800 34.55900 1.000 38.18616 452 ARG A C 1
ATOM 4937 O O . ARG A 1 452 ? 28.41000 36.13600 35.37100 1.000 40.04427 452 ARG A O 1
ATOM 4958 N N . GLY A 1 453 ? 27.92400 37.15900 33.43700 1.000 39.83636 453 GLY A N 1
ATOM 4959 C CA . GLY A 1 453 ? 29.31700 37.42900 33.14200 1.000 38.80992 453 GLY A CA 1
ATOM 4960 C C . GLY A 1 453 ? 30.14800 36.21600 32.80700 1.000 32.51969 453 GLY A C 1
ATOM 4961 O O . GLY A 1 453 ? 31.36500 36.24900 33.00200 1.000 38.75465 453 GLY A O 1
ATOM 4965 N N . VAL A 1 454 ? 29.53100 35.15700 32.29200 1.000 31.02740 454 VAL A N 1
ATOM 4966 C CA . VAL A 1 454 ? 30.23300 33.94300 31.88100 1.000 35.03052 454 VAL A CA 1
ATOM 4967 C C . VAL A 1 454 ? 30.48200 34.03900 30.37600 1.000 31.21427 454 VAL A C 1
ATOM 4968 O O . VAL A 1 454 ? 29.51400 34.01400 29.60100 1.000 29.90359 454 VAL A O 1
ATOM 4981 N N . PRO A 1 455 ? 31.73000 34.13700 29.92400 1.000 33.84616 455 PRO A N 1
ATOM 4982 C CA . PRO A 1 455 ? 31.97100 34.21200 28.47000 1.000 32.05384 455 PRO A CA 1
ATOM 4983 C C . PRO A 1 455 ? 31.47100 32.96100 27.76300 1.000 32.40125 455 PRO A C 1
ATOM 4984 O O . PRO A 1 455 ? 31.45500 31.86900 28.33200 1.000 32.95921 455 PRO A O 1
ATOM 4995 N N . ILE A 1 456 ? 31.07500 33.13000 26.50200 1.000 36.00432 456 ILE A N 1
ATOM 4996 C CA . ILE A 1 456 ? 30.48100 32.07000 25.69300 1.000 31.39587 456 ILE A CA 1
ATOM 4997 C C . ILE A 1 456 ? 31.48000 31.60300 24.64500 1.000 32.36441 456 ILE A C 1
ATOM 4998 O O . ILE A 1 456 ? 32.15200 32.41300 23.99900 1.000 36.82020 456 ILE A O 1
ATOM 5014 N N . LEU A 1 457 ? 31.58300 30.29600 24.48800 1.000 35.72534 457 LEU A N 1
ATOM 5015 C CA . LEU A 1 457 ? 32.24600 29.68300 23.34400 1.000 34.41202 457 LEU A CA 1
ATOM 5016 C C . LEU A 1 457 ? 31.13300 29.15700 22.45900 1.000 36.97812 457 LEU A C 1
ATOM 5017 O O . LEU A 1 457 ? 30.47800 28.16600 22.81700 1.000 36.60965 457 LEU A O 1
ATOM 5033 N N . GLY A 1 458 ? 30.91900 29.81600 21.32500 1.000 33.20398 458 GLY A N 1
ATOM 5034 C CA . GLY A 1 458 ? 29.73600 29.58300 20.51000 1.000 34.19357 458 GLY A CA 1
ATOM 5035 C C . GLY A 1 458 ? 29.89100 28.41200 19.55000 1.000 37.16235 458 GLY A C 1
ATOM 5036 O O . GLY A 1 458 ? 30.83100 28.37300 18.75500 1.000 39.35209 458 GLY A O 1
ATOM 5040 N N . TRP A 1 459 ? 28.92900 27.51200 19.61700 1.000 38.73096 459 TRP A N 1
ATOM 5041 C CA . TRP A 1 459 ? 28.83200 26.38700 18.68700 1.000 39.57580 459 TRP A CA 1
ATOM 5042 C C . TRP A 1 459 ? 27.41700 26.37100 18.13500 1.000 38.18616 459 TRP A C 1
ATOM 5043 O O . TRP A 1 459 ? 26.64400 25.43800 18.39900 1.000 42.35508 459 TRP A O 1
ATOM 5064 N N . PRO A 1 460 ? 27.04500 27.39300 17.35800 1.000 37.99929 460 PRO A N 1
ATOM 5065 C CA . PRO A 1 460 ? 25.65700 27.48900 16.87700 1.000 39.61264 460 PRO A CA 1
ATOM 5066 C C . PRO A 1 460 ? 25.33700 26.37500 15.89900 1.000 40.12323 460 PRO A C 1
ATOM 5067 O O . PRO A 1 460 ? 26.20700 25.89300 15.17300 1.000 42.96568 460 PRO A O 1
ATOM 5078 N N . ILE A 1 461 ? 24.06600 25.96100 15.89500 1.000 44.53692 461 ILE A N 1
ATOM 5079 C CA . ILE A 1 461 ? 23.61600 24.81300 15.12200 1.000 46.98195 461 ILE A CA 1
ATOM 5080 C C . ILE A 1 461 ? 22.53200 25.19000 14.12500 1.000 49.21906 461 ILE A C 1
ATOM 5081 O O . ILE A 1 461 ? 22.55900 24.74200 12.97400 1.000 50.30340 461 ILE A O 1
ATOM 5097 N N . ARG A 1 462 ? 21.56800 26.01000 14.53700 1.000 51.40090 462 ARG A N 1
ATOM 5098 C CA . ARG A 1 462 ? 20.41800 26.25900 13.68100 1.000 53.55116 462 ARG A CA 1
ATOM 5099 C C . ARG A 1 462 ? 19.83900 27.64200 13.93800 1.000 50.04547 462 ARG A C 1
ATOM 5100 O O . ARG A 1 462 ? 19.87100 28.15300 15.06000 1.000 45.83181 462 ARG A O 1
ATOM 5121 N N . GLY A 1 463 ? 19.28600 28.22700 12.87700 1.000 51.05875 463 GLY A N 1
ATOM 5122 C CA . GLY A 1 463 ? 18.42700 29.39100 13.01000 1.000 44.60008 463 GLY A CA 1
ATOM 5123 C C . GLY A 1 463 ? 19.15100 30.60100 13.55600 1.000 46.11079 463 GLY A C 1
ATOM 5124 O O . GLY A 1 463 ? 20.27200 30.93300 13.14500 1.000 44.97645 463 GLY A O 1
ATOM 5128 N N . ASP A 1 464 ? 18.49800 31.26500 14.51700 1.000 43.93685 464 ASP A N 1
ATOM 5129 C CA . ASP A 1 464 ? 18.99800 32.51400 15.07500 1.000 41.00492 464 ASP A CA 1
ATOM 5130 C C . ASP A 1 464 ? 20.29100 32.32000 15.84800 1.000 38.94151 464 ASP A C 1
ATOM 5131 O O . ASP A 1 464 ? 20.94900 33.3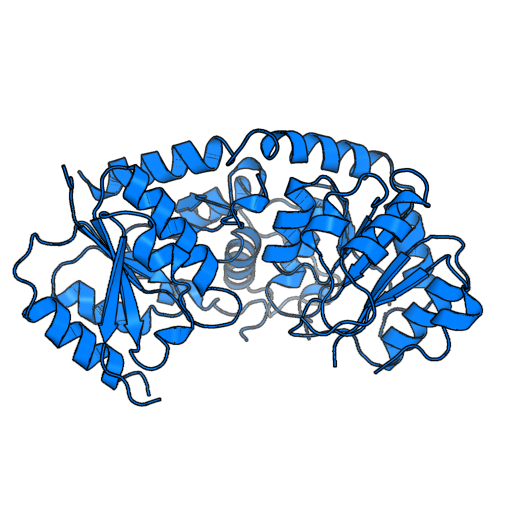1200 16.18200 1.000 36.35962 464 ASP A O 1
ATOM 5140 N N . GLN A 1 465 ? 20.68700 31.07300 16.10600 1.000 38.39934 465 GLN A N 1
ATOM 5141 C CA . GLN A 1 465 ? 21.87000 30.83000 16.92300 1.000 40.13902 465 GLN A CA 1
ATOM 5142 C C . GLN A 1 465 ? 23.13400 31.38000 16.26800 1.000 38.12299 465 GLN A C 1
ATOM 5143 O O . GLN A 1 465 ? 24.09500 31.72300 16.96600 1.000 33.44875 465 GLN A O 1
ATOM 5157 N N . PHE A 1 466 ? 23.17200 31.44200 14.93700 1.000 34.96209 466 PHE A N 1
ATOM 5158 C CA . PHE A 1 466 ? 24.36900 31.94200 14.25900 1.000 39.17049 466 PHE A CA 1
ATOM 5159 C C . PHE A 1 466 ? 24.53600 33.45000 14.46000 1.000 38.75991 466 PHE A C 1
ATOM 5160 O O . PHE A 1 466 ? 25.64900 33.93800 14.69400 1.000 38.86782 466 PHE A O 1
ATOM 5177 N N . ASP A 1 467 ? 23.44700 34.20900 14.35200 1.000 38.00982 467 ASP A N 1
ATOM 5178 C CA . ASP A 1 467 ? 23.51600 35.64000 14.60800 1.000 34.55151 467 ASP A CA 1
ATOM 5179 C C . ASP A 1 467 ? 23.74000 35.94700 16.08100 1.000 35.72797 467 ASP A C 1
ATOM 5180 O O . ASP A 1 467 ? 24.37900 36.95400 16.40200 1.000 34.74364 467 ASP A O 1
ATOM 5189 N N . ASN A 1 468 ? 23.23800 35.10200 16.99100 1.000 34.70679 468 ASN A N 1
ATOM 5190 C CA . ASN A 1 468 ? 23.53900 35.29600 18.40600 1.000 30.46155 468 ASN A CA 1
ATOM 5191 C C . ASN A 1 468 ? 25.02100 35.08400 18.68100 1.000 34.00934 468 ASN A C 1
ATOM 5192 O O . ASN A 1 468 ? 25.60900 35.76300 19.53000 1.000 33.15398 468 ASN A O 1
ATOM 5203 N N . ALA A 1 469 ? 25.64000 34.13000 17.98400 1.000 37.09655 469 ALA A N 1
ATOM 5204 C CA . ALA A 1 469 ? 27.06800 33.89500 18.17400 1.000 38.02035 469 ALA A CA 1
ATOM 5205 C C . ALA A 1 469 ? 27.88600 35.09200 17.70300 1.000 36.60176 469 ALA A C 1
ATOM 5206 O O . ALA A 1 469 ? 28.86500 35.48400 18.34900 1.000 34.87787 469 ALA A O 1
ATOM 5213 N N . LYS A 1 470 ? 27.51700 35.66800 16.56100 1.000 34.26990 470 LYS A N 1
ATOM 5214 C CA . LYS A 1 470 ? 28.19200 36.87600 16.10500 1.000 35.29634 470 LYS A CA 1
ATOM 5215 C C . LYS A 1 470 ? 28.05800 37.99400 17.13200 1.000 36.25171 470 LYS A C 1
ATOM 5216 O O . LYS A 1 470 ? 29.00100 38.76500 17.35300 1.000 36.42016 470 LYS A O 1
ATOM 5235 N N . LEU A 1 471 ? 26.89500 38.09000 17.78000 1.000 34.03566 471 LEU A N 1
ATOM 5236 C CA . LEU A 1 471 ? 26.67700 39.14600 18.76200 1.000 33.64088 471 LEU A CA 1
ATOM 5237 C C . LEU A 1 471 ? 27.69900 39.06800 19.88700 1.000 34.26990 471 LEU A C 1
ATOM 5238 O O . LEU A 1 471 ? 28.29200 40.08500 20.27300 1.000 32.44336 471 LEU A O 1
ATOM 5254 N N . VAL A 1 472 ? 27.91700 37.86500 20.43500 1.000 31.49851 472 VAL A N 1
ATOM 5255 C CA . VAL A 1 472 ? 28.76800 37.75900 21.61800 1.000 33.68035 472 VAL A CA 1
ATOM 5256 C C . VAL A 1 472 ? 30.23300 37.89500 21.22300 1.000 34.55151 472 VAL A C 1
ATOM 5257 O O . VAL A 1 472 ? 31.01500 38.57900 21.89400 1.000 37.36501 472 VAL A O 1
ATOM 5270 N N . ALA A 1 473 ? 30.62200 37.27900 20.11100 1.000 33.48559 473 ALA A N 1
ATOM 5271 C CA . ALA A 1 473 ? 32.03700 37.23500 19.77100 1.000 35.76481 473 ALA A CA 1
ATOM 5272 C C . ALA A 1 473 ? 32.52400 38.49900 19.07500 1.000 38.42303 473 ALA A C 1
ATOM 5273 O O . ALA A 1 473 ? 33.67000 38.91200 19.29100 1.000 41.43655 473 ALA A O 1
ATOM 5280 N N . TYR A 1 474 ? 31.68400 39.13400 18.25900 1.000 34.74627 474 TYR A N 1
ATOM 5281 C CA . TYR A 1 474 ? 32.12900 40.22400 17.40400 1.000 35.37529 474 TYR A CA 1
ATOM 5282 C C . TYR A 1 474 ? 31.55900 41.58100 17.77400 1.000 35.74376 474 TYR A C 1
ATOM 5283 O O . TYR A 1 474 ? 32.25100 42.58600 17.60800 1.000 38.34407 474 TYR A O 1
ATOM 5301 N N . HIS A 1 475 ? 30.32400 41.64500 18.26700 1.000 36.24119 475 HIS A N 1
ATOM 5302 C CA . HIS A 1 475 ? 29.72900 42.92800 18.62700 1.000 32.76182 475 HIS A CA 1
ATOM 5303 C C . HIS A 1 475 ? 29.96000 43.25300 20.10000 1.000 30.98003 475 HIS A C 1
ATOM 5304 O O . HIS A 1 475 ? 30.60500 44.25000 20.42500 1.000 38.39145 475 HIS A O 1
ATOM 5319 N N . LEU A 1 476 ? 29.46100 42.40900 21.00000 1.000 32.97764 476 LEU A N 1
ATOM 5320 C CA . LEU A 1 476 ? 29.68400 42.62900 22.42700 1.000 34.95419 476 LEU A CA 1
ATOM 5321 C C . LEU A 1 476 ? 31.09000 42.23400 22.86800 1.000 34.54362 476 LEU A C 1
ATOM 5322 O O . LEU A 1 476 ? 31.61800 42.81600 23.82100 1.000 35.25423 476 LEU A O 1
ATOM 5338 N N . LYS A 1 477 ? 31.71200 41.27300 22.18500 1.000 35.15158 477 LYS A N 1
ATOM 5339 C CA . LYS A 1 477 ? 33.07700 40.83400 22.48100 1.000 34.25411 477 LYS A CA 1
ATOM 5340 C C . LYS A 1 477 ? 33.17000 40.25000 23.88600 1.000 33.78300 477 LYS A C 1
ATOM 5341 O O . LYS A 1 477 ? 34.02100 40.63000 24.69100 1.000 35.47794 477 LYS A O 1
ATOM 5360 N N . ILE A 1 478 ? 32.29500 39.29200 24.16100 1.000 34.32780 478 ILE A N 1
ATOM 5361 C CA . ILE A 1 478 ? 32.22200 38.63400 25.45600 1.000 34.95682 478 ILE A CA 1
ATOM 5362 C C . ILE A 1 478 ? 32.26600 37.13000 25.22100 1.000 36.01748 478 ILE A C 1
ATOM 5363 O O . ILE A 1 478 ? 31.77900 36.34700 26.04300 1.000 37.67031 478 ILE A O 1
ATOM 5379 N N . GLY A 1 479 ? 32.82800 36.71700 24.09200 1.000 35.04368 479 GLY A N 1
ATOM 5380 C CA . GLY A 1 479 ? 32.94900 35.29800 23.81500 1.000 36.76230 479 GLY A CA 1
ATOM 5381 C C . GLY A 1 479 ? 33.67500 35.07100 22.51000 1.000 34.11988 479 GLY A C 1
ATOM 5382 O O . GLY A 1 479 ? 34.19400 36.00400 21.89800 1.000 32.60128 479 GLY A O 1
ATOM 5386 N N . HIS A 1 480 ? 33.72300 33.81000 22.09900 1.000 33.59877 480 HIS A N 1
ATOM 5387 C CA . HIS A 1 480 ? 34.32100 33.44100 20.82600 1.000 37.28868 480 HIS A CA 1
ATOM 5388 C C . HIS A 1 480 ? 33.41500 32.42700 20.15600 1.000 36.08854 480 HIS A C 1
ATOM 5389 O O . HIS A 1 480 ? 32.51800 31.86800 20.78700 1.000 38.84413 480 HIS A O 1
ATOM 5403 N N . VAL A 1 481 ? 33.66700 32.17900 18.87000 1.000 35.54637 481 VAL A N 1
ATOM 5404 C CA . VAL A 1 481 ? 32.97400 31.15300 18.09500 1.000 38.55725 481 VAL A CA 1
ATOM 5405 C C . VAL A 1 481 ? 33.97100 30.06100 17.73100 1.000 39.91531 481 VAL A C 1
ATOM 5406 O O . VAL A 1 481 ? 35.12400 30.35000 17.39500 1.000 45.27385 481 VAL A O 1
ATOM 5419 N N . MET A 1 482 ? 33.52700 28.80800 17.79400 1.000 43.29993 482 MET A N 1
ATOM 5420 C CA . MET A 1 482 ? 34.32700 27.70400 17.28700 1.000 42.28665 482 MET A CA 1
ATOM 5421 C C . MET A 1 482 ? 34.73600 27.99000 15.85400 1.000 46.19764 482 MET A C 1
ATOM 5422 O O . MET A 1 482 ? 33.93400 28.49300 15.06300 1.000 46.22660 482 MET A O 1
ATOM 5436 N N . SER A 1 483 ? 35.98700 27.66500 15.51900 1.000 50.60344 483 SER A N 1
ATOM 5437 C CA . SER A 1 483 ? 36.54700 27.98700 14.21400 1.000 57.80956 483 SER A CA 1
ATOM 5438 C C . SER A 1 483 ? 37.19900 26.76100 13.58400 1.000 60.43619 483 SER A C 1
ATOM 5439 O O . SER A 1 483 ? 37.50400 25.77600 14.26100 1.000 57.60691 483 SER A O 1
ATOM 5447 N N . ARG A 1 484 ? 37.41700 26.85100 12.26900 1.000 65.25782 484 ARG A N 1
ATOM 5448 C CA . ARG A 1 484 ? 38.01500 25.77500 11.48400 1.000 67.06594 484 ARG A CA 1
ATOM 5449 C C . ARG A 1 484 ? 37.16300 24.51200 11.57200 1.000 70.05577 484 ARG A C 1
ATOM 5450 O O . ARG A 1 484 ? 36.52100 24.10600 10.59600 1.000 72.60607 484 ARG A O 1
ATOM 5471 N N . GLY A 1 493 ? 33.96900 19.47100 6.09000 1.000 76.04070 493 GLY A N 1
ATOM 5472 C CA . GLY A 1 493 ? 34.08900 20.37300 7.22000 1.000 84.47065 493 GLY A CA 1
ATOM 5473 C C . GLY A 1 493 ? 34.12300 19.67300 8.56200 1.000 84.69437 493 GLY A C 1
ATOM 5474 O O . GLY A 1 493 ? 34.94400 18.77400 8.76400 1.000 88.90803 493 GLY A O 1
ATOM 5477 N N . LYS A 1 494 ? 33.22500 20.09300 9.46200 1.000 81.06235 494 LYS A N 1
ATOM 5478 C CA . LYS A 1 494 ? 33.10700 19.53700 10.80700 1.000 79.70956 494 LYS A CA 1
ATOM 5479 C C . LYS A 1 494 ? 34.29600 19.88700 11.69300 1.000 75.07742 494 LYS A C 1
ATOM 5480 O O . LYS A 1 494 ? 35.44900 19.83800 11.25100 1.000 76.54339 494 LYS A O 1
ATOM 5499 N N . PHE A 1 495 ? 34.01800 20.23200 12.94700 1.000 63.15757 495 PHE A N 1
ATOM 5500 C CA . PHE A 1 495 ? 35.06100 20.61800 13.88300 1.000 56.00408 495 PHE A CA 1
ATOM 5501 C C . PHE A 1 495 ? 35.81500 19.39400 14.38500 1.000 61.48106 495 PHE A C 1
ATOM 5502 O O . PHE A 1 495 ? 35.21900 18.34900 14.67200 1.000 60.25196 495 PHE A O 1
ATOM 5519 N N . THR A 1 496 ? 37.12900 19.53400 14.51000 1.000 58.69914 496 THR A N 1
ATOM 5520 C CA . THR A 1 496 ? 37.98700 18.44200 14.94400 1.000 54.61444 496 THR A CA 1
ATOM 5521 C C . THR A 1 496 ? 38.29800 18.56600 16.43500 1.000 55.28031 496 THR A C 1
ATOM 5522 O O . THR A 1 496 ? 37.97200 19.56300 17.08600 1.000 50.14285 496 THR A O 1
ATOM 5533 N N . LYS A 1 497 ? 38.96500 17.53400 16.96500 1.000 51.81674 497 LYS A N 1
ATOM 5534 C CA . LYS A 1 497 ? 39.43600 17.57800 18.34600 1.000 48.83217 497 LYS A CA 1
ATOM 5535 C C . LYS A 1 497 ? 40.34500 18.77800 18.58200 1.000 48.67163 497 LYS A C 1
ATOM 5536 O O . LYS A 1 497 ? 40.23900 19.44800 19.61400 1.000 45.23174 497 LYS A O 1
ATOM 5555 N N . ASP A 1 498 ? 41.26100 19.05200 17.64500 1.000 51.78252 498 ASP A N 1
ATOM 5556 C CA . ASP A 1 498 ? 42.17200 20.18200 17.80600 1.000 48.13472 498 ASP A CA 1
ATOM 5557 C C . ASP A 1 498 ? 41.41500 21.50500 17.79900 1.000 50.05863 498 ASP A C 1
ATOM 5558 O O . ASP A 1 498 ? 41.72600 22.41500 18.57700 1.000 48.70584 498 ASP A O 1
ATOM 5567 N N . ASP A 1 499 ? 40.41100 21.63300 16.92900 1.000 49.65069 499 ASP A N 1
ATOM 5568 C CA . ASP A 1 499 ? 39.62100 22.85900 16.91300 1.000 49.69543 499 ASP A CA 1
ATOM 5569 C C . ASP A 1 499 ? 38.90000 23.06400 18.23700 1.000 50.13759 499 ASP A C 1
ATOM 5570 O O . ASP A 1 499 ? 38.72100 24.20700 18.67400 1.000 48.36106 499 ASP A O 1
ATOM 5579 N N . ILE A 1 500 ? 38.47900 21.97100 18.88400 1.000 48.92429 500 ILE A N 1
ATOM 5580 C CA . ILE A 1 500 ? 37.74500 22.07000 20.14200 1.000 47.39252 500 ILE A CA 1
ATOM 5581 C C . ILE A 1 500 ? 38.69000 22.36800 21.30100 1.000 45.62916 500 ILE A C 1
ATOM 5582 O O . ILE A 1 500 ? 38.38200 23.19800 22.16400 1.000 41.14704 500 ILE A O 1
ATOM 5598 N N . THR A 1 501 ? 39.84600 21.69900 21.34300 1.000 45.31596 501 THR A N 1
ATOM 5599 C CA . THR A 1 501 ? 40.86200 22.02300 22.33900 1.000 44.56324 501 THR A CA 1
ATOM 5600 C C . THR A 1 501 ? 41.33300 23.46600 22.20900 1.000 45.68179 501 THR A C 1
ATOM 5601 O O . THR A 1 501 ? 41.51000 24.16700 23.21200 1.000 44.49744 501 THR A O 1
ATOM 5612 N N . SER A 1 502 ? 41.53300 23.93200 20.98000 1.000 47.26883 502 SER A N 1
ATOM 5613 C CA . SER A 1 502 ? 41.97800 25.30500 20.77600 1.000 45.91340 502 SER A CA 1
ATOM 5614 C C . SER A 1 502 ? 40.93600 26.30100 21.27100 1.000 45.46335 502 SER A C 1
ATOM 5615 O O . SER A 1 502 ? 41.26400 27.26800 21.97400 1.000 40.25746 502 SER A O 1
ATOM 5623 N N . GLY A 1 503 ? 39.66800 26.07200 20.90900 1.000 41.12862 503 GLY A N 1
ATOM 5624 C CA . GLY A 1 503 ? 38.60700 27.01100 21.25100 1.000 42.07347 503 GLY A CA 1
ATOM 5625 C C . GLY A 1 503 ? 38.31900 27.07700 22.73900 1.000 40.49959 503 GLY A C 1
ATOM 5626 O O . GLY A 1 503 ? 38.18800 28.16500 23.30400 1.000 40.90754 503 GLY A O 1
ATOM 5630 N N . ILE A 1 504 ? 38.27700 25.92400 23.40600 1.000 40.78910 504 ILE A N 1
ATOM 5631 C CA . ILE A 1 504 ? 38.07800 25.90100 24.85100 1.000 39.51526 504 ILE A CA 1
ATOM 5632 C C . ILE A 1 504 ? 39.25000 26.57300 25.55100 1.000 44.37111 504 ILE A C 1
ATOM 5633 O O . ILE A 1 504 ? 39.07800 27.38900 26.46300 1.000 43.94474 504 ILE A O 1
ATOM 5649 N N . GLU A 1 505 ? 40.46200 26.27500 25.09600 1.000 47.94522 505 GLU A N 1
ATOM 5650 C CA . GLU A 1 505 ? 41.63200 26.86900 25.72900 1.000 48.08734 505 GLU A CA 1
ATOM 5651 C C . GLU A 1 505 ? 41.66100 28.37800 25.52200 1.000 44.77116 505 GLU A C 1
ATOM 5652 O O . GLU A 1 505 ? 41.95800 29.13300 26.45500 1.000 44.88433 505 GLU A O 1
ATOM 5664 N N . LYS A 1 506 ? 41.36000 28.84000 24.30700 1.000 44.81590 506 LYS A N 1
ATOM 5665 C CA . LYS A 1 506 ? 41.39200 30.27400 24.04400 1.000 46.08184 506 LYS A CA 1
ATOM 5666 C C . LYS A 1 506 ? 40.33400 31.01300 24.85800 1.000 44.14740 506 LYS A C 1
ATOM 5667 O O . LYS A 1 506 ? 40.60200 32.08500 25.40500 1.000 42.72881 506 LYS A O 1
ATOM 5686 N N . LEU A 1 507 ? 39.12800 30.45700 24.95700 1.000 43.20255 507 LEU A N 1
ATOM 5687 C CA . LEU A 1 507 ? 38.07100 31.12900 25.70700 1.000 40.62592 507 LEU A CA 1
ATOM 5688 C C . LEU A 1 507 ? 38.42000 31.23400 27.18400 1.000 38.33091 507 LEU A C 1
ATOM 5689 O O . LEU A 1 507 ? 38.36700 32.32000 27.76500 1.000 39.51790 507 LEU A O 1
ATOM 5705 N N . MET A 1 508 ? 38.79700 30.11600 27.80800 1.000 40.10218 508 MET A N 1
ATOM 5706 C CA . MET A 1 508 ? 39.00700 30.12100 29.25300 1.000 42.52615 508 MET A CA 1
ATOM 5707 C C . MET A 1 508 ? 40.21400 30.95800 29.65200 1.000 40.52065 508 MET A C 1
ATOM 5708 O O . MET A 1 508 ? 40.26000 31.47900 30.77000 1.000 40.83648 508 MET A O 1
ATOM 5722 N N . LYS A 1 509 ? 41.19300 31.09800 28.76500 1.000 44.11582 509 LYS A N 1
ATOM 5723 C CA . LYS A 1 509 ? 42.37200 31.91000 29.02800 1.000 43.71840 509 LYS A CA 1
ATOM 5724 C C . LYS A 1 509 ? 42.20800 33.37700 28.63500 1.000 42.89462 509 LYS A C 1
ATOM 5725 O O . LYS A 1 509 ? 43.06900 34.18900 28.98300 1.000 43.78946 509 LYS A O 1
ATOM 5744 N N . ASP A 1 510 ? 41.14400 33.74300 27.92500 1.000 41.47076 510 ASP A N 1
ATOM 5745 C CA . ASP A 1 510 ? 41.00700 35.09800 27.40000 1.000 42.58669 510 ASP A CA 1
ATOM 5746 C C . ASP A 1 510 ? 40.54900 36.03800 28.51000 1.000 43.62102 510 ASP A C 1
ATOM 5747 O O . ASP A 1 510 ? 39.38100 36.02300 28.91400 1.000 40.92859 510 ASP A O 1
ATOM 5756 N N . GLU A 1 511 ? 41.46600 36.87400 28.98900 1.000 43.32888 511 GLU A N 1
ATOM 5757 C CA . GLU A 1 511 ? 41.14300 37.76800 30.08700 1.000 48.79532 511 GLU A CA 1
ATOM 5758 C C . GLU A 1 511 ? 40.38600 38.99000 29.60200 1.000 45.83181 511 GLU A C 1
ATOM 5759 O O . GLU A 1 511 ? 39.64600 39.59700 30.37900 1.000 44.28426 511 GLU A O 1
ATOM 5771 N N . LYS A 1 512 ? 40.53600 39.35300 28.33200 1.000 48.30842 512 LYS A N 1
ATOM 5772 C CA . LYS A 1 512 ? 39.78800 40.49000 27.81200 1.000 47.04511 512 LYS A CA 1
ATOM 5773 C C . LYS A 1 512 ? 38.29300 40.19900 27.81300 1.000 43.74472 512 LYS A C 1
ATOM 5774 O O . LYS A 1 512 ? 37.49500 40.98900 28.33200 1.000 42.29718 512 LYS A O 1
ATOM 5793 N N . VAL A 1 513 ? 37.89000 39.05200 27.25300 1.000 42.48404 513 VAL A N 1
ATOM 5794 C CA . VAL A 1 513 ? 36.46200 38.75200 27.17800 1.000 41.77606 513 VAL A CA 1
ATOM 5795 C C . VAL A 1 513 ? 35.88900 38.48700 28.56700 1.000 41.18652 513 VAL A C 1
ATOM 5796 O O . VAL A 1 513 ? 34.71700 38.79100 28.82900 1.000 42.95252 513 VAL A O 1
ATOM 5809 N N . HIS A 1 514 ? 36.68300 37.90800 29.47300 1.000 39.28629 514 HIS A N 1
ATOM 5810 C CA . HIS A 1 514 ? 36.21400 37.72800 30.84400 1.000 41.77606 514 HIS A CA 1
ATOM 5811 C C . HIS A 1 514 ? 35.97900 39.07300 31.51900 1.000 39.75740 514 HIS A C 1
ATOM 5812 O O . HIS A 1 514 ? 34.95600 39.27300 32.18300 1.000 40.09428 514 HIS A O 1
ATOM 5827 N N . LYS A 1 515 ? 36.90200 40.01700 31.34000 1.000 41.43128 515 LYS A N 1
ATOM 5828 C CA . LYS A 1 515 ? 36.70900 41.35000 31.90100 1.000 43.88421 515 LYS A CA 1
ATOM 5829 C C . LYS A 1 515 ? 35.50800 42.03000 31.26800 1.000 42.35771 515 LYS A C 1
ATOM 5830 O O . LYS A 1 515 ? 34.73200 42.70800 31.94900 1.000 42.74197 515 LYS A O 1
ATOM 5849 N N . GLN A 1 516 ? 35.33900 41.85700 29.95800 1.000 42.81566 516 GLN A N 1
ATOM 5850 C CA . GLN A 1 516 ? 34.22500 42.49500 29.26800 1.000 45.36860 516 GLN A CA 1
ATOM 5851 C C . GLN A 1 516 ? 32.89800 41.85200 29.65400 1.000 44.26320 516 GLN A C 1
ATOM 5852 O O . GLN A 1 516 ? 31.88900 42.54500 29.82800 1.000 43.82368 516 GLN A O 1
ATOM 5866 N N . ALA A 1 517 ? 32.87200 40.52600 29.77100 1.000 40.66277 517 ALA A N 1
ATOM 5867 C CA . ALA A 1 517 ? 31.65300 39.84400 30.18600 1.000 37.74137 517 ALA A CA 1
ATOM 5868 C C . ALA A 1 517 ? 31.22800 40.28200 31.58700 1.000 41.58920 517 ALA A C 1
ATOM 5869 O O . ALA A 1 517 ? 30.05000 40.57500 31.83200 1.000 41.14967 517 ALA A O 1
ATOM 5876 N N . LYS A 1 518 ? 32.18000 40.32800 32.52500 1.000 42.81566 518 LYS A N 1
ATOM 5877 C CA . LYS A 1 518 ? 31.86100 40.77000 33.87900 1.000 46.65033 518 LYS A CA 1
ATOM 5878 C C . LYS A 1 518 ? 31.36900 42.21300 33.86900 1.000 45.98446 518 LYS A C 1
ATOM 5879 O O . LYS A 1 518 ? 30.39800 42.55100 34.55600 1.000 43.68419 518 LYS A O 1
ATOM 5898 N N . GLU A 1 519 ? 32.03200 43.07600 33.09300 1.000 48.65057 519 GLU A N 1
ATOM 5899 C CA . GLU A 1 519 ? 31.63000 44.47900 33.01700 1.000 50.65344 519 GLU A CA 1
ATOM 5900 C C . GLU A 1 519 ? 30.19500 44.60100 32.51700 1.000 49.54541 519 GLU A C 1
ATOM 5901 O O . GLU A 1 519 ? 29.39000 45.34600 33.08400 1.000 48.71110 519 GLU A O 1
ATOM 5913 N N . LEU A 1 520 ? 29.84400 43.84000 31.47900 1.000 43.87105 520 LEU A N 1
ATOM 5914 C CA . LEU A 1 520 ? 28.48900 43.91100 30.94700 1.000 42.58142 520 LEU A CA 1
ATOM 5915 C C . LEU A 1 520 ? 27.48100 43.32100 31.92000 1.000 44.42638 520 LEU A C 1
ATOM 5916 O O . LEU A 1 520 ? 26.34000 43.78700 31.98200 1.000 44.78958 520 LEU A O 1
ATOM 5932 N N . SER A 1 521 ? 27.88400 42.31100 32.69700 1.000 46.34240 521 SER A N 1
ATOM 5933 C CA . SER A 1 521 ? 26.95600 41.67500 33.62700 1.000 44.85275 521 SER A CA 1
ATOM 5934 C C . SER A 1 521 ? 26.61600 42.56300 34.82000 1.000 45.77654 521 SER A C 1
ATOM 5935 O O . SER A 1 521 ? 25.63300 42.29300 35.51600 1.000 45.92130 521 SER A O 1
ATOM 5943 N N . LYS A 1 522 ? 27.40300 43.60500 35.08600 1.000 48.61636 522 LYS A N 1
ATOM 5944 C CA . LYS A 1 522 ? 27.07200 44.50100 36.18900 1.000 55.11977 522 LYS A CA 1
ATOM 5945 C C . LYS A 1 522 ? 25.73700 45.20200 35.97600 1.000 53.33008 522 LYS A C 1
ATOM 5946 O O . LYS A 1 522 ? 25.11200 45.62900 36.95200 1.000 51.41932 522 LYS A O 1
ATOM 5965 N N . GLU A 1 523 ? 25.27500 45.30900 34.73000 1.000 51.66672 523 GLU A N 1
ATOM 5966 C CA . GLU A 1 523 ? 23.96000 45.87000 34.43900 1.000 52.33522 523 GLU A CA 1
ATOM 5967 C C . GLU A 1 523 ? 22.81800 44.92100 34.78100 1.000 53.25112 523 GLU A C 1
ATOM 5968 O O . GLU A 1 523 ? 21.65500 45.34200 34.74800 1.000 54.38284 523 GLU A O 1
ATOM 5980 N N . PHE A 1 524 ? 23.11800 43.66300 35.10900 1.000 52.10625 524 PHE A N 1
ATOM 5981 C CA . PHE A 1 524 ? 22.10200 42.65600 35.39100 1.000 51.13508 524 PHE A CA 1
ATOM 5982 C C . PHE A 1 524 ? 22.13100 42.17900 36.83800 1.000 58.98865 524 PHE A C 1
ATOM 5983 O O . PHE A 1 524 ? 21.41500 41.23200 37.18100 1.000 64.14190 524 PHE A O 1
ATOM 6000 N N . GLU A 1 525 ? 22.96000 42.78100 37.68300 1.000 61.06522 525 GLU A N 1
ATOM 6001 C CA . GLU A 1 525 ? 23.00900 42.46400 39.10200 1.000 64.56300 525 GLU A CA 1
ATOM 6002 C C . GLU A 1 525 ? 22.44200 43.64800 39.87000 1.000 70.27685 525 GLU A C 1
ATOM 6003 O O . GLU A 1 525 ? 22.89800 44.78300 39.69700 1.000 73.01928 525 GLU A O 1
ATOM 6015 N N . GLY A 1 526 ? 21.43600 43.38200 40.69400 1.000 73.79832 526 GLY A N 1
ATOM 6016 C CA . GLY A 1 526 ? 20.67500 44.41700 41.36300 1.000 76.86711 526 GLY A CA 1
ATOM 6017 C C . GLY A 1 526 ? 19.24100 44.47400 40.91000 1.000 74.25627 526 GLY A C 1
ATOM 6018 O O . GLY A 1 526 ? 18.42800 45.19400 41.52300 1.000 77.99093 526 GLY A O 1
ATOM 6022 N N . GLY A 1 527 ? 18.90200 43.73000 39.86100 1.000 69.33989 527 GLY A N 1
ATOM 6023 C CA . GLY A 1 527 ? 17.53300 43.71300 39.38200 1.000 71.16906 527 GLY A CA 1
ATOM 6024 C C . GLY A 1 527 ? 17.40600 43.80700 37.87600 1.000 67.77392 527 GLY A C 1
ATOM 6025 O O . GLY A 1 527 ? 18.41400 43.91300 37.19300 1.000 66.63431 527 GLY A O 1
ATOM 6029 N N . PHE A 1 528 ? 16.17200 43.74600 37.34300 1.000 65.43153 528 PHE A N 1
ATOM 6030 C CA . PHE A 1 528 ? 15.85800 43.94800 35.93600 1.000 56.23043 528 PHE A CA 1
ATOM 6031 C C . PHE A 1 528 ? 16.64800 45.14000 35.42100 1.000 50.20076 528 PHE A C 1
ATOM 6032 O O . PHE A 1 528 ? 16.76200 46.15300 36.12200 1.000 55.16451 528 PHE A O 1
ATOM 6049 N N . PRO A 1 529 ? 17.21900 45.05900 34.22200 1.000 51.21404 529 PRO A N 1
ATOM 6050 C CA . PRO A 1 529 ? 17.97600 46.20400 33.69900 1.000 47.68466 529 PRO A CA 1
ATOM 6051 C C . PRO A 1 529 ? 17.14000 47.47600 33.70700 1.000 47.44253 529 PRO A C 1
ATOM 6052 O O . PRO A 1 529 ? 15.93100 47.45900 33.47300 1.000 51.59829 529 PRO A O 1
ATOM 6063 N N . VAL A 1 530 ? 17.79900 48.59900 33.98100 1.000 45.34491 530 VAL A N 1
ATOM 6064 C CA . VAL A 1 530 ? 17.07300 49.86200 33.99600 1.000 44.17635 530 VAL A CA 1
ATOM 6065 C C . VAL A 1 530 ? 16.51800 50.17700 32.61300 1.000 45.81339 530 VAL A C 1
ATOM 6066 O O . VAL A 1 530 ? 15.45900 50.80400 32.48900 1.000 46.16343 530 VAL A O 1
ATOM 6079 N N . SER A 1 531 ? 17.23000 49.77800 31.55300 1.000 47.90048 531 SER A N 1
ATOM 6080 C CA . SER A 1 531 ? 16.75700 50.06200 30.19900 1.000 45.52388 531 SER A CA 1
ATOM 6081 C C . SER A 1 531 ? 15.41700 49.38300 29.93200 1.000 46.02657 531 SER A C 1
ATOM 6082 O O . SER A 1 531 ? 14.49300 50.00300 29.38900 1.000 44.57377 531 SER A O 1
ATOM 6090 N N . SER A 1 532 ? 15.28500 48.11300 30.32200 1.000 44.37374 532 SER A N 1
ATOM 6091 C CA . SER A 1 532 ? 14.02000 47.41300 30.11700 1.000 43.97633 532 SER A CA 1
ATOM 6092 C C . SER A 1 532 ? 12.90200 48.02000 30.95400 1.000 43.31835 532 SER A C 1
ATOM 6093 O O . SER A 1 532 ? 11.75300 48.08800 30.50600 1.000 45.26859 532 SER A O 1
ATOM 6101 N N . VAL A 1 533 ? 13.20800 48.45100 32.17700 1.000 42.74460 533 VAL A N 1
ATOM 6102 C CA . VAL A 1 533 ? 12.18300 49.07300 33.01100 1.000 41.36022 533 VAL A CA 1
ATOM 6103 C C . VAL A 1 533 ? 11.67100 50.35000 32.35700 1.000 44.56850 533 VAL A C 1
ATOM 6104 O O . VAL A 1 533 ? 10.45900 50.59200 32.29300 1.000 44.58692 533 VAL A O 1
ATOM 6117 N N . LYS A 1 534 ? 12.59000 51.20100 31.88100 1.000 44.97118 534 LYS A N 1
ATOM 6118 C CA . LYS A 1 534 ? 12.17900 52.43400 31.21100 1.000 48.96903 534 LYS A CA 1
ATOM 6119 C C . LYS A 1 534 ? 11.49100 52.14000 29.88000 1.000 46.70823 534 LYS A C 1
ATOM 6120 O O . LYS A 1 534 ? 10.49800 52.79500 29.53300 1.000 43.82368 534 LYS A O 1
ATOM 6139 N N . ALA A 1 535 ? 11.99600 51.15300 29.12700 1.000 39.71792 535 ALA A N 1
ATOM 6140 C CA . ALA A 1 535 ? 11.41000 50.82500 27.82800 1.000 40.49696 535 ALA A CA 1
ATOM 6141 C C . ALA A 1 535 ? 9.95600 50.40700 27.99000 1.000 44.55534 535 ALA A C 1
ATOM 6142 O O . ALA A 1 535 ? 9.06000 50.92800 27.30900 1.000 41.88397 535 ALA A O 1
ATOM 6149 N N . LEU A 1 536 ? 9.70100 49.46400 28.90000 1.000 43.90526 536 LEU A N 1
ATOM 6150 C CA . LEU A 1 536 ? 8.33200 49.03200 29.14300 1.000 43.42363 536 LEU A CA 1
ATOM 6151 C C . LEU A 1 536 ? 7.45800 50.20500 29.57000 1.000 42.69459 536 LEU A C 1
ATOM 6152 O O . LEU A 1 536 ? 6.31200 50.32600 29.12700 1.000 44.30268 536 LEU A O 1
ATOM 6168 N N . GLY A 1 537 ? 7.97600 51.07700 30.43400 1.000 45.55809 537 GLY A N 1
ATOM 6169 C CA . GLY A 1 537 ? 7.21600 52.26300 30.80600 1.000 44.82643 537 GLY A CA 1
ATOM 6170 C C . GLY A 1 537 ? 6.95900 53.18800 29.62900 1.000 44.38690 537 GLY A C 1
ATOM 6171 O O . GLY A 1 537 ? 5.87500 53.76200 29.50200 1.000 46.23712 537 GLY A O 1
ATOM 6175 N N . ALA A 1 538 ? 7.95300 53.34400 28.75000 1.000 46.41083 538 ALA A N 1
ATOM 6176 C CA . ALA A 1 538 ? 7.74900 54.12200 27.53100 1.000 45.23700 538 ALA A CA 1
ATOM 6177 C C . ALA A 1 538 ? 6.64500 53.51900 26.67400 1.000 45.42124 538 ALA A C 1
ATOM 6178 O O . ALA A 1 538 ? 5.81500 54.24800 26.11900 1.000 46.83456 538 ALA A O 1
ATOM 6185 N N . PHE A 1 539 ? 6.62200 52.18500 26.55400 1.000 40.76278 539 PHE A N 1
ATOM 6186 C CA . PHE A 1 539 ? 5.53800 51.51900 25.83700 1.000 43.93158 539 PHE A CA 1
ATOM 6187 C C . PHE A 1 539 ? 4.18800 51.80700 26.48400 1.000 43.14465 539 PHE A C 1
ATOM 6188 O O . PHE A 1 539 ? 3.20700 52.10700 25.79400 1.000 42.90251 539 PHE A O 1
ATOM 6205 N N . VAL A 1 540 ? 4.11400 51.71500 27.80900 1.000 42.51826 540 VAL A N 1
ATOM 6206 C CA . VAL A 1 540 ? 2.84600 51.97000 28.48300 1.000 49.18748 540 VAL A CA 1
ATOM 6207 C C . VAL A 1 540 ? 2.38500 53.39700 28.21900 1.000 50.47974 540 VAL A C 1
ATOM 6208 O O . VAL A 1 540 ? 1.18900 53.65800 28.04700 1.000 53.94857 540 VAL A O 1
ATOM 6221 N N . GLU A 1 541 ? 3.32300 54.34600 28.18800 1.000 49.87440 541 GLU A N 1
ATOM 6222 C CA . GLU A 1 541 ? 2.95600 55.71000 27.82500 1.000 58.31752 541 GLU A CA 1
ATOM 6223 C C . GLU A 1 541 ? 2.38000 55.75900 26.41500 1.000 55.73300 541 GLU A C 1
ATOM 6224 O O . GLU A 1 541 ? 1.42700 56.50000 26.14800 1.000 59.64663 541 GLU A O 1
ATOM 6236 N N . PHE A 1 542 ? 2.94900 54.96900 25.50000 1.000 50.67450 542 PHE A N 1
ATOM 6237 C CA . PHE A 1 542 ? 2.56400 55.03100 24.09400 1.000 50.79293 542 PHE A CA 1
ATOM 6238 C C . PHE A 1 542 ? 1.15900 54.49000 23.87000 1.000 51.52460 542 PHE A C 1
ATOM 6239 O O . PHE A 1 542 ? 0.31800 55.16100 23.26400 1.000 56.93841 542 PHE A O 1
ATOM 6256 N N . ILE A 1 543 ? 0.87700 53.27700 24.34800 1.000 52.23784 543 ILE A N 1
ATOM 6257 C CA . ILE A 1 543 ? -0.41000 52.66400 24.04400 1.000 51.72989 543 ILE A CA 1
ATOM 6258 C C . ILE A 1 543 ? -1.57400 53.30800 24.77500 1.000 55.64615 543 ILE A C 1
ATOM 6259 O O . ILE A 1 543 ? -2.72900 52.93300 24.53700 1.000 52.77475 543 ILE A O 1
ATOM 6275 N N . SER A 1 544 ? -1.30400 54.25400 25.67300 1.000 58.04643 544 SER A N 1
ATOM 6276 C CA . SER A 1 544 ? -2.35200 54.85000 26.49000 1.000 59.27553 544 SER A CA 1
ATOM 6277 C C . SER A 1 544 ? -2.82700 56.20400 25.97300 1.000 64.18138 544 SER A C 1
ATOM 6278 O O . SER A 1 544 ? -3.90200 56.66300 26.37600 1.000 68.32661 544 SER A O 1
ATOM 6286 N N . GLN A 1 545 ? -2.06700 56.85000 25.09400 1.000 64.45246 545 GLN A N 1
ATOM 6287 C CA . GLN A 1 545 ? -2.46800 58.14800 24.55600 1.000 70.70058 545 GLN A CA 1
ATOM 6288 C C . GLN A 1 545 ? -3.59300 57.95300 23.53900 1.000 71.63754 545 GLN A C 1
ATOM 6289 O O . GLN A 1 545 ? -3.80400 56.83900 23.04400 1.000 71.96652 545 GLN A O 1
#

Organism: Pilosella officinarum (NCBI:txid221204)

Nearest PDB structures (foldseek):
  9bcm-assembly1_A  TM=1.002E+00  e=1.972E-87  Pilosella officinarum
  6lzx-assembly1_A  TM=8.185E-01  e=4.377E-29  Phytolacca americana
  7vej-assembly1_A  TM=8.102E-01  e=1.964E-28  Phytolacca americana
  8hjp-assembly1_B  TM=7.556E-01  e=1.398E-27  Siraitia grosvenorii
  6jen-assembly2_B  TM=8.022E-01  e=1.408E-26  Phytolacca americana

Secondary structure (DSSP, 8-state):
----EEEEE---STT-HHHHHHHHHHHHTTT-EEEEEEEGGGGGGS-HHHHTS-TTEEEEEE------HHHHHHHHHHHHH--SPPPSEEEEEGGGGGGHHHHHHTT--EEEEESS-HHHHHHHHHHHHTTGGG--TT-EE--TTS-GGGPEEGGGG----PPTTS--THHHHHTT-SEEEESS-HHHHHHHHHHHHHHHTS-EEE------GGG---BSS-HHHHHHHHHTS-TT-EEEEE--SS----HHHHHHHHHHHHHS---EEEEE-----TTHHHHTTTSEEEEEB---HHHHHHSTTEEEEEE---HHHHHHHHHHT--EEE---STTHHHHHHIIIIII-SEEE-------HHHHHHHHHHHHH-HHHHHHHHHHHGGGSSSS-HHHHHHHHHHHHHHH-

Radius of gyration: 22.16 Å; Cα contacts (8 Å, |Δi|>4): 774; chains: 1; bounding box: 62×52×50 Å

Solvent-accessible surface area: 18881 Å² total; per-residue (Å²): 204,42,94,10,30,0,0,2,0,2,46,43,39,124,55,19,14,118,9,0,6,23,0,0,29,41,0,9,88,66,52,5,26,0,9,0,1,0,13,32,75,47,45,108,56,16,53,87,94,2,50,126,84,42,88,37,4,73,46,29,88,6,87,19,77,120,213,65,126,90,6,8,136,19,0,79,76,40,13,80,84,68,116,56,100,175,14,31,0,0,0,2,1,14,73,20,24,80,0,19,123,23,0,79,96,45,134,7,55,3,0,1,1,12,15,35,0,0,0,15,18,0,0,12,29,1,7,86,130,19,111,0,54,87,9,143,100,76,65,115,53,86,4,107,64,16,26,152,68,0,14,1,50,86,78,27,41,88,38,120,137,56,31,26,17,110,87,19,148,25,30,93,34,4,104,54,7,64,0,4,0,1,4,0,0,52,52,2,0,108,51,0,10,71,11,2,25,99,49,33,166,38,47,14,45,2,1,0,1,6,5,54,110,133,5,95,185,193,35,78,75,74,83,111,77,1,44,131,21,0,118,78,36,88,202,96,16,0,0,3,0,8,8,35,83,105,49,31,12,61,99,96,16,29,114,31,0,17,98,1,1,90,101,25,133,41,18,0,0,1,20,13,80,155,88,68,3,124,42,7,62,123,84,12,49,111,43,4,13,2,0,41,27,110,8,11,36,46,65,0,2,44,22,92,5,7,1,0,1,0,0,14,0,12,16,77,13,0,1,15,0,4,6,77,12,9,1,2,0,0,6,26,35,126,44,46,5,45,4,0,2,19,0,0,14,94,40,26,102,3,1,34,40,13,66,208,121,105,43,65,52,92,8,0,40,60,12,5,84,121,0,23,153,25,148,148,10,27,154,75,3,121,79,22,2,110,74,4,108,93,23,50,1,111,27,0,78,153,9,8,16,33,0,18,126,57,14,67,178